Protein 2R8Q (pdb70)

InterPro domains:
  IPR002073 3'5'-cyclic nucleotide phosphodiesterase, catalytic domain [PF00233] (680-916)
  IPR002073 3'5'-cyclic nucleotide phosphodiesterase, catalytic domain [PS51845] (601-931)
  IPR003018 GAF domain [PF01590] (252-389)
  IPR003018 GAF domain [PF01590] (422-560)
  IPR003018 GAF domain [SM00065] (248-399)
  IPR003018 GAF domain [SM00065] (422-570)
  IPR003607 HD/PDEase domain [SM00471] (678-849)
  IPR003607 HD/PDEase domain [cd00077] (680-858)
  IPR023088 3'5'-cyclic nucleotide phosphodiesterase [PR00387] (676-689)
  IPR023088 3'5'-cyclic nucleotide phosphodiesterase [PR00387] (707-720)
  IPR023088 3'5'-cyclic nucleotide phosphodiesterase [PR00387] (721-736)
  IPR023088 3'5'-cyclic nucleotide phosphodiesterase [PR00387] (751-767)
  IPR023088 3'5'-cyclic nucleotide phosphodiesterase [PR00387] (831-844)
  IPR023088 3'5'-cyclic nucleotide phosphodiesterase [PR00387] (848-864)
  IPR023174 3'5'-cyclic nucleotide phosphodiesterase, conserved site [PS00126] (721-732)
  IPR029016 GAF-like domain superfamily [G3DSA:3.30.450.40] (223-399)
  IPR029016 GAF-like domain superfamily [G3DSA:3.30.450.40] (400-571)
  IPR036971 3'5'-cyclic nucleotide phosphodiesterase, catalytic domain superfamily [G3DSA:1.10.1300.10] (582-940)

Nearest PDB structures (foldseek):
  2r8q-assembly1_B  TM=1.003E+00  e=1.585E-45  Leishmania major
  5h2r-assembly2_B  TM=9.950E-01  e=2.523E-33  Trypanosoma brucei brucei TREU927
  5h2r-assembly1_A  TM=9.931E-01  e=2.990E-33  Trypanosoma brucei brucei TREU927
  7a28-assembly1_A  TM=9.882E-01  e=4.773E-33  Trypanosoma brucei
  1xoq-assembly2_B  TM=9.163E-01  e=5.252E-17  Homo sapiens

Organism: Leishmania major (NCBI:txid5664)

Foldseek 3Di:
DDFDDPVLLVLLVVDDPDPVADLLDLQGFLVVLCVPDPCSLSPLLNSLLCVLVVVVLLVVLPHDSQLQSRQSVLLQVQADPALARHQNLLSQLLSNLSNCVPLLVLVVLDDSLLSNLLSSLSSLLQGNPPLAALVLCCQLVNPLNVVCVVVVHSRSRLVVSLVVSVVSLVDPSNNSNNRPDPVSVVVSSVLSSLQSSLQRCVCVVVLLVVLVVCLVVDQDSVDPVSSSSSSNLSSNLSSPLLLQGAQVSSLSSLVSNQRSLLVSQVVCVVSVGDRDPSNHPVVVDDSLVVLLVCCVPPNQVSCVSCCVRPSVSVVSSNVRSVVNNVVSVCVVVVD/DDFDDPVLLVLLVVDDPVPPADLLDLQGFLVVQCVPDPCSLSPLLNSLLCVLVVVCLLVVLVFDSQLQSRQSVLLQVQADPALARHQNLLSQLLSNLSNCVPLLVLVVLDDSLLSSLLSSLSSLLQGNPPLAALVLCCQLVNPLNVVCVVVPHSRSRLVVSLVVSCVSLVDCSNNSNNRPDPVSVVVSSVLSSLQSSLLRCVCVVVLLVVLLVCLVVDQDSVDPVSSSSSSNLSSNLSSLLLLLGAQVSSVSSLVSNQRSLLVSQVVCVVSVGDRPLSSHPVNPDDSLVVLLCCLVPPNLVSCVSCCVRPSVSVVSSNVRSVVNNVVSVVVVVVD

Solvent-accessible surface area: 27925 Å² total; per-residue (Å²): 157,134,72,13,58,71,117,48,38,106,38,3,109,85,30,111,33,66,80,77,41,80,14,62,32,38,50,24,45,7,21,58,0,68,152,132,46,110,98,42,72,16,0,0,0,6,0,0,20,59,6,2,50,105,41,30,10,0,122,113,34,38,3,148,96,103,3,0,8,6,0,0,1,8,0,43,88,59,21,106,232,22,29,15,34,12,2,15,2,0,0,8,0,0,4,1,0,14,4,2,0,80,58,3,112,3,28,108,26,6,56,90,20,2,2,2,1,0,0,0,0,0,0,0,0,11,0,28,10,45,5,6,51,18,43,9,10,78,67,26,85,18,37,40,2,19,13,12,74,26,21,70,30,82,9,12,9,16,33,45,1,0,47,27,0,27,84,4,4,82,17,105,50,0,30,0,2,56,42,22,62,61,154,49,41,21,61,0,15,92,0,0,0,19,0,0,14,8,11,9,77,81,82,28,80,78,10,18,67,95,0,51,103,6,31,102,80,31,47,99,104,123,51,76,97,28,17,29,20,0,0,25,4,0,0,5,0,1,29,14,0,15,3,3,18,70,21,114,15,1,80,91,7,2,82,21,33,36,51,4,53,28,114,5,0,44,66,2,88,146,114,70,38,116,32,79,71,104,16,18,85,85,118,124,63,49,39,1,166,35,23,17,29,61,0,45,171,38,0,0,116,2,0,86,37,0,3,53,67,26,4,119,36,0,85,63,0,15,76,30,0,63,49,1,67,60,94,2,59,127,67,47,109,70,211,156,128,68,13,55,90,124,57,37,102,36,4,104,71,31,108,33,62,82,76,46,80,11,61,31,39,51,25,37,8,30,64,0,69,156,138,44,110,96,41,68,15,0,0,0,5,0,0,22,56,5,2,50,102,40,32,9,0,120,113,35,38,3,146,91,100,2,0,4,8,0,0,3,8,0,45,88,56,19,103,235,25,31,16,35,12,1,14,2,0,0,8,0,0,5,1,0,12,3,2,0,88,57,2,119,3,27,111,29,7,54,92,21,0,3,2,1,0,0,0,0,0,0,0,0,12,0,27,10,94,5,7,53,24,50,10,21,74,71,24,83,17,38,39,2,17,6,9,68,30,21,61,27,112,3,2,6,17,31,48,2,0,44,28,0,14,88,3,5,80,18,105,47,0,32,0,2,58,42,23,64,61,154,49,38,21,62,0,12,88,0,0,0,21,0,0,14,8,11,5,83,93,72,24,80,80,7,25,67,98,0,47,117,14,19,101,93,35,44,100,97,144,52,75,100,34,18,28,26,0,0,25,3,0,0,5,0,1,31,12,0,15,3,4,20,64,27,114,13,1,102,71,7,4,88,20,34,37,52,5,54,27,115,5,0,57,67,1,90,148,106,67,33,126,28,86,68,102,12,14,98,84,117,130,49,50,44,2,160,43,24,15,14,75,0,54,165,33,0,0,95,2,0,80,31,0,3,52,61,30,5,119,27,0,87,64,0,14,80,32,0,63,49,1,68,60,86,3,60,129,77,45,113,68,218

CATH classification: 1.10.1300.10

Secondary structure (DSSP, 8-state):
--PPPHHHHHHHHT---TTS--TTSTT--HHHHHHH-SSHHHHHHHHHHHHHHTTSHHHHTT--HHHHHHHHHHHHHT--S-SSSSHHHHHHHHHHHHIIIIIS-GGGGS-HHHHHHHHHHHHHTTTT--S--HHHHHHTT-HHHHHHHHHS---HHHHHHHHHHHHHHTSTTT-TTTTS-HHHHHHHHHHHHHHHHTT-GGGHHHHHHHHHHHHHH---TT-HHHHHHHHHHHHHHHHTGGGGS-HHHHHHHHHHHHHHHHHHHHHHHHTT----GGG-GGG---HHHHHHHHIIIIIHHHHHHHHHHT-GGGHHHHHHHHHHHHHHHHHHHT-/--PPPHHHHHHHHT---TT---TTSTT--HHHHHHH-S-HHHHHHHHHHHHHHHTSHHHHTT--HHHHHHHHHHHHHT--S-SSSSHHHHHHHHHHHHIIIIIS-GGGGS-HHHHHHHHHHHHHTTTT--S--HHHHHHTT-HHHHHHHHHT-S-HHHHHHHHHHHHHHTSGGG-TTTTS-HHHHHHHHHHHHHHHHTT-GGGHHHHHHHHHHHHHH---TT-HHHHHHHHHHHHHHHHTGGGGS-HHHHHHHHHHHHHHHHHHHHHHHHHT----GGG-GGG---HHHHHHHHIIIIIHHHHHHHHHHT-GGGHHHHHHHHHHHHHHHHHHHH-

Sequence (670 aa):
VIAVTPEEREAVMSIDFGGAYDFTSPGFNLFEVREKYSEPMDAAAGVVYNLLWNSGLPEKFGCREQTLLNFILQCRRRYRRVPYHNFYHVVDVCQTLHTYLYTGKASELLTELECYVLLVTALVHDLDHMGVNNSFYLKTDSPLGILSSASGNNSVLEVHHCSLAIEILSDPAADVFEGLSGQDVAYAYRALIDCVLATDMAKHADALSRFTELATSGFEKDNDTHRRLVMETLIKAGDVSNVTKPFETSRMWAMAVTEEFYRQGDMEKEKGVEVLPMFDRSKNNELARGQIGFIDFVAGKFFRDIVGNLFHGMQWCVDTVNSNRAKWQEILDGRVIAVTPEEREAVMSIDFGGAYDFTSPGFNLFEVREKYSEPMDAAAGVVYNLLWNSGLPEKFGCREQTLLNFILQCRRRYRRVPYHNFYHVVDVCQTLHTYLYTGKASELLTELECYVLLVTALVHDLDHMGVNNSFYLKTDSPLGILSSASGNNSVLEVHHCSLAIEILSDPAADVFEGLSGQDVAYAYRALIDCVLATDMAKHADALSRFTELATSGFEKDNDTHRRLVMETLIKAGDVSNVTKPFETSRMWAMAVTEEFYRQGDMEKEKGVEVLPMFDRSKNNELARGQIGFIDFVAGKFFRDIVGNLFHGMQWCVDTVNSNRAKWQEILDGR

Structure (mmCIF, N/CA/C/O backbone):
data_2R8Q
#
_entry.id   2R8Q
#
_cell.length_a   63.753
_cell.length_b   78.688
_cell.length_c   70.511
_cell.angle_alpha   90.00
_cell.angle_beta   92.46
_cell.angle_gamma   90.00
#
_symmetry.space_group_name_H-M   'P 1 21 1'
#
loop_
_entity.id
_entity.type
_entity.pdbx_description
1 polymer 'Class I phosphodiesterase PDEB1'
2 non-polymer 'ZINC ION'
3 non-polymer 'MAGNESIUM ION'
4 non-polymer 3-ISOBUTYL-1-METHYLXANTHINE
5 water water
#
loop_
_atom_site.group_PDB
_atom_site.id
_atom_site.type_symbol
_atom_site.label_atom_id
_atom_site.label_alt_id
_atom_site.label_comp_id
_atom_site.label_asym_id
_atom_site.label_entity_id
_atom_site.label_seq_id
_atom_site.pdbx_PDB_ins_code
_atom_site.Cartn_x
_atom_site.Cartn_y
_atom_site.Cartn_z
_atom_site.occupancy
_atom_site.B_iso_or_equiv
_atom_site.auth_seq_id
_atom_site.auth_comp_id
_atom_site.auth_asym_id
_atom_site.auth_atom_id
_atom_site.pdbx_PDB_model_num
ATOM 1 N N . VAL A 1 16 ? 8.721 -16.687 33.706 1.00 40.67 597 VAL A N 1
ATOM 2 C CA . VAL A 1 16 ? 8.992 -15.220 33.697 1.00 40.28 597 VAL A CA 1
ATOM 3 C C . VAL A 1 16 ? 9.597 -14.759 35.019 1.00 38.72 597 VAL A C 1
ATOM 4 O O . VAL A 1 16 ? 8.995 -14.927 36.080 1.00 40.03 597 VAL A O 1
ATOM 8 N N . ILE A 1 17 ? 10.790 -14.179 34.949 1.00 36.24 598 ILE A N 1
ATOM 9 C CA . ILE A 1 17 ? 11.462 -13.683 36.142 1.00 32.57 598 ILE A CA 1
ATOM 10 C C . ILE A 1 17 ? 11.075 -12.221 36.337 1.00 29.67 598 ILE A C 1
ATOM 11 O O . ILE A 1 17 ? 11.527 -11.342 35.606 1.00 28.73 598 ILE A O 1
ATOM 16 N N . ALA A 1 18 ? 10.232 -11.969 37.331 1.00 27.11 599 ALA A N 1
ATOM 17 C CA . ALA A 1 18 ? 9.762 -10.622 37.606 1.00 26.06 599 ALA A CA 1
ATOM 18 C C . ALA A 1 18 ? 10.851 -9.677 38.095 1.00 23.78 599 ALA A C 1
ATOM 19 O O . ALA A 1 18 ? 11.857 -10.103 38.670 1.00 24.56 599 ALA A O 1
ATOM 21 N N . VAL A 1 19 ? 10.640 -8.390 37.841 1.00 23.10 600 VAL A N 1
ATOM 22 C CA . VAL A 1 19 ? 11.556 -7.348 38.283 1.00 21.92 600 VAL A CA 1
ATOM 23 C C . VAL A 1 19 ? 11.118 -7.023 39.707 1.00 22.10 600 VAL A C 1
ATOM 24 O O . VAL A 1 19 ? 9.931 -6.818 39.963 1.00 23.55 600 VAL A O 1
ATOM 28 N N . THR A 1 20 ? 12.069 -6.987 40.632 1.00 21.18 601 THR A N 1
ATOM 29 C CA . THR A 1 20 ? 11.747 -6.711 42.027 1.00 21.35 601 THR A CA 1
ATOM 30 C C . THR A 1 20 ? 11.676 -5.223 42.324 1.00 20.78 601 THR A C 1
ATOM 31 O O . THR A 1 20 ? 12.213 -4.403 41.584 1.00 19.75 601 THR A O 1
ATOM 35 N N . PRO A 1 21 ? 10.989 -4.853 43.415 1.00 20.88 602 PRO A N 1
ATOM 36 C CA . PRO A 1 21 ? 10.877 -3.442 43.780 1.00 20.44 602 PRO A CA 1
ATOM 37 C C . PRO A 1 21 ? 12.260 -2.863 44.045 1.00 19.83 602 PRO A C 1
ATOM 38 O O . PRO A 1 21 ? 12.538 -1.714 43.706 1.00 19.65 602 PRO A O 1
ATOM 42 N N . GLU A 1 22 ? 13.120 -3.671 44.661 1.00 21.75 603 GLU A N 1
ATOM 43 C CA . GLU A 1 22 ? 14.477 -3.246 44.972 1.00 21.82 603 GLU A CA 1
ATOM 44 C C . GLU A 1 22 ? 15.231 -2.859 43.703 1.00 21.70 603 GLU A C 1
ATOM 45 O O . GLU A 1 22 ? 15.957 -1.867 43.686 1.00 22.23 603 GLU A O 1
ATOM 51 N N . GLU A 1 23 ? 15.062 -3.644 42.642 1.00 20.42 604 GLU A N 1
ATOM 52 C CA . GLU A 1 23 ? 15.739 -3.346 41.382 1.00 20.93 604 GLU A CA 1
ATOM 53 C C . GLU A 1 23 ? 15.252 -2.017 40.812 1.00 19.64 604 GLU A C 1
ATOM 54 O O . GLU A 1 23 ? 16.041 -1.231 40.285 1.00 18.96 604 GLU A O 1
ATOM 60 N N . ARG A 1 24 ? 13.949 -1.763 40.909 1.00 19.35 605 ARG A N 1
ATOM 61 C CA . ARG A 1 24 ? 13.404 -0.512 40.406 1.00 17.87 605 ARG A CA 1
ATOM 62 C C . ARG A 1 24 ? 13.888 0.637 41.284 1.00 17.89 605 ARG A C 1
ATOM 63 O O . ARG A 1 24 ? 14.247 1.703 40.785 1.00 16.59 605 ARG A O 1
ATOM 71 N N . GLU A 1 25 ? 13.906 0.406 42.595 1.00 19.25 606 GLU A N 1
ATOM 72 C CA . GLU A 1 25 ? 14.349 1.415 43.549 1.00 20.15 606 GLU A CA 1
ATOM 73 C C . GLU A 1 25 ? 15.794 1.837 43.311 1.00 19.56 606 GLU A C 1
ATOM 74 O O . GLU A 1 25 ? 16.134 3.011 43.444 1.00 19.81 606 GLU A O 1
ATOM 80 N N . ALA A 1 26 ? 16.637 0.877 42.951 1.00 19.02 607 ALA A N 1
ATOM 81 C CA . ALA A 1 26 ? 18.047 1.155 42.697 1.00 19.16 607 ALA A CA 1
ATOM 82 C C . ALA A 1 26 ? 18.223 2.105 41.516 1.00 18.62 607 ALA A C 1
ATOM 83 O O . ALA A 1 26 ? 19.202 2.846 41.449 1.00 19.89 607 ALA A O 1
ATOM 85 N N . VAL A 1 27 ? 17.280 2.082 40.579 1.00 18.32 608 VAL A N 1
ATOM 86 C CA . VAL A 1 27 ? 17.366 2.968 39.421 1.00 18.54 608 VAL A CA 1
ATOM 87 C C . VAL A 1 27 ? 16.803 4.345 39.759 1.00 19.32 608 VAL A C 1
ATOM 88 O O . VAL A 1 27 ? 17.410 5.371 39.448 1.00 18.83 608 VAL A O 1
ATOM 92 N N . MET A 1 28 ? 15.644 4.368 40.408 1.00 21.07 609 MET A N 1
ATOM 93 C CA . MET A 1 28 ? 15.010 5.631 40.755 1.00 23.67 609 MET A CA 1
ATOM 94 C C . MET A 1 28 ? 15.765 6.439 41.807 1.00 24.32 609 MET A C 1
ATOM 95 O O . MET A 1 28 ? 15.532 7.638 41.953 1.00 25.64 609 MET A O 1
ATOM 100 N N . SER A 1 29 ? 16.675 5.794 42.530 1.00 24.41 610 SER A N 1
ATOM 101 C CA . SER A 1 29 ? 17.442 6.489 43.557 1.00 26.02 610 SER A CA 1
ATOM 102 C C . SER A 1 29 ? 18.602 7.279 42.955 1.00 26.17 610 SER A C 1
ATOM 103 O O . SER A 1 29 ? 19.192 8.129 43.619 1.00 26.51 610 SER A O 1
ATOM 106 N N . ILE A 1 30 ? 18.930 6.999 41.697 1.00 25.09 611 ILE A N 1
ATOM 107 C CA . ILE A 1 30 ? 20.024 7.701 41.029 1.00 25.94 611 ILE A CA 1
ATOM 108 C C . ILE A 1 30 ? 19.716 9.190 40.903 1.00 27.19 611 ILE A C 1
ATOM 109 O O . ILE A 1 30 ? 18.696 9.578 40.331 1.00 27.21 611 ILE A O 1
ATOM 114 N N . ASP A 1 31 ? 20.605 10.023 41.436 1.00 28.33 612 ASP A N 1
ATOM 115 C CA . ASP A 1 31 ? 20.422 11.467 41.380 1.00 29.63 612 ASP A CA 1
ATOM 116 C C . ASP A 1 31 ? 21.365 12.108 40.367 1.00 28.61 612 ASP A C 1
ATOM 117 O O . ASP A 1 31 ? 22.581 12.128 40.557 1.00 27.56 612 ASP A O 1
ATOM 122 N N . PHE A 1 32 ? 20.795 12.622 39.283 1.00 28.34 613 PHE A N 1
ATOM 123 C CA . PHE A 1 32 ? 21.586 13.265 38.240 1.00 29.63 613 PHE A CA 1
ATOM 124 C C . PHE A 1 32 ? 21.703 14.752 38.516 1.00 32.40 613 PHE A C 1
ATOM 125 O O . PHE A 1 32 ? 22.620 15.410 38.025 1.00 32.43 613 PHE A O 1
ATOM 133 N N . GLY A 1 33 ? 20.768 15.271 39.306 1.00 35.27 614 GLY A N 1
ATOM 134 C CA . GLY A 1 33 ? 20.762 16.688 39.602 1.00 38.20 614 GLY A CA 1
ATOM 135 C C . GLY A 1 33 ? 20.366 17.402 38.325 1.00 39.15 614 GLY A C 1
ATOM 136 O O . GLY A 1 33 ? 19.309 17.129 37.753 1.00 41.73 614 GLY A O 1
ATOM 137 N N . GLY A 1 34 ? 21.217 18.312 37.872 1.00 39.81 615 GLY A N 1
ATOM 138 C CA . GLY A 1 34 ? 20.946 19.036 36.645 1.00 38.53 615 GLY A CA 1
ATOM 139 C C . GLY A 1 34 ? 22.240 19.093 35.867 1.00 37.84 615 GLY A C 1
ATOM 140 O O . GLY A 1 34 ? 22.458 19.985 35.047 1.00 38.92 615 GLY A O 1
ATOM 141 N N . ALA A 1 35 ? 23.102 18.117 36.134 1.00 36.02 616 ALA A N 1
ATOM 142 C CA . ALA A 1 35 ? 24.407 18.035 35.498 1.00 35.04 616 ALA A CA 1
ATOM 143 C C . ALA A 1 35 ? 24.372 17.509 34.071 1.00 33.35 616 ALA A C 1
ATOM 144 O O . ALA A 1 35 ? 25.365 17.615 33.350 1.00 34.69 616 ALA A O 1
ATOM 146 N N . TYR A 1 36 ? 23.242 16.944 33.656 1.00 31.62 617 TYR A N 1
ATOM 147 C CA . TYR A 1 36 ? 23.145 16.400 32.306 1.00 29.24 617 TYR A CA 1
ATOM 148 C C . TYR A 1 36 ? 21.869 16.766 31.564 1.00 27.28 617 TYR A C 1
ATOM 149 O O . TYR A 1 36 ? 20.816 16.969 32.167 1.00 29.36 617 TYR A O 1
ATOM 158 N N . ASP A 1 37 ? 21.981 16.844 30.243 1.00 25.22 618 ASP A N 1
ATOM 159 C CA . ASP A 1 37 ? 20.841 17.123 29.379 1.00 23.61 618 ASP A CA 1
ATOM 160 C C . ASP A 1 37 ? 20.774 15.914 28.459 1.00 20.97 618 ASP A C 1
ATOM 161 O O . ASP A 1 37 ? 21.500 15.839 27.470 1.00 20.41 618 ASP A O 1
ATOM 166 N N . PHE A 1 38 ? 19.911 14.965 28.798 1.00 20.95 619 PHE A N 1
ATOM 167 C CA . PHE A 1 38 ? 19.782 13.742 28.014 1.00 20.17 619 PHE A CA 1
ATOM 168 C C . PHE A 1 38 ? 19.237 13.967 26.605 1.00 20.75 619 PHE A C 1
ATOM 169 O O . PHE A 1 38 ? 19.274 13.060 25.776 1.00 19.94 619 PHE A O 1
ATOM 177 N N . THR A 1 39 ? 18.746 15.172 26.326 1.00 21.37 620 THR A N 1
ATOM 178 C CA . THR A 1 39 ? 18.208 15.467 24.999 1.00 20.52 620 THR A CA 1
ATOM 179 C C . THR A 1 39 ? 19.252 16.100 24.083 1.00 20.38 620 THR A C 1
ATOM 180 O O . THR A 1 39 ? 18.975 16.367 22.918 1.00 21.67 620 THR A O 1
ATOM 184 N N . SER A 1 40 ? 20.456 16.326 24.605 1.00 19.78 621 SER A N 1
ATOM 185 C CA . SER A 1 40 ? 21.513 16.968 23.826 1.00 20.25 621 SER A CA 1
ATOM 186 C C . SER A 1 40 ? 22.488 16.050 23.097 1.00 19.64 621 SER A C 1
ATOM 187 O O . SER A 1 40 ? 22.873 15.002 23.611 1.00 19.75 621 SER A O 1
ATOM 190 N N . PRO A 1 41 ? 22.905 16.441 21.881 1.00 21.14 622 PRO A N 1
ATOM 191 C CA . PRO A 1 41 ? 23.852 15.631 21.109 1.00 20.87 622 PRO A CA 1
ATOM 192 C C . PRO A 1 41 ? 25.185 15.572 21.856 1.00 21.93 622 PRO A C 1
ATOM 193 O O . PRO A 1 41 ? 25.999 14.674 21.637 1.00 23.54 622 PRO A O 1
ATOM 197 N N . GLY A 1 42 ? 25.388 16.542 22.742 1.00 21.80 623 GLY A N 1
ATOM 198 C CA . GLY A 1 42 ? 26.615 16.621 23.515 1.00 21.06 623 GLY A CA 1
ATOM 199 C C . GLY A 1 42 ? 26.654 15.759 24.762 1.00 20.88 623 GLY A C 1
ATOM 200 O O . GLY A 1 42 ? 27.682 15.698 25.440 1.00 20.88 623 GLY A O 1
ATOM 201 N N . PHE A 1 43 ? 25.541 15.104 25.082 1.00 20.31 624 PHE A N 1
ATOM 202 C CA . PHE A 1 43 ? 25.495 14.235 26.251 1.00 19.08 624 PHE A CA 1
ATOM 203 C C . PHE A 1 43 ? 26.556 13.150 26.098 1.00 19.21 624 PHE A C 1
ATOM 204 O O . PHE A 1 43 ? 26.659 12.521 25.043 1.00 19.80 624 PHE A O 1
ATOM 212 N N . ASN A 1 44 ? 27.340 12.934 27.151 1.00 18.12 625 ASN A N 1
ATOM 213 C CA . ASN A 1 44 ? 28.404 11.934 27.129 1.00 18.04 625 ASN A CA 1
ATOM 214 C C . ASN A 1 44 ? 28.120 10.809 28.125 1.00 18.75 625 ASN A C 1
ATOM 215 O O . ASN A 1 44 ? 28.310 10.969 29.332 1.00 18.62 625 ASN A O 1
ATOM 220 N N . LEU A 1 45 ? 27.669 9.666 27.613 1.00 16.44 626 LEU A N 1
ATOM 221 C CA . LEU A 1 45 ? 27.354 8.527 28.467 1.00 15.63 626 LEU A CA 1
ATOM 222 C C . LEU A 1 45 ? 28.566 8.004 29.234 1.00 15.76 626 LEU A C 1
ATOM 223 O O . LEU A 1 45 ? 28.412 7.422 30.304 1.00 16.99 626 LEU A O 1
ATOM 228 N N . PHE A 1 46 ? 29.769 8.201 28.700 1.00 16.34 627 PHE A N 1
ATOM 229 C CA . PHE A 1 46 ? 30.956 7.726 29.405 1.00 16.59 627 PHE A CA 1
ATOM 230 C C . PHE A 1 46 ? 31.160 8.492 30.703 1.00 18.45 627 PHE A C 1
ATOM 231 O O . PHE A 1 46 ? 31.681 7.944 31.672 1.00 19.29 627 PHE A O 1
ATOM 239 N N . GLU A 1 47 ? 30.748 9.755 30.720 1.00 19.45 628 GLU A N 1
ATOM 240 C CA . GLU A 1 47 ? 30.886 10.573 31.921 1.00 20.85 628 GLU A CA 1
ATOM 241 C C . GLU A 1 47 ? 30.018 9.970 33.021 1.00 21.27 628 GLU A C 1
ATOM 242 O O . GLU A 1 47 ? 30.456 9.826 34.163 1.00 21.99 628 GLU A O 1
ATOM 248 N N . VAL A 1 48 ? 28.784 9.620 32.668 1.00 20.23 629 VAL A N 1
ATOM 249 C CA . VAL A 1 48 ? 27.859 9.013 33.619 1.00 19.13 629 VAL A CA 1
ATOM 250 C C . VAL A 1 48 ? 28.400 7.675 34.118 1.00 18.79 629 VAL A C 1
ATOM 251 O O . VAL A 1 48 ? 28.322 7.369 35.307 1.00 19.99 629 VAL A O 1
ATOM 255 N N . ARG A 1 49 ? 28.950 6.879 33.207 1.00 18.59 630 ARG A N 1
ATOM 256 C CA . ARG A 1 49 ? 29.492 5.574 33.565 1.00 18.25 630 ARG A CA 1
ATOM 257 C C . ARG A 1 49 ? 30.670 5.668 34.524 1.00 19.73 630 ARG A C 1
ATOM 258 O O . ARG A 1 49 ? 30.766 4.903 35.481 1.00 20.53 630 ARG A O 1
ATOM 266 N N . GLU A 1 50 ? 31.557 6.622 34.270 1.00 21.22 631 GLU A N 1
ATOM 267 C CA . GLU A 1 50 ? 32.738 6.794 35.102 1.00 23.41 631 GLU A CA 1
ATOM 268 C C . GLU A 1 50 ? 32.443 7.326 36.500 1.00 23.25 631 GLU A C 1
ATOM 269 O O . GLU A 1 50 ? 33.090 6.926 37.466 1.00 22.22 631 GLU A O 1
ATOM 275 N N . LYS A 1 51 ? 31.451 8.203 36.614 1.00 23.13 632 LYS A N 1
ATOM 276 C CA . LYS A 1 51 ? 31.138 8.818 37.899 1.00 23.69 632 LYS A CA 1
ATOM 277 C C . LYS A 1 51 ? 30.215 8.087 38.871 1.00 23.51 632 LYS A C 1
ATOM 278 O O . LYS A 1 51 ? 30.404 8.190 40.085 1.00 23.02 632 LYS A O 1
ATOM 284 N N . TYR A 1 52 ? 29.231 7.349 38.368 1.00 21.33 633 TYR A N 1
ATOM 285 C CA . TYR A 1 52 ? 28.313 6.648 39.261 1.00 20.04 633 TYR A CA 1
ATOM 286 C C . TYR A 1 52 ? 28.786 5.267 39.706 1.00 20.69 633 TYR A C 1
ATOM 287 O O . TYR A 1 52 ? 29.226 4.453 38.895 1.00 21.46 633 TYR A O 1
ATOM 296 N N . SER A 1 53 ? 28.693 5.015 41.010 1.00 19.81 634 SER A N 1
ATOM 297 C CA . SER A 1 53 ? 29.110 3.740 41.587 1.00 19.64 634 SER A CA 1
ATOM 298 C C . SER A 1 53 ? 28.298 2.561 41.061 1.00 18.80 634 SER A C 1
ATOM 299 O O . SER A 1 53 ? 28.746 1.418 41.125 1.00 20.36 634 SER A O 1
ATOM 302 N N . GLU A 1 54 ? 27.096 2.844 40.570 1.00 19.24 635 GLU A N 1
ATOM 303 C CA . GLU A 1 54 ? 26.214 1.825 40.005 1.00 19.54 635 GLU A CA 1
ATOM 304 C C . GLU A 1 54 ? 25.917 2.305 38.585 1.00 17.74 635 GLU A C 1
ATOM 305 O O . GLU A 1 54 ? 24.823 2.784 38.290 1.00 17.96 635 GLU A O 1
ATOM 311 N N . PRO A 1 55 ? 26.902 2.186 37.685 1.00 17.30 636 PRO A N 1
ATOM 312 C CA . PRO A 1 55 ? 26.747 2.622 36.294 1.00 15.93 636 PRO A CA 1
ATOM 313 C C . PRO A 1 55 ? 25.606 1.985 35.505 1.00 15.51 636 PRO A C 1
ATOM 314 O O . PRO A 1 55 ? 25.005 2.641 34.656 1.00 16.78 636 PRO A O 1
ATOM 318 N N . MET A 1 56 ? 25.303 0.717 35.771 1.00 15.57 637 MET A N 1
ATOM 319 C CA . MET A 1 56 ? 24.203 0.066 35.063 1.00 15.93 637 MET A CA 1
ATOM 320 C C . MET A 1 56 ? 22.871 0.663 35.504 1.00 16.73 637 MET A C 1
ATOM 321 O O . MET A 1 56 ? 21.945 0.790 34.699 1.00 15.91 637 MET A O 1
ATOM 326 N N . ASP A 1 57 ? 22.768 1.022 36.781 1.00 16.81 638 ASP A N 1
ATOM 327 C CA . ASP A 1 57 ? 21.539 1.631 37.285 1.00 16.88 638 ASP A CA 1
ATOM 328 C C . ASP A 1 57 ? 21.425 3.049 36.729 1.00 15.65 638 ASP A C 1
ATOM 329 O O . ASP A 1 57 ? 20.344 3.492 36.334 1.00 16.07 638 ASP A O 1
ATOM 334 N N . ALA A 1 58 ? 22.545 3.765 36.693 1.00 14.83 639 ALA A N 1
ATOM 335 C CA . ALA A 1 58 ? 22.548 5.123 36.165 1.00 15.61 639 ALA A CA 1
ATOM 336 C C . ALA A 1 58 ? 22.160 5.119 34.682 1.00 15.90 639 ALA A C 1
ATOM 337 O O . ALA A 1 58 ? 21.402 5.971 34.233 1.00 15.01 639 ALA A O 1
ATOM 339 N N . ALA A 1 59 ? 22.681 4.158 33.926 1.00 16.00 640 ALA A N 1
ATOM 340 C CA . ALA A 1 59 ? 22.363 4.064 32.502 1.00 15.99 640 ALA A CA 1
ATOM 341 C C . ALA A 1 59 ? 20.873 3.789 32.297 1.00 15.69 640 ALA A C 1
ATOM 342 O O . ALA A 1 59 ? 20.250 4.338 31.391 1.00 15.58 640 ALA A O 1
ATOM 344 N N . ALA A 1 60 ? 20.310 2.928 33.135 1.00 14.85 641 ALA A N 1
ATOM 345 C CA . ALA A 1 60 ? 18.888 2.611 33.050 1.00 15.27 641 ALA A CA 1
ATOM 346 C C . ALA A 1 60 ? 18.099 3.877 33.383 1.00 15.13 641 ALA A C 1
ATOM 347 O O . ALA A 1 60 ? 17.034 4.132 32.817 1.00 15.35 641 ALA A O 1
ATOM 349 N N . GLY A 1 61 ? 18.638 4.665 34.308 1.00 16.43 642 GLY A N 1
ATOM 350 C CA . GLY A 1 61 ? 17.986 5.900 34.708 1.00 16.98 642 GLY A CA 1
ATOM 351 C C . GLY A 1 61 ? 17.988 6.934 33.600 1.00 16.51 642 GLY A C 1
ATOM 352 O O . GLY A 1 61 ? 17.055 7.728 33.480 1.00 17.26 642 GLY A O 1
ATOM 353 N N . VAL A 1 62 ? 19.045 6.937 32.792 1.00 15.99 643 VAL A N 1
ATOM 354 C CA . VAL A 1 62 ? 19.144 7.868 31.682 1.00 16.91 643 VAL A CA 1
ATOM 355 C C . VAL A 1 62 ? 17.986 7.615 30.725 1.00 16.21 643 VAL A C 1
ATOM 356 O O . VAL A 1 62 ? 17.259 8.537 30.357 1.00 17.83 643 VAL A O 1
ATOM 360 N N . VAL A 1 63 ? 17.798 6.358 30.336 1.00 17.06 644 VAL A N 1
ATOM 361 C CA . VAL A 1 63 ? 16.718 6.042 29.413 1.00 17.95 644 VAL A CA 1
ATOM 362 C C . VAL A 1 63 ? 15.333 6.217 30.026 1.00 18.34 644 VAL A C 1
ATOM 363 O O . VAL A 1 63 ? 14.416 6.659 29.339 1.00 18.08 644 VAL A O 1
ATOM 367 N N . TYR A 1 64 ? 15.165 5.877 31.302 1.00 16.77 645 TYR A N 1
ATOM 368 C CA . TYR A 1 64 ? 13.851 6.047 31.915 1.00 18.68 645 TYR A CA 1
ATOM 369 C C . TYR A 1 64 ? 13.474 7.522 31.951 1.00 19.07 645 TYR A C 1
ATOM 370 O O . TYR A 1 64 ? 12.344 7.892 31.628 1.00 17.94 645 TYR A O 1
ATOM 379 N N . ASN A 1 65 ? 14.424 8.364 32.338 1.00 19.11 646 ASN A N 1
ATOM 380 C CA . ASN A 1 65 ? 14.180 9.800 32.415 1.00 19.85 646 ASN A CA 1
ATOM 381 C C . ASN A 1 65 ? 13.882 10.371 31.030 1.00 20.42 646 ASN A C 1
ATOM 382 O O . ASN A 1 65 ? 12.895 11.085 30.832 1.00 19.76 646 ASN A O 1
ATOM 387 N N . LEU A 1 66 ? 14.739 10.043 30.069 1.00 18.92 647 LEU A N 1
ATOM 388 C CA . LEU A 1 66 ? 14.577 10.541 28.712 1.00 19.63 647 LEU A CA 1
ATOM 389 C C . LEU A 1 66 ? 13.248 10.126 28.092 1.00 17.87 647 LEU A C 1
ATOM 390 O O . LEU A 1 66 ? 12.527 10.962 27.549 1.00 20.07 647 LEU A O 1
ATOM 395 N N . LEU A 1 67 ? 12.920 8.841 28.182 1.00 18.31 648 LEU A N 1
ATOM 396 C CA . LEU A 1 67 ? 11.681 8.351 27.593 1.00 18.85 648 LEU A CA 1
ATOM 397 C C . LEU A 1 67 ? 10.420 8.795 28.324 1.00 19.30 648 LEU A C 1
ATOM 398 O O . LEU A 1 67 ? 9.464 9.234 27.688 1.00 19.42 648 LEU A O 1
ATOM 403 N N . TRP A 1 68 ? 10.399 8.701 29.649 1.00 19.20 649 TRP A N 1
ATOM 404 C CA . TRP A 1 68 ? 9.196 9.120 30.359 1.00 20.98 649 TRP A CA 1
ATOM 405 C C . TRP A 1 68 ? 8.927 10.610 30.202 1.00 21.30 649 TRP A C 1
ATOM 406 O O . TRP A 1 68 ? 7.793 11.022 29.944 1.00 21.33 649 TRP A O 1
ATOM 417 N N . ASN A 1 69 ? 9.969 11.418 30.356 1.00 22.08 650 ASN A N 1
ATOM 418 C CA . ASN A 1 69 ? 9.819 12.863 30.246 1.00 23.32 650 ASN A CA 1
ATOM 419 C C . ASN A 1 69 ? 9.508 13.349 28.835 1.00 23.36 650 ASN A C 1
ATOM 420 O O . ASN A 1 69 ? 9.189 14.522 28.635 1.00 25.29 650 ASN A O 1
ATOM 425 N N . SER A 1 70 ? 9.597 12.451 27.858 1.00 22.34 651 SER A N 1
ATOM 426 C CA . SER A 1 70 ? 9.305 12.815 26.475 1.00 20.11 651 SER A CA 1
ATOM 427 C C . SER A 1 70 ? 7.798 12.941 26.306 1.00 20.86 651 SER A C 1
ATOM 428 O O . SER A 1 70 ? 7.320 13.601 25.384 1.00 21.27 651 SER A O 1
ATOM 431 N N . GLY A 1 71 ? 7.059 12.291 27.200 1.00 19.91 652 GLY A N 1
ATOM 432 C CA . GLY A 1 71 ? 5.611 12.325 27.133 1.00 21.04 652 GLY A CA 1
ATOM 433 C C . GLY A 1 71 ? 5.020 11.241 26.249 1.00 21.11 652 GLY A C 1
ATOM 434 O O . GLY A 1 71 ? 3.811 11.011 26.271 1.00 21.77 652 GLY A O 1
ATOM 435 N N . LEU A 1 72 ? 5.863 10.560 25.478 1.00 20.03 653 LEU A N 1
ATOM 436 C CA . LEU A 1 72 ? 5.381 9.513 24.581 1.00 18.14 653 LEU A CA 1
ATOM 437 C C . LEU A 1 72 ? 4.788 8.294 25.292 1.00 18.78 653 LEU A C 1
ATOM 438 O O . LEU A 1 72 ? 3.731 7.800 24.904 1.00 20.29 653 LEU A O 1
ATOM 443 N N . PRO A 1 73 ? 5.459 7.785 26.335 1.00 17.96 654 PRO A N 1
ATOM 444 C CA . PRO A 1 73 ? 4.899 6.620 27.027 1.00 18.65 654 PRO A CA 1
ATOM 445 C C . PRO A 1 73 ? 3.488 6.885 27.556 1.00 20.75 654 PRO A C 1
ATOM 446 O O . PRO A 1 73 ? 2.585 6.070 27.377 1.00 21.48 654 PRO A O 1
ATOM 450 N N . GLU A 1 74 ? 3.298 8.035 28.194 1.00 21.67 655 GLU A N 1
ATOM 451 C CA . GLU A 1 74 ? 1.992 8.379 28.744 1.00 23.15 655 GLU A CA 1
ATOM 452 C C . GLU A 1 74 ? 0.965 8.570 27.637 1.00 22.40 655 GLU A C 1
ATOM 453 O O . GLU A 1 74 ? -0.180 8.138 27.764 1.00 22.45 655 GLU A O 1
ATOM 459 N N . LYS A 1 75 ? 1.378 9.219 26.553 1.00 22.46 656 LYS A N 1
ATOM 460 C CA . LYS A 1 75 ? 0.486 9.467 25.427 1.00 23.29 656 LYS A CA 1
ATOM 461 C C . LYS A 1 75 ? -0.084 8.162 24.883 1.00 23.50 656 LYS A C 1
ATOM 462 O O . LYS A 1 75 ? -1.245 8.098 24.472 1.00 23.80 656 LYS A O 1
ATOM 468 N N . PHE A 1 76 ? 0.730 7.113 24.900 1.00 21.31 657 PHE A N 1
ATOM 469 C CA . PHE A 1 76 ? 0.291 5.830 24.383 1.00 19.92 657 PHE A CA 1
ATOM 470 C C . PHE A 1 76 ? -0.117 4.808 25.440 1.00 18.86 657 PHE A C 1
ATOM 471 O O . PHE A 1 76 ? -0.127 3.602 25.196 1.00 19.00 657 PHE A O 1
ATOM 479 N N . GLY A 1 77 ? -0.473 5.313 26.618 1.00 19.85 658 GLY A N 1
ATOM 480 C CA . GLY A 1 77 ? -0.941 4.452 27.689 1.00 20.29 658 GLY A CA 1
ATOM 481 C C . GLY A 1 77 ? 0.042 3.522 28.365 1.00 20.81 658 GLY A C 1
ATOM 482 O O . GLY A 1 77 ? -0.364 2.521 28.956 1.00 20.74 658 GLY A O 1
ATOM 483 N N . CYS A 1 78 ? 1.330 3.833 28.282 1.00 20.33 659 CYS A N 1
ATOM 484 C CA . CYS A 1 78 ? 2.332 3.005 28.937 1.00 22.04 659 CYS A CA 1
ATOM 485 C C . CYS A 1 78 ? 2.515 3.568 30.337 1.00 22.04 659 CYS A C 1
ATOM 486 O O . CYS A 1 78 ? 2.794 4.753 30.502 1.00 22.97 659 CYS A O 1
ATOM 489 N N . ARG A 1 79 ? 2.339 2.718 31.341 1.00 22.58 660 ARG A N 1
ATOM 490 C CA . ARG A 1 79 ? 2.485 3.143 32.724 1.00 23.56 660 ARG A CA 1
ATOM 491 C C . ARG A 1 79 ? 3.952 3.257 33.115 1.00 23.61 660 ARG A C 1
ATOM 492 O O . ARG A 1 79 ? 4.808 2.587 32.544 1.00 22.40 660 ARG A O 1
ATOM 500 N N . GLU A 1 80 ? 4.226 4.120 34.090 1.00 23.73 661 GLU A N 1
ATOM 501 C CA . GLU A 1 80 ? 5.582 4.356 34.578 1.00 24.34 661 GLU A CA 1
ATOM 502 C C . GLU A 1 80 ? 6.340 3.087 34.942 1.00 22.39 661 GLU A C 1
ATOM 503 O O . GLU A 1 80 ? 7.462 2.874 34.480 1.00 20.36 661 GLU A O 1
ATOM 509 N N . GLN A 1 81 ? 5.735 2.248 35.776 1.00 21.62 662 GLN A N 1
ATOM 510 C CA . GLN A 1 81 ? 6.384 1.016 36.198 1.00 21.09 662 GLN A CA 1
ATOM 511 C C . GLN A 1 81 ? 6.569 0.044 35.037 1.00 19.59 662 GLN A C 1
ATOM 512 O O . GLN A 1 81 ? 7.519 -0.734 35.022 1.00 18.97 662 GLN A O 1
ATOM 518 N N . THR A 1 82 ? 5.666 0.086 34.063 1.00 18.69 663 THR A N 1
ATOM 519 C CA . THR A 1 82 ? 5.791 -0.802 32.914 1.00 17.38 663 THR A CA 1
ATOM 520 C C . THR A 1 82 ? 7.046 -0.423 32.137 1.00 17.54 663 THR A C 1
ATOM 521 O O . THR A 1 82 ? 7.821 -1.293 31.740 1.00 17.43 663 THR A O 1
ATOM 525 N N . LEU A 1 83 ? 7.237 0.875 31.920 1.00 16.07 664 LEU A N 1
ATOM 526 C CA . LEU A 1 83 ? 8.413 1.361 31.200 1.00 17.05 664 LEU A CA 1
ATOM 527 C C . LEU A 1 83 ? 9.701 0.968 31.923 1.00 17.10 664 LEU A C 1
ATOM 528 O O . LEU A 1 83 ? 10.647 0.485 31.298 1.00 16.67 664 LEU A O 1
ATOM 533 N N . LEU A 1 84 ? 9.746 1.176 33.237 1.00 16.97 665 LEU A N 1
ATOM 534 C CA . LEU A 1 84 ? 10.946 0.837 33.995 1.00 16.99 665 LEU A CA 1
ATOM 535 C C . LEU A 1 84 ? 11.209 -0.670 33.957 1.00 17.68 665 LEU A C 1
ATOM 536 O O . LEU A 1 84 ? 12.353 -1.100 33.780 1.00 18.11 665 LEU A O 1
ATOM 541 N N . ASN A 1 85 ? 10.161 -1.477 34.117 1.00 16.91 666 ASN A N 1
ATOM 542 C CA . ASN A 1 85 ? 10.336 -2.926 34.066 1.00 16.95 666 ASN A CA 1
ATOM 543 C C . ASN A 1 85 ? 10.890 -3.326 32.703 1.00 15.99 666 ASN A C 1
ATOM 544 O O . ASN A 1 85 ? 11.763 -4.187 32.610 1.00 16.55 666 ASN A O 1
ATOM 549 N N . PHE A 1 86 ? 10.370 -2.707 31.646 1.00 15.75 667 PHE A N 1
ATOM 550 C CA . PHE A 1 86 ? 10.832 -3.008 30.288 1.00 14.55 667 PHE A CA 1
ATOM 551 C C . PHE A 1 86 ? 12.326 -2.708 30.164 1.00 16.21 667 PHE A C 1
ATOM 552 O O . PHE A 1 86 ? 13.099 -3.534 29.678 1.00 15.35 667 PHE A O 1
ATOM 560 N N . ILE A 1 87 ? 12.735 -1.528 30.615 1.00 15.23 668 ILE A N 1
ATOM 561 C CA . ILE A 1 87 ? 14.142 -1.146 30.551 1.00 15.03 668 ILE A CA 1
ATOM 562 C C . ILE A 1 87 ? 15.002 -2.168 31.300 1.00 14.33 668 ILE A C 1
ATOM 563 O O . ILE A 1 87 ? 16.044 -2.597 30.804 1.00 14.31 668 ILE A O 1
ATOM 568 N N . LEU A 1 88 ? 14.555 -2.582 32.482 1.00 14.83 669 LEU A N 1
ATOM 569 C CA . LEU A 1 88 ? 15.318 -3.546 33.272 1.00 15.33 669 LEU A CA 1
ATOM 570 C C . LEU A 1 88 ? 15.308 -4.954 32.687 1.00 15.41 669 LEU A C 1
ATOM 571 O O . LEU A 1 88 ? 16.275 -5.695 32.848 1.00 15.63 669 LEU A O 1
ATOM 576 N N . GLN A 1 89 ? 14.218 -5.331 32.019 1.00 16.04 670 GLN A N 1
ATOM 577 C CA . GLN A 1 89 ? 14.152 -6.650 31.401 1.00 15.53 670 GLN A CA 1
ATOM 578 C C . GLN A 1 89 ? 15.115 -6.660 30.216 1.00 15.87 670 GLN A C 1
ATOM 579 O O . GLN A 1 89 ? 15.742 -7.678 29.924 1.00 16.68 670 GLN A O 1
ATOM 585 N N . CYS A 1 90 ? 15.236 -5.522 29.535 1.00 15.94 671 CYS A N 1
ATOM 586 C CA . CYS A 1 90 ? 16.169 -5.423 28.414 1.00 15.72 671 CYS A CA 1
ATOM 587 C C . CYS A 1 90 ? 17.599 -5.515 28.954 1.00 14.62 671 CYS A C 1
ATOM 588 O O . CYS A 1 90 ? 18.424 -6.280 28.449 1.00 13.79 671 CYS A O 1
ATOM 591 N N . ARG A 1 91 ? 17.885 -4.739 29.994 1.00 15.36 672 ARG A N 1
ATOM 592 C CA . ARG A 1 91 ? 19.215 -4.719 30.587 1.00 15.02 672 ARG A CA 1
ATOM 593 C C . ARG A 1 91 ? 19.699 -6.116 30.972 1.00 16.80 672 ARG A C 1
ATOM 594 O O . ARG A 1 91 ? 20.866 -6.461 30.765 1.00 16.37 672 ARG A O 1
ATOM 602 N N . ARG A 1 92 ? 18.796 -6.918 31.530 1.00 16.43 673 ARG A N 1
ATOM 603 C CA . ARG A 1 92 ? 19.126 -8.275 31.957 1.00 18.40 673 ARG A CA 1
ATOM 604 C C . ARG A 1 92 ? 19.611 -9.165 30.823 1.00 18.41 673 ARG A C 1
ATOM 605 O O . ARG A 1 92 ? 20.326 -10.140 31.054 1.00 19.17 673 ARG A O 1
ATOM 613 N N . ARG A 1 93 ? 19.214 -8.834 29.600 1.00 17.80 674 ARG A N 1
ATOM 614 C CA . ARG A 1 93 ? 19.574 -9.655 28.458 1.00 16.96 674 ARG A CA 1
ATOM 615 C C . ARG A 1 93 ? 20.805 -9.226 27.669 1.00 18.36 674 ARG A C 1
ATOM 616 O O . ARG A 1 93 ? 21.111 -9.804 26.623 1.00 18.71 674 ARG A O 1
ATOM 624 N N . TYR A 1 94 ? 21.514 -8.217 28.167 1.00 16.21 675 TYR A N 1
ATOM 625 C CA . TYR A 1 94 ? 22.746 -7.792 27.521 1.00 15.67 675 TYR A CA 1
ATOM 626 C C . TYR A 1 94 ? 23.898 -8.401 28.304 1.00 17.17 675 TYR A C 1
ATOM 627 O O . TYR A 1 94 ? 23.891 -8.424 29.542 1.00 19.46 675 TYR A O 1
ATOM 636 N N . ARG A 1 95 ? 24.875 -8.914 27.569 1.00 17.68 676 ARG A N 1
ATOM 637 C CA . ARG A 1 95 ? 26.033 -9.562 28.163 1.00 19.55 676 ARG A CA 1
ATOM 638 C C . ARG A 1 95 ? 27.173 -8.598 28.448 1.00 20.40 676 ARG A C 1
ATOM 639 O O . ARG A 1 95 ? 27.189 -7.462 27.973 1.00 20.34 676 ARG A O 1
ATOM 647 N N . ARG A 1 96 ? 28.138 -9.065 29.229 1.00 22.47 677 ARG A N 1
ATOM 648 C CA . ARG A 1 96 ? 29.283 -8.246 29.579 1.00 24.23 677 ARG A CA 1
ATOM 649 C C . ARG A 1 96 ? 30.370 -8.294 28.512 1.00 23.66 677 ARG A C 1
ATOM 650 O O . ARG A 1 96 ? 31.493 -8.730 28.775 1.00 26.75 677 ARG A O 1
ATOM 658 N N . VAL A 1 97 ? 30.021 -7.856 27.305 1.00 20.05 678 VAL A N 1
ATOM 659 C CA . VAL A 1 97 ? 30.965 -7.801 26.192 1.00 19.10 678 VAL A CA 1
ATOM 660 C C . VAL A 1 97 ? 31.461 -6.357 26.116 1.00 17.06 678 VAL A C 1
ATOM 661 O O . VAL A 1 97 ? 30.813 -5.450 26.636 1.00 17.55 678 VAL A O 1
ATOM 665 N N . PRO A 1 98 ? 32.613 -6.122 25.465 1.00 17.10 679 PRO A N 1
ATOM 666 C CA . PRO A 1 98 ? 33.182 -4.774 25.350 1.00 16.24 679 PRO A CA 1
ATOM 667 C C . PRO A 1 98 ? 32.332 -3.685 24.712 1.00 15.77 679 PRO A C 1
ATOM 668 O O . PRO A 1 98 ? 32.329 -2.544 25.184 1.00 15.87 679 PRO A O 1
ATOM 672 N N . TYR A 1 99 ? 31.616 -4.028 23.645 1.00 15.49 680 TYR A N 1
ATOM 673 C CA . TYR A 1 99 ? 30.819 -3.035 22.946 1.00 14.71 680 TYR A CA 1
ATOM 674 C C . TYR A 1 99 ? 29.314 -3.260 22.929 1.00 14.40 680 TYR A C 1
ATOM 675 O O . TYR A 1 99 ? 28.553 -2.361 23.285 1.00 14.19 680 TYR A O 1
ATOM 684 N N . HIS A 1 100 ? 28.878 -4.448 22.519 1.00 13.91 681 HIS A N 1
ATOM 685 C CA . HIS A 1 100 ? 27.448 -4.717 22.437 1.00 13.92 681 HIS A CA 1
ATOM 686 C C . HIS A 1 100 ? 26.799 -5.051 23.765 1.00 15.03 681 HIS A C 1
ATOM 687 O O . HIS A 1 100 ? 26.113 -6.066 23.912 1.00 15.84 681 HIS A O 1
ATOM 694 N N . ASN A 1 101 ? 27.020 -4.162 24.727 1.00 15.53 682 ASN A N 1
ATOM 695 C CA . ASN A 1 101 ? 26.460 -4.298 26.062 1.00 13.96 682 ASN A CA 1
ATOM 696 C C . ASN A 1 101 ? 25.322 -3.288 26.217 1.00 15.37 682 ASN A C 1
ATOM 697 O O . ASN A 1 101 ? 24.986 -2.569 25.275 1.00 14.90 682 ASN A O 1
ATOM 702 N N . PHE A 1 102 ? 24.728 -3.230 27.406 1.00 14.49 683 PHE A N 1
ATOM 703 C CA . PHE A 1 102 ? 23.610 -2.328 27.648 1.00 14.77 683 PHE A CA 1
ATOM 704 C C . PHE A 1 102 ? 23.917 -0.865 27.311 1.00 12.85 683 PHE A C 1
ATOM 705 O O . PHE A 1 102 ? 23.048 -0.144 26.829 1.00 13.39 683 PHE A O 1
ATOM 713 N N . TYR A 1 103 ? 25.146 -0.419 27.549 1.00 13.06 684 TYR A N 1
ATOM 714 C CA . TYR A 1 103 ? 25.490 0.971 27.258 1.00 13.76 684 TYR A CA 1
ATOM 715 C C . TYR A 1 103 ? 25.349 1.337 25.786 1.00 14.05 684 TYR A C 1
ATOM 716 O O . TYR A 1 103 ? 25.025 2.479 25.459 1.00 14.97 684 TYR A O 1
ATOM 725 N N . HIS A 1 104 ? 25.595 0.381 24.896 1.00 13.23 685 HIS A N 1
ATOM 726 C CA . HIS A 1 104 ? 25.454 0.653 23.470 1.00 12.67 685 HIS A CA 1
ATOM 727 C C . HIS A 1 104 ? 24.004 0.952 23.108 1.00 13.55 685 HIS A C 1
ATOM 728 O O . HIS A 1 104 ? 23.737 1.875 22.342 1.00 14.12 685 HIS A O 1
ATOM 735 N N . VAL A 1 105 ? 23.058 0.184 23.648 1.00 12.95 686 VAL A N 1
ATOM 736 C CA . VAL A 1 105 ? 21.663 0.438 23.290 1.00 13.41 686 VAL A CA 1
ATOM 737 C C . VAL A 1 105 ? 21.115 1.685 23.975 1.00 13.02 686 VAL A C 1
ATOM 738 O O . VAL A 1 105 ? 20.242 2.356 23.433 1.00 14.11 686 VAL A O 1
ATOM 742 N N . VAL A 1 106 ? 21.641 2.010 25.153 1.00 14.00 687 VAL A N 1
ATOM 743 C CA . VAL A 1 106 ? 21.224 3.223 25.844 1.00 14.23 687 VAL A CA 1
ATOM 744 C C . VAL A 1 106 ? 21.704 4.376 24.957 1.00 13.83 687 VAL A C 1
ATOM 745 O O . VAL A 1 106 ? 20.983 5.351 24.728 1.00 13.74 687 VAL A O 1
ATOM 749 N N . ASP A 1 107 ? 22.925 4.248 24.443 1.00 13.78 688 ASP A N 1
ATOM 750 C CA . ASP A 1 107 ? 23.482 5.265 23.559 1.00 14.15 688 ASP A CA 1
ATOM 751 C C . ASP A 1 107 ? 22.661 5.413 22.276 1.00 14.68 688 ASP A C 1
ATOM 752 O O . ASP A 1 107 ? 22.368 6.525 21.853 1.00 14.07 688 ASP A O 1
ATOM 757 N N . VAL A 1 108 ? 22.286 4.300 21.649 1.00 13.41 689 VAL A N 1
ATOM 758 C CA . VAL A 1 108 ? 21.506 4.387 20.419 1.00 13.99 689 VAL A CA 1
ATOM 759 C C . VAL A 1 108 ? 20.150 5.038 20.690 1.00 14.26 689 VAL A C 1
ATOM 760 O O . VAL A 1 108 ? 19.676 5.846 19.896 1.00 14.87 689 VAL A O 1
ATOM 764 N N . CYS A 1 109 ? 19.540 4.698 21.823 1.00 13.89 690 CYS A N 1
ATOM 765 C CA . CYS A 1 109 ? 18.246 5.269 22.188 1.00 13.49 690 CYS A CA 1
ATOM 766 C C . CYS A 1 109 ? 18.367 6.785 22.354 1.00 14.27 690 CYS A C 1
ATOM 767 O O . CYS A 1 109 ? 17.602 7.548 21.765 1.00 13.52 690 CYS A O 1
ATOM 770 N N . GLN A 1 110 ? 19.345 7.215 23.144 1.00 13.93 691 GLN A N 1
ATOM 771 C CA . GLN A 1 110 ? 19.563 8.639 23.389 1.00 13.76 691 GLN A CA 1
ATOM 772 C C . GLN A 1 110 ? 19.903 9.382 22.097 1.00 14.07 691 GLN A C 1
ATOM 773 O O . GLN A 1 110 ? 19.431 10.502 21.859 1.00 14.21 691 GLN A O 1
ATOM 779 N N . THR A 1 111 ? 20.712 8.748 21.256 1.00 13.17 692 THR A N 1
ATOM 780 C CA . THR A 1 111 ? 21.119 9.342 19.989 1.00 13.53 692 THR A CA 1
ATOM 781 C C . THR A 1 111 ? 19.913 9.522 19.065 1.00 13.94 692 THR A C 1
ATOM 782 O O . THR A 1 111 ? 19.768 10.559 18.409 1.00 15.51 692 THR A O 1
ATOM 786 N N . LEU A 1 112 ? 19.040 8.521 19.015 1.00 13.85 693 LEU A N 1
ATOM 787 C CA . LEU A 1 112 ? 17.860 8.623 18.168 1.00 13.10 693 LEU A CA 1
ATOM 788 C C . LEU A 1 112 ? 16.968 9.764 18.637 1.00 13.45 693 LEU A C 1
ATOM 789 O O . LEU A 1 112 ? 16.340 10.439 17.822 1.00 15.74 693 LEU A O 1
ATOM 794 N N . HIS A 1 113 ? 16.909 9.983 19.947 1.00 14.58 694 HIS A N 1
ATOM 795 C CA . HIS A 1 113 ? 16.096 11.074 20.460 1.00 15.90 694 HIS A CA 1
ATOM 796 C C . HIS A 1 113 ? 16.659 12.369 19.879 1.00 16.85 694 HIS A C 1
ATOM 797 O O . HIS A 1 113 ? 15.902 13.216 19.408 1.00 15.86 694 HIS A O 1
ATOM 804 N N . THR A 1 114 ? 17.984 12.518 19.876 1.00 16.04 695 THR A N 1
ATOM 805 C CA . THR A 1 114 ? 18.560 13.744 19.329 1.00 15.89 695 THR A CA 1
ATOM 806 C C . THR A 1 114 ? 18.274 13.900 17.836 1.00 17.42 695 THR A C 1
ATOM 807 O O . THR A 1 114 ? 18.100 15.013 17.351 1.00 17.22 695 THR A O 1
ATOM 811 N N . TYR A 1 115 ? 18.207 12.792 17.103 1.00 16.40 696 TYR A N 1
ATOM 812 C CA . TYR A 1 115 ? 17.928 12.877 15.674 1.00 16.11 696 TYR A CA 1
ATOM 813 C C . TYR A 1 115 ? 16.484 13.295 15.438 1.00 16.57 696 TYR A C 1
ATOM 814 O O . TYR A 1 115 ? 16.194 14.104 14.555 1.00 17.58 696 TYR A O 1
ATOM 823 N N . LEU A 1 116 ? 15.580 12.733 16.233 1.00 16.45 697 LEU A N 1
ATOM 824 C CA . LEU A 1 116 ? 14.160 13.027 16.113 1.00 16.60 697 LEU A CA 1
ATOM 825 C C . LEU A 1 116 ? 13.785 14.442 16.520 1.00 17.32 697 LEU A C 1
ATOM 826 O O . LEU A 1 116 ? 13.031 15.122 15.823 1.00 17.57 697 LEU A O 1
ATOM 831 N N . TYR A 1 117 ? 14.321 14.899 17.643 1.00 18.14 698 TYR A N 1
ATOM 832 C CA . TYR A 1 117 ? 13.941 16.212 18.128 1.00 20.94 698 TYR A CA 1
ATOM 833 C C . TYR A 1 117 ? 14.928 17.350 17.906 1.00 23.18 698 TYR A C 1
ATOM 834 O O . TYR A 1 117 ? 14.522 18.450 17.540 1.00 27.30 698 TYR A O 1
ATOM 843 N N . THR A 1 118 ? 16.217 17.106 18.101 1.00 23.08 699 THR A N 1
ATOM 844 C CA . THR A 1 118 ? 17.191 18.159 17.843 1.00 22.37 699 THR A CA 1
ATOM 845 C C . THR A 1 118 ? 17.393 18.207 16.329 1.00 22.63 699 THR A C 1
ATOM 846 O O . THR A 1 118 ? 17.490 19.283 15.734 1.00 22.85 699 THR A O 1
ATOM 850 N N . GLY A 1 119 ? 17.428 17.025 15.714 1.00 21.56 700 GLY A N 1
ATOM 851 C CA . GLY A 1 119 ? 17.614 16.916 14.276 1.00 21.51 700 GLY A CA 1
ATOM 852 C C . GLY A 1 119 ? 16.339 17.078 13.462 1.00 22.14 700 GLY A C 1
ATOM 853 O O . GLY A 1 119 ? 16.377 17.055 12.229 1.00 22.47 700 GLY A O 1
ATOM 854 N N . LYS A 1 120 ? 15.209 17.219 14.150 1.00 21.26 701 LYS A N 1
ATOM 855 C CA . LYS A 1 120 ? 13.913 17.418 13.502 1.00 21.27 701 LYS A CA 1
ATOM 856 C C . LYS A 1 120 ? 13.384 16.253 12.664 1.00 20.70 701 LYS A C 1
ATOM 857 O O . LYS A 1 120 ? 12.454 16.434 11.876 1.00 18.54 701 LYS A O 1
ATOM 863 N N . ALA A 1 121 ? 13.958 15.064 12.824 1.00 18.65 702 ALA A N 1
ATOM 864 C CA . ALA A 1 121 ? 13.493 13.908 12.058 1.00 19.50 702 ALA A CA 1
ATOM 865 C C . ALA A 1 121 ? 12.073 13.493 12.457 1.00 18.33 702 ALA A C 1
ATOM 866 O O . ALA A 1 121 ? 11.388 12.795 11.706 1.00 18.15 702 ALA A O 1
ATOM 868 N N . SER A 1 122 ? 11.627 13.924 13.635 1.00 18.14 703 SER A N 1
ATOM 869 C CA . SER A 1 122 ? 10.281 13.595 14.099 1.00 17.88 703 SER A CA 1
ATOM 870 C C . SER A 1 122 ? 9.221 14.185 13.169 1.00 18.08 703 SER A C 1
ATOM 871 O O . SER A 1 122 ? 8.067 13.763 13.186 1.00 18.63 703 SER A O 1
ATOM 874 N N . GLU A 1 123 ? 9.619 15.161 12.359 1.00 18.19 704 GLU A N 1
ATOM 875 C CA . GLU A 1 123 ? 8.701 15.804 11.423 1.00 18.62 704 GLU A CA 1
ATOM 876 C C . GLU A 1 123 ? 8.327 14.881 10.271 1.00 19.17 704 GLU A C 1
ATOM 877 O O . GLU A 1 123 ? 7.366 15.138 9.543 1.00 19.39 704 GLU A O 1
ATOM 883 N N . LEU A 1 124 ? 9.086 13.804 10.113 1.00 18.03 705 LEU A N 1
ATOM 884 C CA . LEU A 1 124 ? 8.843 12.847 9.041 1.00 17.93 705 LEU A CA 1
ATOM 885 C C . LEU A 1 124 ? 8.057 11.632 9.527 1.00 18.50 705 LEU A C 1
ATOM 886 O O . LEU A 1 124 ? 7.697 10.767 8.728 1.00 18.15 705 LEU A O 1
ATOM 891 N N . LEU A 1 125 ? 7.781 11.577 10.828 1.00 18.00 706 LEU A N 1
ATOM 892 C CA . LEU A 1 125 ? 7.080 10.438 11.422 1.00 17.23 706 LEU A CA 1
ATOM 893 C C . LEU A 1 125 ? 5.895 10.815 12.302 1.00 16.94 706 LEU A C 1
ATOM 894 O O . LEU A 1 125 ? 5.727 11.975 12.678 1.00 18.64 706 LEU A O 1
ATOM 899 N N . THR A 1 126 ? 5.073 9.820 12.632 1.00 17.45 707 THR A N 1
ATOM 900 C CA . THR A 1 126 ? 3.947 10.051 13.529 1.00 17.08 707 THR A CA 1
ATOM 901 C C . THR A 1 126 ? 4.517 9.915 14.938 1.00 17.89 707 THR A C 1
ATOM 902 O O . THR A 1 126 ? 5.631 9.413 15.113 1.00 17.53 707 THR A O 1
ATOM 906 N N . GLU A 1 127 ? 3.768 10.360 15.943 1.00 18.55 708 GLU A N 1
ATOM 907 C CA . GLU A 1 127 ? 4.245 10.257 17.318 1.00 17.82 708 GLU A CA 1
ATOM 908 C C . GLU A 1 127 ? 4.390 8.791 17.717 1.00 16.71 708 GLU A C 1
ATOM 909 O O . GLU A 1 127 ? 5.308 8.429 18.450 1.00 17.50 708 GLU A O 1
ATOM 915 N N . LEU A 1 128 ? 3.490 7.945 17.227 1.00 16.47 709 LEU A N 1
ATOM 916 C CA . LEU A 1 128 ? 3.562 6.522 17.535 1.00 16.33 709 LEU A CA 1
ATOM 917 C C . LEU A 1 128 ? 4.862 5.931 16.995 1.00 16.53 709 LEU A C 1
ATOM 918 O O . LEU A 1 128 ? 5.515 5.132 17.666 1.00 16.59 709 LEU A O 1
ATOM 923 N N . GLU A 1 129 ? 5.237 6.328 15.782 1.00 15.28 710 GLU A N 1
ATOM 924 C CA . GLU A 1 129 ? 6.462 5.822 15.170 1.00 14.95 710 GLU A CA 1
ATOM 925 C C . GLU A 1 129 ? 7.698 6.304 15.922 1.00 15.11 710 GLU A C 1
ATOM 926 O O . GLU A 1 129 ? 8.685 5.575 16.039 1.00 15.36 710 GLU A O 1
ATOM 932 N N . CYS A 1 130 ? 7.646 7.523 16.452 1.00 15.40 711 CYS A N 1
ATOM 933 C CA . CYS A 1 130 ? 8.774 8.043 17.222 1.00 15.63 711 CYS A CA 1
ATOM 934 C C . CYS A 1 130 ? 8.930 7.205 18.489 1.00 14.95 711 CYS A C 1
ATOM 935 O O . CYS A 1 130 ? 10.044 6.841 18.874 1.00 15.18 711 CYS A O 1
ATOM 938 N N . TYR A 1 131 ? 7.803 6.903 19.129 1.00 14.61 712 TYR A N 1
ATOM 939 C CA . TYR A 1 131 ? 7.782 6.106 20.351 1.00 14.84 712 TYR A CA 1
ATOM 940 C C . TYR A 1 131 ? 8.342 4.713 20.085 1.00 14.06 712 TYR A C 1
ATOM 941 O O . TYR A 1 131 ? 9.235 4.245 20.792 1.00 15.49 712 TYR A O 1
ATOM 950 N N . VAL A 1 132 ? 7.821 4.054 19.055 1.00 14.13 713 VAL A N 1
ATOM 951 C CA . VAL A 1 132 ? 8.287 2.719 18.709 1.00 14.70 713 VAL A CA 1
ATOM 952 C C . VAL A 1 132 ? 9.776 2.712 18.361 1.00 14.30 713 VAL A C 1
ATOM 953 O O . VAL A 1 132 ? 10.502 1.797 18.739 1.00 14.04 713 VAL A O 1
ATOM 957 N N . LEU A 1 133 ? 10.241 3.739 17.655 1.00 15.03 714 LEU A N 1
ATOM 958 C CA . LEU A 1 133 ? 11.651 3.804 17.290 1.00 14.23 714 LEU A CA 1
ATOM 959 C C . LEU A 1 133 ? 12.544 3.852 18.532 1.00 14.91 714 LEU A C 1
ATOM 960 O O . LEU A 1 133 ? 13.554 3.146 18.616 1.00 13.99 714 LEU A O 1
ATOM 965 N N . LEU A 1 134 ? 12.159 4.668 19.510 1.00 14.27 715 LEU A N 1
ATOM 966 C CA . LEU A 1 134 ? 12.942 4.796 20.734 1.00 15.56 715 LEU A CA 1
ATOM 967 C C . LEU A 1 134 ? 12.942 3.507 21.552 1.00 14.61 715 LEU A C 1
ATOM 968 O O . LEU A 1 134 ? 13.972 3.125 22.114 1.00 13.77 715 LEU A O 1
ATOM 973 N N . VAL A 1 135 ? 11.793 2.839 21.613 1.00 14.65 716 VAL A N 1
ATOM 974 C CA . VAL A 1 135 ? 11.673 1.584 22.340 1.00 16.04 716 VAL A CA 1
ATOM 975 C C . VAL A 1 135 ? 12.523 0.523 21.643 1.00 15.59 716 VAL A C 1
ATOM 976 O O . VAL A 1 135 ? 13.228 -0.249 22.291 1.00 15.96 716 VAL A O 1
ATOM 980 N N . THR A 1 136 ? 12.457 0.501 20.314 1.00 15.40 717 THR A N 1
ATOM 981 C CA . THR A 1 136 ? 13.208 -0.467 19.523 1.00 15.09 717 THR A CA 1
ATOM 982 C C . THR A 1 136 ? 14.710 -0.372 19.776 1.00 15.55 717 THR A C 1
ATOM 983 O O . THR A 1 136 ? 15.411 -1.383 19.793 1.00 14.04 717 THR A O 1
ATOM 987 N N . ALA A 1 137 ? 15.210 0.841 19.978 1.00 14.74 718 ALA A N 1
ATOM 988 C CA . ALA A 1 137 ? 16.632 1.008 20.238 1.00 15.37 718 ALA A CA 1
ATOM 989 C C . ALA A 1 137 ? 17.096 0.126 21.403 1.00 14.23 718 ALA A C 1
ATOM 990 O O . ALA A 1 137 ? 18.180 -0.445 21.362 1.00 14.60 718 ALA A O 1
ATOM 992 N N . LEU A 1 138 ? 16.265 -0.002 22.434 1.00 14.22 719 LEU A N 1
ATOM 993 C CA . LEU A 1 138 ? 16.634 -0.789 23.605 1.00 13.85 719 LEU A CA 1
ATOM 994 C C . LEU A 1 138 ? 16.658 -2.303 23.406 1.00 13.82 719 LEU A C 1
ATOM 995 O O . LEU A 1 138 ? 17.325 -3.013 24.158 1.00 15.12 719 LEU A O 1
ATOM 1000 N N . VAL A 1 139 ? 15.947 -2.802 22.400 1.00 13.73 720 VAL A N 1
ATOM 1001 C CA . VAL A 1 139 ? 15.904 -4.240 22.157 1.00 14.03 720 VAL A CA 1
ATOM 1002 C C . VAL A 1 139 ? 16.706 -4.674 20.937 1.00 13.50 720 VAL A C 1
ATOM 1003 O O . VAL A 1 139 ? 16.877 -5.866 20.711 1.00 14.46 720 VAL A O 1
ATOM 1007 N N . HIS A 1 140 ? 17.225 -3.716 20.175 1.00 15.22 721 HIS A N 1
ATOM 1008 C CA . HIS A 1 140 ? 17.893 -4.056 18.921 1.00 13.14 721 HIS A CA 1
ATOM 1009 C C . HIS A 1 140 ? 19.136 -4.943 18.907 1.00 14.10 721 HIS A C 1
ATOM 1010 O O . HIS A 1 140 ? 19.498 -5.450 17.846 1.00 14.14 721 HIS A O 1
ATOM 1017 N N . ASP A 1 141 ? 19.774 -5.150 20.058 1.00 12.63 722 ASP A N 1
ATOM 1018 C CA . ASP A 1 141 ? 20.959 -6.011 20.134 1.00 12.96 722 ASP A CA 1
ATOM 1019 C C . ASP A 1 141 ? 20.870 -7.040 21.268 1.00 13.03 722 ASP A C 1
ATOM 1020 O O . ASP A 1 141 ? 21.885 -7.599 21.683 1.00 13.14 722 ASP A O 1
ATOM 1025 N N . LEU A 1 142 ? 19.661 -7.304 21.752 1.00 13.47 723 LEU A N 1
ATOM 1026 C CA . LEU A 1 142 ? 19.476 -8.246 22.862 1.00 14.25 723 LEU A CA 1
ATOM 1027 C C . LEU A 1 142 ? 20.267 -9.552 22.784 1.00 14.79 723 LEU A C 1
ATOM 1028 O O . LEU A 1 142 ? 20.212 -10.267 21.792 1.00 14.36 723 LEU A O 1
ATOM 1033 N N . ASP A 1 143 ? 20.992 -9.846 23.859 1.00 14.49 724 ASP A N 1
ATOM 1034 C CA . ASP A 1 143 ? 21.776 -11.074 23.988 1.00 15.26 724 ASP A CA 1
ATOM 1035 C C . ASP A 1 143 ? 22.901 -11.240 22.966 1.00 16.74 724 ASP A C 1
ATOM 1036 O O . ASP A 1 143 ? 23.271 -12.360 22.606 1.00 18.54 724 ASP A O 1
ATOM 1041 N N . HIS A 1 144 ? 23.438 -10.120 22.495 1.00 15.89 725 HIS A N 1
ATOM 1042 C CA . HIS A 1 144 ? 24.557 -10.157 21.556 1.00 16.55 725 HIS A CA 1
ATOM 1043 C C . HIS A 1 144 ? 25.694 -10.837 22.325 1.00 18.78 725 HIS A C 1
ATOM 1044 O O . HIS A 1 144 ? 25.890 -10.576 23.515 1.00 17.64 725 HIS A O 1
ATOM 1051 N N . MET A 1 145 ? 26.434 -11.708 21.645 1.00 19.05 726 MET A N 1
ATOM 1052 C CA . MET A 1 145 ? 27.516 -12.451 22.277 1.00 21.73 726 MET A CA 1
ATOM 1053 C C . MET A 1 145 ? 28.913 -11.908 21.990 1.00 20.37 726 MET A C 1
ATOM 1054 O O . MET A 1 145 ? 29.908 -12.513 22.382 1.00 21.78 726 MET A O 1
ATOM 1059 N N . GLY A 1 146 ? 28.994 -10.769 21.311 1.00 17.70 727 GLY A N 1
ATOM 1060 C CA . GLY A 1 146 ? 30.297 -10.200 21.018 1.00 18.81 727 GLY A CA 1
ATOM 1061 C C . GLY A 1 146 ? 30.935 -10.674 19.722 1.00 18.50 727 GLY A C 1
ATOM 1062 O O . GLY A 1 146 ? 32.107 -10.383 19.467 1.00 18.67 727 GLY A O 1
ATOM 1063 N N . VAL A 1 147 ? 30.188 -11.420 18.914 1.00 18.60 728 VAL A N 1
ATOM 1064 C CA . VAL A 1 147 ? 30.701 -11.891 17.628 1.00 17.64 728 VAL A CA 1
ATOM 1065 C C . VAL A 1 147 ? 29.670 -11.551 16.558 1.00 17.43 728 VAL A C 1
ATOM 1066 O O . VAL A 1 147 ? 28.472 -11.512 16.848 1.00 18.23 728 VAL A O 1
ATOM 1070 N N . ASN A 1 148 ? 30.126 -11.287 15.334 1.00 17.28 729 ASN A N 1
ATOM 1071 C CA . ASN A 1 148 ? 29.204 -10.935 14.255 1.00 17.56 729 ASN A CA 1
ATOM 1072 C C . ASN A 1 148 ? 28.559 -12.142 13.573 1.00 16.79 729 ASN A C 1
ATOM 1073 O O . ASN A 1 148 ? 28.868 -13.286 13.892 1.00 16.94 729 ASN A O 1
ATOM 1078 N N . ASN A 1 149 ? 27.641 -11.886 12.646 1.00 16.56 730 ASN A N 1
ATOM 1079 C CA . ASN A 1 149 ? 26.955 -12.976 11.963 1.00 16.46 730 ASN A CA 1
ATOM 1080 C C . ASN A 1 149 ? 27.913 -13.916 11.242 1.00 18.51 730 ASN A C 1
ATOM 1081 O O . ASN A 1 149 ? 27.689 -15.126 11.213 1.00 19.23 730 ASN A O 1
ATOM 1086 N N . SER A 1 150 ? 28.977 -13.362 10.668 1.00 19.16 731 SER A N 1
ATOM 1087 C CA . SER A 1 150 ? 29.953 -14.171 9.944 1.00 20.65 731 SER A CA 1
ATOM 1088 C C . SER A 1 150 ? 30.558 -15.262 10.821 1.00 19.81 731 SER A C 1
ATOM 1089 O O . SER A 1 150 ? 30.787 -16.385 10.364 1.00 20.25 731 SER A O 1
ATOM 1092 N N . PHE A 1 151 ? 30.813 -14.933 12.082 1.00 17.90 732 PHE A N 1
ATOM 1093 C CA . PHE A 1 151 ? 31.398 -15.882 13.020 1.00 18.06 732 PHE A CA 1
ATOM 1094 C C . PHE A 1 151 ? 30.569 -17.158 13.119 1.00 18.98 732 PHE A C 1
ATOM 1095 O O . PHE A 1 151 ? 31.113 -18.266 13.077 1.00 18.54 732 PHE A O 1
ATOM 1103 N N . TYR A 1 152 ? 29.253 -17.006 13.237 1.00 18.97 733 TYR A N 1
ATOM 1104 C CA . TYR A 1 152 ? 28.378 -18.165 13.350 1.00 20.17 733 TYR A CA 1
ATOM 1105 C C . TYR A 1 152 ? 28.457 -19.078 12.135 1.00 21.74 733 TYR A C 1
ATOM 1106 O O . TYR A 1 152 ? 28.364 -20.300 12.256 1.00 22.53 733 TYR A O 1
ATOM 1115 N N . LEU A 1 153 ? 28.642 -18.484 10.963 1.00 22.90 734 LEU A N 1
ATOM 1116 C CA . LEU A 1 153 ? 28.735 -19.259 9.736 1.00 26.01 734 LEU A CA 1
ATOM 1117 C C . LEU A 1 153 ? 30.106 -19.922 9.606 1.00 26.62 734 LEU A C 1
ATOM 1118 O O . LEU A 1 153 ? 30.203 -21.109 9.296 1.00 27.01 734 LEU A O 1
ATOM 1123 N N . LYS A 1 154 ? 31.160 -19.152 9.860 1.00 26.20 735 LYS A N 1
ATOM 1124 C CA . LYS A 1 154 ? 32.529 -19.658 9.757 1.00 26.58 735 LYS A CA 1
ATOM 1125 C C . LYS A 1 154 ? 32.859 -20.813 10.699 1.00 25.35 735 LYS A C 1
ATOM 1126 O O . LYS A 1 154 ? 33.653 -21.692 10.357 1.00 26.24 735 LYS A O 1
ATOM 1132 N N . THR A 1 155 ? 32.258 -20.808 11.883 1.00 23.50 736 THR A N 1
ATOM 1133 C CA . THR A 1 155 ? 32.532 -21.832 12.885 1.00 23.29 736 THR A CA 1
ATOM 1134 C C . THR A 1 155 ? 31.530 -22.980 12.957 1.00 25.54 736 THR A C 1
ATOM 1135 O O . THR A 1 155 ? 31.577 -23.786 13.887 1.00 27.26 736 THR A O 1
ATOM 1139 N N . ASP A 1 156 ? 30.629 -23.056 11.986 1.00 27.68 737 ASP A N 1
ATOM 1140 C CA . ASP A 1 156 ? 29.623 -24.114 11.971 1.00 30.34 737 ASP A CA 1
ATOM 1141 C C . ASP A 1 156 ? 28.825 -24.154 13.273 1.00 29.63 737 ASP A C 1
ATOM 1142 O O . ASP A 1 156 ? 28.445 -25.226 13.748 1.00 31.13 737 ASP A O 1
ATOM 1147 N N . SER A 1 157 ? 28.580 -22.984 13.853 1.00 27.53 738 SER A N 1
ATOM 1148 C CA . SER A 1 157 ? 27.812 -22.893 15.089 1.00 27.01 738 SER A CA 1
ATOM 1149 C C . SER A 1 157 ? 26.378 -23.311 14.780 1.00 25.65 738 SER A C 1
ATOM 1150 O O . SER A 1 157 ? 25.901 -23.127 13.661 1.00 26.82 738 SER A O 1
ATOM 1153 N N . PRO A 1 158 ? 25.672 -23.890 15.765 1.00 24.67 739 PRO A N 1
ATOM 1154 C CA . PRO A 1 158 ? 24.287 -24.316 15.532 1.00 23.57 739 PRO A CA 1
ATOM 1155 C C . PRO A 1 158 ? 23.407 -23.193 14.983 1.00 23.53 739 PRO A C 1
ATOM 1156 O O . PRO A 1 158 ? 22.597 -23.412 14.080 1.00 21.93 739 PRO A O 1
ATOM 1160 N N . LEU A 1 159 ? 23.561 -21.992 15.534 1.00 24.29 740 LEU A N 1
ATOM 1161 C CA . LEU A 1 159 ? 22.781 -20.849 15.072 1.00 25.70 740 LEU A CA 1
ATOM 1162 C C . LEU A 1 159 ? 23.087 -20.569 13.609 1.00 24.51 740 LEU A C 1
ATOM 1163 O O . LEU A 1 159 ? 22.213 -20.152 12.852 1.00 24.88 740 LEU A O 1
ATOM 1168 N N . GLY A 1 160 ? 24.337 -20.799 13.218 1.00 25.17 741 GLY A N 1
ATOM 1169 C CA . GLY A 1 160 ? 24.729 -20.575 11.840 1.00 24.39 741 GLY A CA 1
ATOM 1170 C C . GLY A 1 160 ? 24.109 -21.611 10.924 1.00 24.80 741 GLY A C 1
ATOM 1171 O O . GLY A 1 160 ? 23.669 -21.295 9.818 1.00 26.08 741 GLY A O 1
ATOM 1172 N N . ILE A 1 161 ? 24.069 -22.855 11.391 1.00 22.90 742 ILE A N 1
ATOM 1173 C CA . ILE A 1 161 ? 23.499 -23.953 10.620 1.00 23.36 742 ILE A CA 1
ATOM 1174 C C . ILE A 1 161 ? 21.999 -23.740 10.413 1.00 21.91 742 ILE A C 1
ATOM 1175 O O . ILE A 1 161 ? 21.467 -23.986 9.326 1.00 24.27 742 ILE A O 1
ATOM 1180 N N . LEU A 1 162 ? 21.317 -23.274 11.454 1.00 23.33 743 LEU A N 1
ATOM 1181 C CA . LEU A 1 162 ? 19.883 -23.019 11.359 1.00 22.13 743 LEU A CA 1
ATOM 1182 C C . LEU A 1 162 ? 19.628 -21.921 10.329 1.00 23.79 743 LEU A C 1
ATOM 1183 O O . LEU A 1 162 ? 18.660 -21.978 9.573 1.00 21.92 743 LEU A O 1
ATOM 1188 N N . SER A 1 163 ? 20.509 -20.927 10.298 1.00 25.43 744 SER A N 1
ATOM 1189 C CA . SER A 1 163 ? 20.379 -19.818 9.355 1.00 27.30 744 SER A CA 1
ATOM 1190 C C . SER A 1 163 ? 20.499 -20.317 7.922 1.00 26.85 744 SER A C 1
ATOM 1191 O O . SER A 1 163 ? 19.742 -19.907 7.040 1.00 27.34 744 SER A O 1
ATOM 1194 N N . SER A 1 164 ? 21.459 -21.205 7.698 1.00 27.23 745 SER A N 1
ATOM 1195 C CA . SER A 1 164 ? 21.690 -21.775 6.380 1.00 28.33 745 SER A CA 1
ATOM 1196 C C . SER A 1 164 ? 20.471 -22.570 5.928 1.00 27.86 745 SER A C 1
ATOM 1197 O O . SER A 1 164 ? 20.067 -22.507 4.765 1.00 27.71 745 SER A O 1
ATOM 1200 N N . ALA A 1 165 ? 19.886 -23.312 6.861 1.00 25.80 746 ALA A N 1
ATOM 1201 C CA . ALA A 1 165 ? 18.721 -24.137 6.566 1.00 26.12 746 ALA A CA 1
ATOM 1202 C C . ALA A 1 165 ? 17.416 -23.350 6.475 1.00 26.04 746 ALA A C 1
ATOM 1203 O O . ALA A 1 165 ? 16.545 -23.681 5.668 1.00 26.75 746 ALA A O 1
ATOM 1205 N N . SER A 1 166 ? 17.278 -22.311 7.294 1.00 27.72 747 SER A N 1
ATOM 1206 C CA . SER A 1 166 ? 16.056 -21.510 7.301 1.00 29.30 747 SER A CA 1
ATOM 1207 C C . SER A 1 166 ? 15.981 -20.522 6.143 1.00 30.48 747 SER A C 1
ATOM 1208 O O . SER A 1 166 ? 14.891 -20.159 5.702 1.00 31.45 747 SER A O 1
ATOM 1211 N N . GLY A 1 167 ? 17.138 -20.081 5.659 1.00 31.49 748 GLY A N 1
ATOM 1212 C CA . GLY A 1 167 ? 17.158 -19.149 4.545 1.00 33.51 748 GLY A CA 1
ATOM 1213 C C . GLY A 1 167 ? 17.425 -17.697 4.903 1.00 34.89 748 GLY A C 1
ATOM 1214 O O . GLY A 1 167 ? 17.544 -16.851 4.016 1.00 36.12 748 GLY A O 1
ATOM 1215 N N . ASN A 1 168 ? 17.520 -17.396 6.193 1.00 35.21 749 ASN A N 1
ATOM 1216 C CA . ASN A 1 168 ? 17.778 -16.024 6.622 1.00 35.14 749 ASN A CA 1
ATOM 1217 C C . ASN A 1 168 ? 19.204 -15.879 7.145 1.00 33.90 749 ASN A C 1
ATOM 1218 O O . ASN A 1 168 ? 19.605 -16.573 8.078 1.00 34.06 749 ASN A O 1
ATOM 1223 N N . ASN A 1 169 ? 19.960 -14.965 6.542 1.00 32.68 750 ASN A N 1
ATOM 1224 C CA . ASN A 1 169 ? 21.350 -14.741 6.921 1.00 31.77 750 ASN A CA 1
ATOM 1225 C C . ASN A 1 169 ? 21.555 -13.767 8.083 1.00 29.50 750 ASN A C 1
ATOM 1226 O O . ASN A 1 169 ? 22.683 -13.569 8.536 1.00 30.45 750 ASN A O 1
ATOM 1231 N N . SER A 1 170 ? 20.476 -13.157 8.563 1.00 25.84 751 SER A N 1
ATOM 1232 C CA . SER A 1 170 ? 20.580 -12.224 9.681 1.00 22.67 751 SER A CA 1
ATOM 1233 C C . SER A 1 170 ? 20.424 -12.994 10.986 1.00 22.08 751 SER A C 1
ATOM 1234 O O . SER A 1 170 ? 19.428 -12.847 11.694 1.00 21.76 751 SER A O 1
ATOM 1237 N N . VAL A 1 171 ? 21.427 -13.816 11.281 1.00 21.24 752 VAL A N 1
ATOM 1238 C CA . VAL A 1 171 ? 21.464 -14.655 12.474 1.00 20.82 752 VAL A CA 1
ATOM 1239 C C . VAL A 1 171 ? 21.128 -13.902 13.758 1.00 20.01 752 VAL A C 1
ATOM 1240 O O . VAL A 1 171 ? 20.168 -14.228 14.457 1.00 19.84 752 VAL A O 1
ATOM 1244 N N . LEU A 1 172 ? 21.936 -12.894 14.063 1.00 17.96 753 LEU A N 1
ATOM 1245 C CA . LEU A 1 172 ? 21.756 -12.099 15.269 1.00 17.47 753 LEU A CA 1
ATOM 1246 C C . LEU A 1 172 ? 20.462 -11.299 15.323 1.00 16.54 753 LEU A C 1
ATOM 1247 O O . LEU A 1 172 ? 19.748 -11.332 16.326 1.00 16.11 753 LEU A O 1
ATOM 1252 N N . GLU A 1 173 ? 20.158 -10.579 14.248 1.00 16.02 754 GLU A N 1
ATOM 1253 C CA . GLU A 1 173 ? 18.970 -9.733 14.230 1.00 15.89 754 GLU A CA 1
ATOM 1254 C C . GLU A 1 173 ? 17.640 -10.461 14.456 1.00 15.85 754 GLU A C 1
ATOM 1255 O O . GLU A 1 173 ? 16.760 -9.944 15.145 1.00 16.57 754 GLU A O 1
ATOM 1261 N N . VAL A 1 174 ? 17.485 -11.660 13.906 1.00 16.25 755 VAL A N 1
ATOM 1262 C CA . VAL A 1 174 ? 16.247 -12.398 14.133 1.00 17.20 755 VAL A CA 1
ATOM 1263 C C . VAL A 1 174 ? 16.202 -12.794 15.611 1.00 17.13 755 VAL A C 1
ATOM 1264 O O . VAL A 1 174 ? 15.143 -12.759 16.240 1.00 16.87 755 VAL A O 1
ATOM 1268 N N . HIS A 1 175 ? 17.362 -13.148 16.162 1.00 16.34 756 HIS A N 1
ATOM 1269 C CA . HIS A 1 175 ? 17.466 -13.526 17.569 1.00 17.51 756 HIS A CA 1
ATOM 1270 C C . HIS A 1 175 ? 17.051 -12.349 18.453 1.00 15.62 756 HIS A C 1
ATOM 1271 O O . HIS A 1 175 ? 16.305 -12.527 19.418 1.00 15.74 756 HIS A O 1
ATOM 1278 N N . HIS A 1 176 ? 17.519 -11.145 18.125 1.00 14.84 757 HIS A N 1
ATOM 1279 C CA . HIS A 1 176 ? 17.159 -9.978 18.936 1.00 14.79 757 HIS A CA 1
ATOM 1280 C C . HIS A 1 176 ? 15.640 -9.763 18.908 1.00 15.74 757 HIS A C 1
ATOM 1281 O O . HIS A 1 176 ? 15.027 -9.426 19.927 1.00 15.71 757 HIS A O 1
ATOM 1288 N N . CYS A 1 177 ? 15.034 -9.951 17.736 1.00 16.16 758 CYS A N 1
ATOM 1289 C CA . CYS A 1 177 ? 13.588 -9.785 17.598 1.00 16.21 758 CYS A CA 1
ATOM 1290 C C . CYS A 1 177 ? 12.851 -10.806 18.456 1.00 16.71 758 CYS A C 1
ATOM 1291 O O . CYS A 1 177 ? 11.868 -10.479 19.117 1.00 15.76 758 CYS A O 1
ATOM 1294 N N . SER A 1 178 ? 13.330 -12.045 18.438 1.00 16.74 759 SER A N 1
ATOM 1295 C CA . SER A 1 178 ? 12.705 -13.110 19.217 1.00 18.43 759 SER A CA 1
ATOM 1296 C C . SER A 1 178 ? 12.702 -12.785 20.705 1.00 19.05 759 SER A C 1
ATOM 1297 O O . SER A 1 178 ? 11.714 -13.038 21.405 1.00 19.13 759 SER A O 1
ATOM 1300 N N . LEU A 1 179 ? 13.804 -12.226 21.196 1.00 18.43 760 LEU A N 1
ATOM 1301 C CA . LEU A 1 179 ? 13.878 -11.873 22.607 1.00 17.41 760 LEU A CA 1
ATOM 1302 C C . LEU A 1 179 ? 13.034 -10.642 22.918 1.00 17.17 760 LEU A C 1
ATOM 1303 O O . LEU A 1 179 ? 12.502 -10.510 24.021 1.00 17.03 760 LEU A O 1
ATOM 1308 N N . ALA A 1 180 ? 12.907 -9.737 21.952 1.00 15.73 761 ALA A N 1
ATOM 1309 C CA . ALA A 1 180 ? 12.091 -8.547 22.158 1.00 16.29 761 ALA A CA 1
ATOM 1310 C C . ALA A 1 180 ? 10.651 -9.004 22.375 1.00 15.87 761 ALA A C 1
ATOM 1311 O O . ALA A 1 180 ? 9.963 -8.522 23.271 1.00 16.10 761 ALA A O 1
ATOM 1313 N N . ILE A 1 181 ? 10.213 -9.948 21.549 1.00 15.93 762 ILE A N 1
ATOM 1314 C CA . ILE A 1 181 ? 8.863 -10.492 21.642 1.00 18.31 762 ILE A CA 1
ATOM 1315 C C . ILE A 1 181 ? 8.650 -11.153 23.001 1.00 18.71 762 ILE A C 1
ATOM 1316 O O . ILE A 1 181 ? 7.593 -11.001 23.615 1.00 19.78 762 ILE A O 1
ATOM 1321 N N . GLU A 1 182 ? 9.661 -11.876 23.468 1.00 18.10 763 GLU A N 1
ATOM 1322 C CA . GLU A 1 182 ? 9.593 -12.548 24.763 1.00 19.23 763 GLU A CA 1
ATOM 1323 C C . GLU A 1 182 ? 9.377 -11.535 25.888 1.00 18.91 763 GLU A C 1
ATOM 1324 O O . GLU A 1 182 ? 8.493 -11.701 26.732 1.00 19.41 763 GLU A O 1
ATOM 1330 N N . ILE A 1 183 ? 10.193 -10.486 25.901 1.00 17.54 764 ILE A N 1
ATOM 1331 C CA . ILE A 1 183 ? 10.079 -9.451 26.923 1.00 17.93 764 ILE A CA 1
ATOM 1332 C C . ILE A 1 183 ? 8.700 -8.791 26.923 1.00 18.63 764 ILE A C 1
ATOM 1333 O O . ILE A 1 183 ? 8.075 -8.636 27.974 1.00 18.74 764 ILE A O 1
ATOM 1338 N N . LEU A 1 184 ? 8.230 -8.411 25.739 1.00 19.15 765 LEU A N 1
ATOM 1339 C CA . LEU A 1 184 ? 6.941 -7.746 25.595 1.00 19.00 765 LEU A CA 1
ATOM 1340 C C . LEU A 1 184 ? 5.731 -8.627 25.879 1.00 19.00 765 LEU A C 1
ATOM 1341 O O . LEU A 1 184 ? 4.625 -8.117 26.054 1.00 20.25 765 LEU A O 1
ATOM 1346 N N . SER A 1 185 ? 5.934 -9.941 25.928 1.00 19.73 766 SER A N 1
ATOM 1347 C CA . SER A 1 185 ? 4.828 -10.860 26.197 1.00 20.01 766 SER A CA 1
ATOM 1348 C C . SER A 1 185 ? 4.430 -10.808 27.668 1.00 22.38 766 SER A C 1
ATOM 1349 O O . SER A 1 185 ? 3.385 -11.331 28.055 1.00 22.94 766 SER A O 1
ATOM 1352 N N . ASP A 1 186 ? 5.277 -10.175 28.475 1.00 21.38 767 ASP A N 1
ATOM 1353 C CA . ASP A 1 186 ? 5.050 -10.025 29.910 1.00 22.82 767 ASP A CA 1
ATOM 1354 C C . ASP A 1 186 ? 4.227 -8.760 30.147 1.00 22.20 767 ASP A C 1
ATOM 1355 O O . ASP A 1 186 ? 4.675 -7.653 29.853 1.00 20.24 767 ASP A O 1
ATOM 1360 N N . PRO A 1 187 ? 3.006 -8.907 30.683 1.00 22.18 768 PRO A N 1
ATOM 1361 C CA . PRO A 1 187 ? 2.151 -7.744 30.940 1.00 22.48 768 PRO A CA 1
ATOM 1362 C C . PRO A 1 187 ? 2.843 -6.663 31.769 1.00 21.80 768 PRO A C 1
ATOM 1363 O O . PRO A 1 187 ? 2.579 -5.471 31.601 1.00 22.47 768 PRO A O 1
ATOM 1367 N N . ALA A 1 188 ? 3.733 -7.088 32.659 1.00 20.32 769 ALA A N 1
ATOM 1368 C CA . ALA A 1 188 ? 4.448 -6.165 33.534 1.00 20.11 769 ALA A CA 1
ATOM 1369 C C . ALA A 1 188 ? 5.497 -5.316 32.826 1.00 19.91 769 ALA A C 1
ATOM 1370 O O . ALA A 1 188 ? 5.956 -4.310 33.371 1.00 21.27 769 ALA A O 1
ATOM 1372 N N . ALA A 1 189 ? 5.873 -5.715 31.615 1.00 18.48 770 ALA A N 1
ATOM 1373 C CA . ALA A 1 189 ? 6.883 -4.983 30.853 1.00 18.36 770 ALA A CA 1
ATOM 1374 C C . ALA A 1 189 ? 6.419 -4.638 29.443 1.00 18.64 770 ALA A C 1
ATOM 1375 O O . ALA A 1 189 ? 7.210 -4.183 28.618 1.00 18.09 770 ALA A O 1
ATOM 1377 N N . ASP A 1 190 ? 5.135 -4.838 29.169 1.00 17.29 771 ASP A N 1
ATOM 1378 C CA . ASP A 1 190 ? 4.598 -4.562 27.842 1.00 17.92 771 ASP A CA 1
ATOM 1379 C C . ASP A 1 190 ? 4.357 -3.073 27.600 1.00 18.23 771 ASP A C 1
ATOM 1380 O O . ASP A 1 190 ? 3.296 -2.541 27.934 1.00 19.35 771 ASP A O 1
ATOM 1385 N N . VAL A 1 191 ? 5.345 -2.402 27.008 1.00 17.41 772 VAL A N 1
ATOM 1386 C CA . VAL A 1 191 ? 5.239 -0.973 26.740 1.00 16.34 772 VAL A CA 1
ATOM 1387 C C . VAL A 1 191 ? 4.270 -0.623 25.610 1.00 16.58 772 VAL A C 1
ATOM 1388 O O . VAL A 1 191 ? 4.116 0.545 25.259 1.00 16.50 772 VAL A O 1
ATOM 1392 N N . PHE A 1 192 ? 3.625 -1.642 25.049 1.00 17.15 773 PHE A N 1
ATOM 1393 C CA . PHE A 1 192 ? 2.630 -1.446 23.994 1.00 16.94 773 PHE A CA 1
ATOM 1394 C C . PHE A 1 192 ? 1.253 -1.737 24.604 1.00 19.44 773 PHE A C 1
ATOM 1395 O O . PHE A 1 192 ? 0.249 -1.832 23.892 1.00 18.78 773 PHE A O 1
ATOM 1403 N N . GLU A 1 193 ? 1.220 -1.865 25.929 1.00 19.49 774 GLU A N 1
ATOM 1404 C CA . GLU A 1 193 ? -0.010 -2.184 26.657 1.00 19.80 774 GLU A CA 1
ATOM 1405 C C . GLU A 1 193 ? -1.177 -1.228 26.423 1.00 20.47 774 GLU A C 1
ATOM 1406 O O . GLU A 1 193 ? -2.335 -1.631 26.525 1.00 20.90 774 GLU A O 1
ATOM 1412 N N . GLY A 1 194 ? -0.878 0.030 26.113 1.00 19.29 775 GLY A N 1
ATOM 1413 C CA . GLY A 1 194 ? -1.936 1.004 25.900 1.00 21.52 775 GLY A CA 1
ATOM 1414 C C . GLY A 1 194 ? -2.399 1.157 24.465 1.00 20.78 775 GLY A C 1
ATOM 1415 O O . GLY A 1 194 ? -3.299 1.945 24.179 1.00 22.98 775 GLY A O 1
ATOM 1416 N N . LEU A 1 195 ? -1.794 0.405 23.555 1.00 20.60 776 LEU A N 1
ATOM 1417 C CA . LEU A 1 195 ? -2.163 0.498 22.152 1.00 21.06 776 LEU A CA 1
ATOM 1418 C C . LEU A 1 195 ? -3.352 -0.379 21.781 1.00 21.50 776 LEU A C 1
ATOM 1419 O O . LEU A 1 195 ? -3.588 -1.426 22.387 1.00 22.11 776 LEU A O 1
ATOM 1424 N N . SER A 1 196 ? -4.101 0.066 20.779 1.00 23.95 777 SER A N 1
ATOM 1425 C CA . SER A 1 196 ? -5.245 -0.687 20.290 1.00 24.59 777 SER A CA 1
ATOM 1426 C C . SER A 1 196 ? -4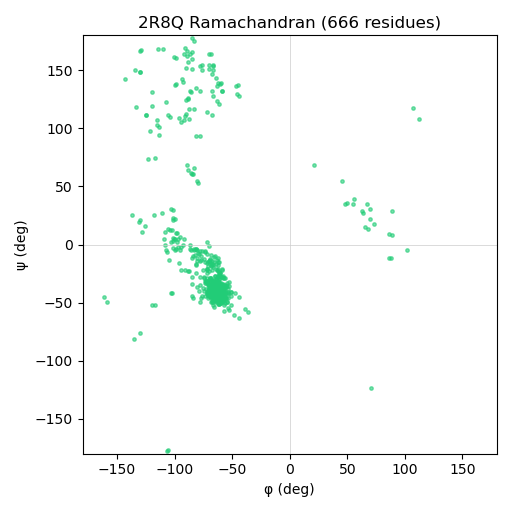.669 -1.907 19.579 1.00 25.43 777 SER A C 1
ATOM 1427 O O . SER A 1 196 ? -3.479 -1.939 19.263 1.00 24.83 777 SER A O 1
ATOM 1430 N N . GLY A 1 197 ? -5.506 -2.907 19.326 1.00 24.55 778 GLY A N 1
ATOM 1431 C CA . GLY A 1 197 ? -5.031 -4.102 18.652 1.00 24.50 778 GLY A CA 1
ATOM 1432 C C . GLY A 1 197 ? -4.378 -3.788 17.320 1.00 24.18 778 GLY A C 1
ATOM 1433 O O . GLY A 1 197 ? -3.352 -4.375 16.964 1.00 24.46 778 GLY A O 1
ATOM 1434 N N . GLN A 1 198 ? -4.970 -2.852 16.586 1.00 23.42 779 GLN A N 1
ATOM 1435 C CA . GLN A 1 198 ? -4.456 -2.452 15.283 1.00 24.41 779 GLN A CA 1
ATOM 1436 C C . GLN A 1 198 ? -3.085 -1.800 15.423 1.00 22.73 779 GLN A C 1
ATOM 1437 O O . GLN A 1 198 ? -2.155 -2.111 14.675 1.00 22.37 779 GLN A O 1
ATOM 1443 N N . ASP A 1 199 ? -2.960 -0.890 16.382 1.00 20.72 780 ASP A N 1
ATOM 1444 C CA . ASP A 1 199 ? -1.685 -0.218 16.589 1.00 20.73 780 ASP A CA 1
ATOM 1445 C C . ASP A 1 199 ? -0.619 -1.147 17.153 1.00 20.76 780 ASP A C 1
ATOM 1446 O O . ASP A 1 199 ? 0.567 -0.950 16.900 1.00 18.57 780 ASP A O 1
ATOM 1451 N N . VAL A 1 200 ? -1.030 -2.162 17.910 1.00 18.91 781 VAL A N 1
ATOM 1452 C CA . VAL A 1 200 ? -0.060 -3.102 18.468 1.00 18.39 781 VAL A CA 1
ATOM 1453 C C . VAL A 1 200 ? 0.593 -3.882 17.331 1.00 17.26 781 VAL A C 1
ATOM 1454 O O . VAL A 1 200 ? 1.810 -4.048 17.302 1.00 16.79 781 VAL A O 1
ATOM 1458 N N . ALA A 1 201 ? -0.216 -4.353 16.389 1.00 16.33 782 ALA A N 1
ATOM 1459 C CA . ALA A 1 201 ? 0.320 -5.102 15.257 1.00 16.32 782 ALA A CA 1
ATOM 1460 C C . ALA A 1 201 ? 1.234 -4.200 14.433 1.00 16.69 782 ALA A C 1
ATOM 1461 O O . ALA A 1 201 ? 2.283 -4.633 13.948 1.00 17.48 782 ALA A O 1
ATOM 1463 N N . TYR A 1 202 ? 0.824 -2.945 14.274 1.00 16.68 783 TYR A N 1
ATOM 1464 C CA . TYR A 1 202 ? 1.603 -1.970 13.517 1.00 16.29 783 TYR A CA 1
ATOM 1465 C C . TYR A 1 202 ? 2.948 -1.746 14.208 1.00 16.27 783 TYR A C 1
ATOM 1466 O O . TYR A 1 202 ? 4.002 -1.720 13.566 1.00 15.88 783 TYR A O 1
ATOM 1475 N N . ALA A 1 203 ? 2.894 -1.590 15.526 1.00 15.07 784 ALA A N 1
ATOM 1476 C CA . ALA A 1 203 ? 4.092 -1.364 16.329 1.00 15.15 784 ALA A CA 1
ATOM 1477 C C . ALA A 1 203 ? 5.077 -2.525 16.236 1.00 15.22 784 ALA A C 1
ATOM 1478 O O . ALA A 1 203 ? 6.280 -2.310 16.087 1.00 14.72 784 ALA A O 1
ATOM 1480 N N . TYR A 1 204 ? 4.577 -3.756 16.334 1.00 15.42 785 TYR A N 1
ATOM 1481 C CA . TYR A 1 204 ? 5.460 -4.913 16.249 1.00 15.65 785 TYR A CA 1
ATOM 1482 C C . TYR A 1 204 ? 6.140 -5.011 14.889 1.00 15.71 785 TYR A C 1
ATOM 1483 O O . TYR A 1 204 ? 7.328 -5.323 14.805 1.00 15.72 785 TYR A O 1
ATOM 1492 N N . ARG A 1 205 ? 5.397 -4.750 13.819 1.00 14.94 786 ARG A N 1
ATOM 1493 C CA . ARG A 1 205 ? 6.003 -4.830 12.502 1.00 15.10 786 ARG A CA 1
ATOM 1494 C C . ARG A 1 205 ? 7.075 -3.758 12.339 1.00 14.93 786 ARG A C 1
ATOM 1495 O O . ARG A 1 205 ? 8.118 -4.004 11.742 1.00 15.04 786 ARG A O 1
ATOM 1503 N N . ALA A 1 206 ? 6.827 -2.573 12.883 1.00 15.57 787 ALA A N 1
ATOM 1504 C CA . ALA A 1 206 ? 7.802 -1.492 12.788 1.00 15.64 787 ALA A CA 1
ATOM 1505 C C . ALA A 1 206 ? 9.063 -1.829 13.584 1.00 15.10 787 ALA A C 1
ATOM 1506 O O . ALA A 1 206 ? 10.181 -1.634 13.105 1.00 15.83 787 ALA A O 1
ATOM 1508 N N . LEU A 1 207 ? 8.881 -2.340 14.799 1.00 13.87 788 LEU A N 1
ATOM 1509 C CA . LEU A 1 207 ? 10.012 -2.703 15.642 1.00 13.48 788 LEU A CA 1
ATOM 1510 C C . LEU A 1 207 ? 10.856 -3.773 14.946 1.00 13.71 788 LEU A C 1
ATOM 1511 O O . LEU A 1 207 ? 12.078 -3.648 14.856 1.00 14.09 788 LEU A O 1
ATOM 1516 N N . ILE A 1 208 ? 10.196 -4.809 14.436 1.00 14.18 789 ILE A N 1
ATOM 1517 C CA . ILE A 1 208 ? 10.885 -5.899 13.752 1.00 14.19 789 ILE A CA 1
ATOM 1518 C C . ILE A 1 208 ? 11.608 -5.409 12.492 1.00 15.97 789 ILE A C 1
ATOM 1519 O O . ILE A 1 208 ? 12.764 -5.772 12.256 1.00 15.12 789 ILE A O 1
ATOM 1524 N N . ASP A 1 209 ? 10.938 -4.584 11.689 1.00 15.10 790 ASP A N 1
ATOM 1525 C CA . ASP A 1 209 ? 11.559 -4.054 10.477 1.00 15.79 790 ASP A CA 1
ATOM 1526 C C . ASP A 1 209 ? 12.826 -3.287 10.826 1.00 15.67 790 ASP A C 1
ATOM 1527 O O . ASP A 1 209 ? 13.855 -3.416 10.158 1.00 15.67 790 ASP A O 1
ATOM 1532 N N . CYS A 1 210 ? 12.742 -2.479 11.877 1.00 15.59 791 CYS A N 1
ATOM 1533 C CA . CYS A 1 210 ? 13.880 -1.680 12.303 1.00 13.11 791 CYS A CA 1
ATOM 1534 C C . CYS A 1 210 ? 15.051 -2.520 12.794 1.00 14.64 791 CYS A C 1
ATOM 1535 O O . CYS A 1 210 ? 16.197 -2.249 12.445 1.00 15.23 791 CYS A O 1
ATOM 1538 N N . VAL A 1 211 ? 14.771 -3.539 13.599 1.00 14.21 792 VAL A N 1
ATOM 1539 C CA . VAL A 1 211 ? 15.845 -4.391 14.095 1.00 13.87 792 VAL A CA 1
ATOM 1540 C C . VAL A 1 211 ? 16.496 -5.145 12.934 1.00 13.22 792 VAL A C 1
ATOM 1541 O O . VAL A 1 211 ? 17.720 -5.229 12.845 1.00 14.32 792 VAL A O 1
ATOM 1545 N N . LEU A 1 212 ? 15.680 -5.694 12.042 1.00 14.64 793 LEU A N 1
ATOM 1546 C CA . LEU A 1 212 ? 16.238 -6.438 10.920 1.00 14.86 793 LEU A CA 1
ATOM 1547 C C . LEU A 1 212 ? 17.069 -5.538 10.013 1.00 16.41 793 LEU A C 1
ATOM 1548 O O . LEU A 1 212 ? 18.024 -5.994 9.376 1.00 17.88 793 LEU A O 1
ATOM 1553 N N . ALA A 1 213 ? 16.707 -4.260 9.961 1.00 14.91 794 ALA A N 1
ATOM 1554 C CA . ALA A 1 213 ? 17.424 -3.300 9.127 1.00 16.35 794 ALA A CA 1
ATOM 1555 C C . ALA A 1 213 ? 18.830 -2.987 9.637 1.00 17.28 794 ALA A C 1
ATOM 1556 O O . ALA A 1 213 ? 19.630 -2.402 8.908 1.00 18.94 794 ALA A O 1
ATOM 1558 N N . THR A 1 214 ? 19.138 -3.370 10.875 1.00 16.65 795 THR A N 1
ATOM 1559 C CA . THR A 1 214 ? 20.464 -3.088 11.427 1.00 15.62 795 THR A CA 1
ATOM 1560 C C . THR A 1 214 ? 21.558 -4.064 11.001 1.00 16.12 795 THR A C 1
ATOM 1561 O O . THR A 1 214 ? 22.719 -3.882 11.361 1.00 16.91 795 THR A O 1
ATOM 1565 N N . ASP A 1 215 ? 21.201 -5.101 10.247 1.00 16.52 796 ASP A N 1
ATOM 1566 C CA . ASP A 1 215 ? 22.213 -6.045 9.777 1.00 17.60 796 ASP A CA 1
ATOM 1567 C C . ASP A 1 215 ? 23.020 -5.321 8.706 1.00 17.65 796 ASP A C 1
ATOM 1568 O O . ASP A 1 215 ? 22.492 -4.990 7.645 1.00 18.11 796 ASP A O 1
ATOM 1573 N N . MET A 1 216 ? 24.295 -5.073 8.985 1.00 18.00 797 MET A N 1
ATOM 1574 C CA . MET A 1 216 ? 25.147 -4.352 8.043 1.00 20.22 797 MET A CA 1
ATOM 1575 C C . MET A 1 216 ? 25.368 -5.038 6.702 1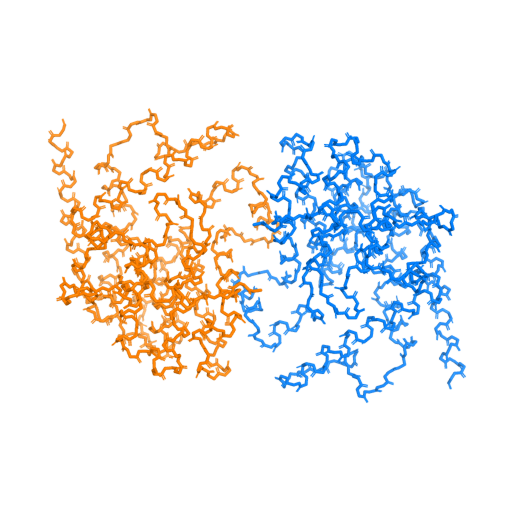.00 21.00 797 MET A C 1
ATOM 1576 O O . MET A 1 216 ? 25.851 -4.411 5.756 1.00 20.76 797 MET A O 1
ATOM 1581 N N . ALA A 1 217 ? 25.019 -6.316 6.603 1.00 21.60 798 ALA A N 1
ATOM 1582 C CA . ALA A 1 217 ? 25.182 -7.022 5.335 1.00 22.79 798 ALA A CA 1
ATOM 1583 C C . ALA A 1 217 ? 24.205 -6.441 4.315 1.00 23.73 798 ALA A C 1
ATOM 1584 O O . ALA A 1 217 ? 24.405 -6.557 3.107 1.00 25.01 798 ALA A O 1
ATOM 1586 N N . LYS A 1 218 ? 23.151 -5.805 4.816 1.00 22.30 799 LYS A N 1
ATOM 1587 C CA . LYS A 1 218 ? 22.122 -5.215 3.966 1.00 23.64 799 LYS A CA 1
ATOM 1588 C C . LYS A 1 218 ? 22.335 -3.719 3.790 1.00 21.11 799 LYS A C 1
ATOM 1589 O O . LYS A 1 218 ? 21.479 -3.026 3.246 1.00 21.84 799 LYS A O 1
ATOM 1595 N N . HIS A 1 219 ? 23.484 -3.224 4.236 1.00 19.68 800 HIS A N 1
ATOM 1596 C CA . HIS A 1 219 ? 23.770 -1.794 4.165 1.00 20.60 800 HIS A CA 1
ATOM 1597 C C . HIS A 1 219 ? 23.622 -1.143 2.789 1.00 20.49 800 HIS A C 1
ATOM 1598 O O . HIS A 1 219 ? 22.902 -0.157 2.641 1.00 20.26 800 HIS A O 1
ATOM 1605 N N . ALA A 1 220 ? 24.312 -1.682 1.791 1.00 21.30 801 ALA A N 1
ATOM 1606 C CA . ALA A 1 220 ? 24.252 -1.125 0.444 1.00 22.04 801 ALA A CA 1
ATOM 1607 C C . ALA A 1 220 ? 22.819 -1.047 -0.071 1.00 21.98 801 ALA A C 1
ATOM 1608 O O . ALA A 1 220 ? 22.402 -0.022 -0.619 1.00 22.73 801 ALA A O 1
ATOM 1610 N N . ASP A 1 221 ? 22.066 -2.126 0.107 1.00 22.31 802 ASP A N 1
ATOM 1611 C CA . ASP A 1 221 ? 20.684 -2.161 -0.352 1.00 21.81 802 ASP A CA 1
ATOM 1612 C C . ASP A 1 221 ? 19.832 -1.150 0.409 1.00 21.31 802 ASP A C 1
ATOM 1613 O O . ASP A 1 221 ? 18.985 -0.469 -0.175 1.00 20.96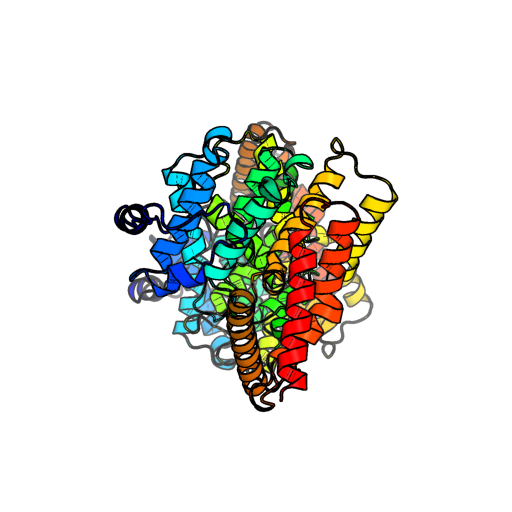 802 ASP A O 1
ATOM 1618 N N . ALA A 1 222 ? 20.063 -1.056 1.713 1.00 20.63 803 ALA A N 1
ATOM 1619 C CA . ALA A 1 222 ? 19.325 -0.130 2.562 1.00 19.82 803 ALA A CA 1
ATOM 1620 C C . ALA A 1 222 ? 19.531 1.307 2.095 1.00 20.00 803 ALA A C 1
ATOM 1621 O O . ALA A 1 222 ? 18.586 2.096 2.043 1.00 20.10 803 ALA A O 1
ATOM 1623 N N . LEU A 1 223 ? 20.770 1.649 1.758 1.00 20.84 804 LEU A N 1
ATOM 1624 C CA . LEU A 1 223 ? 21.063 3.001 1.296 1.00 21.48 804 LEU A CA 1
ATOM 1625 C C . LEU A 1 223 ? 20.467 3.226 -0.091 1.00 22.26 804 LEU A C 1
ATOM 1626 O O . LEU A 1 223 ? 19.968 4.311 -0.386 1.00 23.21 804 LEU A O 1
ATOM 1631 N N . SER A 1 224 ? 20.515 2.197 -0.932 1.00 21.65 805 SER A N 1
ATOM 1632 C CA . SER A 1 224 ? 19.964 2.276 -2.283 1.00 23.19 805 SER A CA 1
ATOM 1633 C C . SER A 1 224 ? 18.473 2.597 -2.237 1.00 22.03 805 SER A C 1
ATOM 1634 O O . SER A 1 224 ? 17.993 3.470 -2.961 1.00 21.66 805 SER A O 1
ATOM 1637 N N . ARG A 1 225 ? 17.741 1.883 -1.386 1.00 19.92 806 ARG A N 1
ATOM 1638 C CA . ARG A 1 225 ? 16.309 2.102 -1.265 1.00 19.67 806 ARG A CA 1
ATOM 1639 C C . ARG A 1 225 ? 16.010 3.473 -0.669 1.00 19.02 806 ARG A C 1
ATOM 1640 O O . ARG A 1 225 ? 15.042 4.125 -1.063 1.00 18.97 806 ARG A O 1
ATOM 1648 N N . PHE A 1 226 ? 16.846 3.918 0.267 1.00 21.43 807 PHE A N 1
ATOM 1649 C CA . PHE A 1 226 ? 16.658 5.233 0.874 1.00 23.02 807 PHE A CA 1
ATOM 1650 C C . PHE A 1 226 ? 16.842 6.309 -0.190 1.00 24.27 807 PHE A C 1
ATOM 1651 O O . PHE A 1 226 ? 16.094 7.286 -0.239 1.00 24.04 807 PHE A O 1
ATOM 1659 N N . THR A 1 227 ? 17.851 6.125 -1.035 1.00 25.04 808 THR A N 1
ATOM 1660 C CA . THR A 1 227 ? 18.142 7.078 -2.099 1.00 26.03 808 THR A CA 1
ATOM 1661 C C . THR A 1 227 ? 16.988 7.156 -3.097 1.00 25.36 808 THR A C 1
ATOM 1662 O O . THR A 1 227 ? 16.629 8.244 -3.555 1.00 25.64 808 THR A O 1
ATOM 1666 N N . GLU A 1 228 ? 16.408 6.005 -3.433 1.00 23.64 809 GLU A N 1
ATOM 1667 C CA . GLU A 1 228 ? 15.284 5.977 -4.365 1.00 22.47 809 GLU A CA 1
ATOM 1668 C C . GLU A 1 228 ? 14.117 6.738 -3.739 1.00 23.40 809 GLU A C 1
ATOM 1669 O O . GLU A 1 228 ? 13.355 7.407 -4.436 1.00 23.00 809 GLU A O 1
ATOM 1675 N N . LEU A 1 229 ? 13.983 6.634 -2.420 1.00 23.42 810 LEU A N 1
ATOM 1676 C CA . LEU A 1 229 ? 12.923 7.338 -1.707 1.00 25.12 810 LEU A CA 1
ATOM 1677 C C . LEU A 1 229 ? 13.106 8.836 -1.934 1.00 27.19 810 LEU A C 1
ATOM 1678 O O . LEU A 1 229 ? 12.147 9.563 -2.190 1.00 26.83 810 LEU A O 1
ATOM 1683 N N . ALA A 1 230 ? 14.351 9.289 -1.845 1.00 30.17 811 ALA A N 1
ATOM 1684 C CA . ALA A 1 230 ? 14.673 10.697 -2.041 1.00 32.12 811 ALA A CA 1
ATOM 1685 C C . ALA A 1 230 ? 14.569 11.084 -3.515 1.00 33.01 811 ALA A C 1
ATOM 1686 O O . ALA A 1 230 ? 14.239 12.224 -3.845 1.00 35.52 811 ALA A O 1
ATOM 1688 N N . THR A 1 231 ? 14.852 10.131 -4.396 1.00 32.70 812 THR A N 1
ATOM 1689 C CA . THR A 1 231 ? 14.791 10.361 -5.837 1.00 33.19 812 THR A CA 1
ATOM 1690 C C . THR A 1 231 ? 13.355 10.543 -6.323 1.00 31.64 812 THR A C 1
ATOM 1691 O O . THR A 1 231 ? 13.083 11.375 -7.192 1.00 32.28 812 THR A O 1
ATOM 1695 N N . SER A 1 232 ? 12.438 9.761 -5.762 1.00 28.83 813 SER A N 1
ATOM 1696 C CA . SER A 1 232 ? 11.036 9.834 -6.151 1.00 26.89 813 SER A CA 1
ATOM 1697 C C . SER A 1 232 ? 10.256 10.880 -5.358 1.00 25.86 813 SER A C 1
ATOM 1698 O O . SER A 1 232 ? 9.220 11.364 -5.814 1.00 26.30 813 SER A O 1
ATOM 1701 N N . GLY A 1 233 ? 10.756 11.225 -4.176 1.00 24.13 814 GLY A N 1
ATOM 1702 C CA . GLY A 1 233 ? 10.090 12.221 -3.355 1.00 22.45 814 GLY A CA 1
ATOM 1703 C C . GLY A 1 233 ? 9.385 11.657 -2.133 1.00 22.15 814 GLY A C 1
ATOM 1704 O O . GLY A 1 233 ? 8.448 10.867 -2.254 1.00 23.12 814 GLY A O 1
ATOM 1705 N N . PHE A 1 234 ? 9.838 12.069 -0.952 1.00 21.52 815 PHE A N 1
ATOM 1706 C CA . PHE A 1 234 ? 9.247 11.614 0.303 1.00 20.54 815 PHE A CA 1
ATOM 1707 C C . PHE A 1 234 ? 7.824 12.139 0.481 1.00 21.73 815 PHE A C 1
ATOM 1708 O O . PHE A 1 234 ? 7.557 13.331 0.296 1.00 22.31 815 PHE A O 1
ATOM 1716 N N . GLU A 1 235 ? 6.909 11.244 0.838 1.00 19.74 816 GLU A N 1
ATOM 1717 C CA . GLU A 1 235 ? 5.520 11.619 1.075 1.00 20.37 816 GLU A CA 1
ATOM 1718 C C . GLU A 1 235 ? 5.160 11.154 2.477 1.00 18.87 816 GLU A C 1
ATOM 1719 O O . GLU A 1 235 ? 5.077 9.955 2.738 1.00 19.21 816 GLU A O 1
ATOM 1725 N N . LYS A 1 236 ? 4.947 12.104 3.382 1.00 18.75 817 LYS A N 1
ATOM 1726 C CA . LYS A 1 236 ? 4.642 11.759 4.764 1.00 19.34 817 LYS A CA 1
ATOM 1727 C C . LYS A 1 236 ? 3.399 10.898 4.956 1.00 18.45 817 LYS A C 1
ATOM 1728 O O . LYS A 1 236 ? 3.315 10.142 5.920 1.00 18.86 817 LYS A O 1
ATOM 1734 N N . ASP A 1 237 ? 2.431 10.994 4.051 1.00 17.71 818 ASP A N 1
ATOM 1735 C CA . ASP A 1 237 ? 1.227 10.192 4.213 1.00 18.74 818 ASP A CA 1
ATOM 1736 C C . ASP A 1 237 ? 1.434 8.741 3.788 1.00 18.29 818 ASP A C 1
ATOM 1737 O O . ASP A 1 237 ? 0.555 7.904 3.982 1.00 18.40 818 ASP A O 1
ATOM 1742 N N . ASN A 1 238 ? 2.606 8.439 3.234 1.00 16.52 819 ASN A N 1
ATOM 1743 C CA . ASN A 1 238 ? 2.909 7.079 2.780 1.00 15.29 819 ASN A CA 1
ATOM 1744 C C . ASN A 1 238 ? 3.572 6.271 3.901 1.00 16.24 819 ASN A C 1
ATOM 1745 O O . ASN A 1 238 ? 4.713 6.540 4.276 1.00 16.39 819 ASN A O 1
ATOM 1750 N N . ASP A 1 239 ? 2.854 5.283 4.432 1.00 15.26 820 ASP A N 1
ATOM 1751 C CA . ASP A 1 239 ? 3.377 4.455 5.522 1.00 17.68 820 ASP A CA 1
ATOM 1752 C C . ASP A 1 239 ? 4.714 3.780 5.215 1.00 16.06 820 ASP A C 1
ATOM 1753 O O . ASP A 1 239 ? 5.548 3.620 6.109 1.00 15.53 820 ASP A O 1
ATOM 1758 N N . THR A 1 240 ? 4.922 3.364 3.970 1.00 16.06 821 THR A N 1
ATOM 1759 C CA . THR A 1 240 ? 6.175 2.700 3.624 1.00 14.53 821 THR A CA 1
ATOM 1760 C C . THR A 1 240 ? 7.333 3.684 3.608 1.00 15.24 821 THR A C 1
ATOM 1761 O O . THR A 1 240 ? 8.462 3.320 3.915 1.00 15.96 821 THR A O 1
ATOM 1765 N N . HIS A 1 241 ? 7.055 4.930 3.240 1.00 15.52 822 HIS A N 1
ATOM 1766 C CA . HIS A 1 241 ? 8.096 5.945 3.231 1.00 16.74 822 HIS A CA 1
ATOM 1767 C C . HIS A 1 241 ? 8.554 6.199 4.660 1.00 15.59 822 HIS A C 1
ATOM 1768 O O . HIS A 1 241 ? 9.756 6.255 4.943 1.00 15.44 822 HIS A O 1
ATOM 1775 N N . ARG A 1 242 ? 7.593 6.350 5.565 1.00 15.82 823 ARG A N 1
ATOM 1776 C CA . ARG A 1 242 ? 7.926 6.600 6.956 1.00 14.66 823 ARG A CA 1
ATOM 1777 C C . ARG A 1 242 ? 8.626 5.389 7.568 1.00 15.41 823 ARG A C 1
ATOM 1778 O O . ARG A 1 242 ? 9.491 5.538 8.435 1.00 15.76 823 ARG A O 1
ATOM 1786 N N . ARG A 1 243 ? 8.270 4.189 7.113 1.00 15.70 824 ARG A N 1
ATOM 1787 C CA . ARG A 1 243 ? 8.914 2.989 7.640 1.00 15.02 824 ARG A CA 1
ATOM 1788 C C . ARG A 1 243 ? 10.385 2.985 7.243 1.00 16.25 824 ARG A C 1
ATOM 1789 O O . ARG A 1 243 ? 11.254 2.674 8.060 1.00 16.50 824 ARG A O 1
ATOM 1797 N N . LEU A 1 244 ? 10.668 3.330 5.988 1.00 15.84 825 LEU A N 1
ATOM 1798 C CA . LEU A 1 244 ? 12.044 3.370 5.516 1.00 15.95 825 LEU A CA 1
ATOM 1799 C C . LEU A 1 244 ? 12.815 4.454 6.277 1.00 14.80 825 LEU A C 1
ATOM 1800 O O . LEU A 1 244 ? 14.010 4.312 6.537 1.00 15.45 825 LEU A O 1
ATOM 1805 N N . VAL A 1 245 ? 12.132 5.535 6.643 1.00 14.83 826 VAL A N 1
ATOM 1806 C CA . VAL A 1 245 ? 12.778 6.593 7.410 1.00 14.63 826 VAL A CA 1
ATOM 1807 C C . VAL A 1 245 ? 13.164 6.049 8.786 1.00 14.34 826 VAL A C 1
ATOM 1808 O O . VAL A 1 245 ? 14.256 6.325 9.282 1.00 14.43 826 VAL A O 1
ATOM 1812 N N . MET A 1 246 ? 12.273 5.267 9.394 1.00 13.71 827 MET A N 1
ATOM 1813 C CA . MET A 1 246 ? 12.550 4.678 10.703 1.00 13.89 827 MET A CA 1
ATOM 1814 C C . MET A 1 246 ? 13.758 3.752 10.625 1.00 12.81 827 MET A C 1
ATOM 1815 O O . MET A 1 246 ? 14.648 3.793 11.481 1.00 13.41 827 MET A O 1
ATOM 1820 N N . GLU A 1 247 ? 13.788 2.911 9.594 1.00 14.15 828 GLU A N 1
ATOM 1821 C CA . GLU A 1 247 ? 14.886 1.967 9.427 1.00 15.06 828 GLU A CA 1
ATOM 1822 C C . GLU A 1 247 ? 16.204 2.687 9.196 1.00 14.47 828 GLU A C 1
ATOM 1823 O O . GLU A 1 247 ? 17.242 2.275 9.706 1.00 14.80 828 GLU A O 1
ATOM 1829 N N . THR A 1 248 ? 16.157 3.765 8.422 1.00 15.18 829 THR A N 1
ATOM 1830 C CA . THR A 1 248 ? 17.362 4.524 8.133 1.00 13.72 829 THR A CA 1
ATOM 1831 C C . THR A 1 248 ? 17.867 5.236 9.385 1.00 14.15 829 THR A C 1
ATOM 1832 O O . THR A 1 248 ? 19.078 5.332 9.601 1.00 15.26 829 THR A O 1
ATOM 1836 N N . LEU A 1 249 ? 16.944 5.733 10.206 1.00 13.52 830 LEU A N 1
ATOM 1837 C CA . LEU A 1 249 ? 17.329 6.405 11.442 1.00 13.46 830 LEU A CA 1
ATOM 1838 C C . LEU A 1 249 ? 17.984 5.438 12.420 1.00 13.01 830 LEU A C 1
ATOM 1839 O O . LEU A 1 249 ? 19.012 5.769 13.010 1.00 14.04 830 LEU A O 1
ATOM 1844 N N . ILE A 1 250 ? 17.411 4.249 12.610 1.00 13.31 831 ILE A N 1
ATOM 1845 C CA . ILE A 1 250 ? 18.040 3.327 13.549 1.00 14.55 831 ILE A CA 1
ATOM 1846 C C . ILE A 1 250 ? 19.401 2.890 13.021 1.00 15.15 831 ILE A C 1
ATOM 1847 O O . ILE A 1 250 ? 20.328 2.669 13.800 1.00 15.62 831 ILE A O 1
ATOM 1852 N N . LYS A 1 251 ? 19.539 2.793 11.701 1.00 14.83 832 LYS A N 1
ATOM 1853 C CA . LYS A 1 251 ? 20.827 2.430 11.121 1.00 15.22 832 LYS A CA 1
ATOM 1854 C C . LYS A 1 251 ? 21.818 3.542 11.445 1.00 14.86 832 LYS A C 1
ATOM 1855 O O . LYS A 1 251 ? 22.958 3.281 11.832 1.00 15.20 832 LYS A O 1
ATOM 1861 N N . ALA A 1 252 ? 21.370 4.786 11.299 1.00 14.14 833 ALA A N 1
ATOM 1862 C CA . ALA A 1 252 ? 22.215 5.943 11.579 1.00 14.64 833 ALA A CA 1
ATOM 1863 C C . ALA A 1 252 ? 22.655 5.936 13.039 1.00 15.06 833 ALA A C 1
ATOM 1864 O O . ALA A 1 252 ? 23.830 6.129 13.342 1.00 16.60 833 ALA A O 1
ATOM 1866 N N . GLY A 1 253 ? 21.710 5.718 13.946 1.00 15.10 834 GLY A N 1
ATOM 1867 C CA . GLY A 1 253 ? 22.060 5.688 15.352 1.00 15.40 834 GLY A CA 1
ATOM 1868 C C . GLY A 1 253 ? 23.048 4.574 15.648 1.00 15.49 834 GLY A C 1
ATOM 1869 O O . GLY A 1 253 ? 23.958 4.728 16.459 1.00 15.39 834 GLY A O 1
ATOM 1870 N N . ASP A 1 254 ? 22.873 3.445 14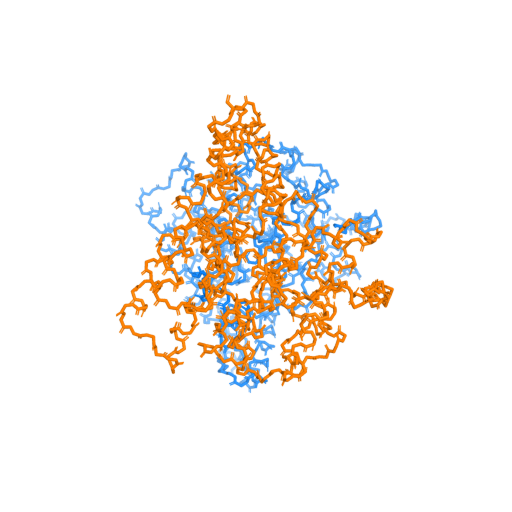.972 1.00 14.94 835 ASP A N 1
ATOM 1871 C CA . ASP A 1 254 ? 23.734 2.289 15.171 1.00 15.68 835 ASP A CA 1
ATOM 1872 C C . ASP A 1 254 ? 25.193 2.550 14.782 1.00 16.39 835 ASP A C 1
ATOM 1873 O O . ASP A 1 254 ? 26.109 2.019 15.417 1.00 18.75 835 ASP A O 1
ATOM 1878 N N . VAL A 1 255 ? 25.418 3.371 13.758 1.00 16.41 836 VAL A N 1
ATOM 1879 C CA . VAL A 1 255 ? 26.786 3.685 13.334 1.00 16.54 836 VAL A CA 1
ATOM 1880 C C . VAL A 1 255 ? 27.158 5.135 13.639 1.00 17.32 836 VAL A C 1
ATOM 1881 O O . VAL A 1 255 ? 28.025 5.719 12.985 1.00 19.82 836 VAL A O 1
ATOM 1885 N N . SER A 1 256 ? 26.518 5.696 14.660 1.00 16.11 837 SER A N 1
ATOM 1886 C CA . SER A 1 256 ? 26.737 7.087 15.057 1.00 15.78 837 SER A CA 1
ATOM 1887 C C . SER A 1 256 ? 27.992 7.380 15.875 1.00 15.82 837 SER A C 1
ATOM 1888 O O . SER A 1 256 ? 28.305 8.545 16.114 1.00 17.64 837 SER A O 1
ATOM 1891 N N . ASN A 1 257 ? 28.701 6.345 16.313 1.00 16.20 838 ASN A N 1
ATOM 1892 C CA . ASN A 1 257 ? 29.902 6.563 17.119 1.00 15.84 838 ASN A CA 1
ATOM 1893 C C . ASN A 1 257 ? 30.865 7.560 16.472 1.00 17.64 838 ASN A C 1
ATOM 1894 O O . ASN A 1 257 ? 31.435 8.408 17.155 1.00 17.59 838 ASN A O 1
ATOM 1899 N N . VAL A 1 258 ? 31.038 7.459 15.157 1.00 19.27 839 VAL A N 1
ATOM 1900 C CA . VAL A 1 258 ? 31.962 8.335 14.440 1.00 21.13 839 VAL A CA 1
ATOM 1901 C C . VAL A 1 258 ? 31.510 9.781 14.286 1.00 22.06 839 VAL A C 1
ATOM 1902 O O . VAL A 1 258 ? 32.283 10.626 13.831 1.00 22.78 839 VAL A O 1
ATOM 1906 N N . THR A 1 259 ? 30.270 10.070 14.666 1.00 19.59 840 THR A N 1
ATOM 1907 C CA . THR A 1 259 ? 29.739 11.424 14.556 1.00 21.53 840 THR A CA 1
ATOM 1908 C C . THR A 1 259 ? 29.698 12.149 15.901 1.00 20.27 840 THR A C 1
ATOM 1909 O O . THR A 1 259 ? 29.225 13.279 15.982 1.00 22.72 840 THR A O 1
ATOM 1913 N N . LYS A 1 260 ? 30.179 11.501 16.957 1.00 18.44 841 LYS A N 1
ATOM 1914 C CA . LYS A 1 260 ? 30.165 12.119 18.282 1.00 18.81 841 LYS A CA 1
ATOM 1915 C C . LYS A 1 260 ? 31.439 12.923 18.530 1.00 19.24 841 LYS A C 1
ATOM 1916 O O . LYS A 1 260 ? 32.430 12.756 17.818 1.00 18.07 841 LYS A O 1
ATOM 1922 N N . PRO A 1 261 ? 31.419 13.825 19.529 1.00 18.39 842 PRO A N 1
ATOM 1923 C CA . PRO A 1 261 ? 32.609 14.631 19.836 1.00 19.26 842 PRO A CA 1
ATOM 1924 C C . PRO A 1 261 ? 33.823 13.703 19.843 1.00 19.64 842 PRO A C 1
ATOM 1925 O O . PRO A 1 261 ? 33.763 12.600 20.380 1.00 18.03 842 PRO A O 1
ATOM 1929 N N . PHE A 1 262 ? 34.924 14.156 19.252 1.00 18.91 843 PHE A N 1
ATOM 1930 C CA . PHE A 1 262 ? 36.111 13.320 19.122 1.00 20.10 843 PHE A CA 1
ATOM 1931 C C . PHE A 1 262 ? 36.505 12.397 20.267 1.00 19.77 843 PHE A C 1
ATOM 1932 O O . PHE A 1 262 ? 36.669 11.196 20.061 1.00 18.74 843 PHE A O 1
ATOM 1940 N N . GLU A 1 263 ? 36.681 12.940 21.466 1.00 21.06 844 GLU A N 1
ATOM 1941 C CA . GLU A 1 263 ? 37.083 12.107 22.591 1.00 22.27 844 GLU A CA 1
ATOM 1942 C C . GLU A 1 263 ? 36.069 11.013 22.895 1.00 21.15 844 GLU A C 1
ATOM 1943 O O . GLU A 1 263 ? 36.440 9.896 23.263 1.00 20.87 844 GLU A O 1
ATOM 1949 N N . THR A 1 264 ? 34.789 11.335 22.735 1.00 18.74 845 THR A N 1
ATOM 1950 C CA . THR A 1 264 ? 33.732 10.363 22.979 1.00 18.72 845 THR A CA 1
ATOM 1951 C C . THR A 1 264 ? 33.769 9.311 21.875 1.00 18.02 845 THR A C 1
ATOM 1952 O O . THR A 1 264 ? 33.687 8.110 22.144 1.00 17.67 845 THR A O 1
ATOM 1956 N N . SER A 1 265 ? 33.912 9.769 20.635 1.00 16.86 846 SER A N 1
ATOM 1957 C CA . SER A 1 265 ? 33.985 8.864 19.492 1.00 17.76 846 SER A CA 1
ATOM 1958 C C . SER A 1 265 ? 35.158 7.907 19.679 1.00 17.39 846 SER A C 1
ATOM 1959 O O . SER A 1 265 ? 35.055 6.712 19.401 1.00 17.45 846 SER A O 1
ATOM 1962 N N . ARG A 1 266 ? 36.271 8.446 20.166 1.00 17.72 847 ARG A N 1
ATOM 1963 C CA . ARG A 1 266 ? 37.481 7.665 20.396 1.00 18.36 847 ARG A CA 1
ATOM 1964 C C . ARG A 1 266 ? 37.259 6.566 21.438 1.00 17.01 847 ARG A C 1
ATOM 1965 O O . ARG A 1 266 ? 37.735 5.441 21.277 1.00 18.22 847 ARG A O 1
ATOM 1973 N N . MET A 1 267 ? 36.530 6.878 22.505 1.00 17.28 848 MET A N 1
ATOM 1974 C CA . MET A 1 267 ? 36.270 5.872 23.523 1.00 16.99 848 MET A CA 1
ATOM 1975 C C . MET A 1 267 ? 35.390 4.754 22.974 1.00 15.14 848 MET A C 1
ATOM 1976 O O . MET A 1 267 ? 35.566 3.590 23.332 1.00 16.66 848 MET A O 1
ATOM 1981 N N . TRP A 1 268 ? 34.439 5.098 22.112 1.00 15.89 849 TRP A N 1
ATOM 1982 C CA . TRP A 1 268 ? 33.590 4.066 21.530 1.00 14.74 849 TRP A CA 1
ATOM 1983 C C . TRP A 1 268 ? 34.453 3.179 20.640 1.00 14.67 849 TRP A C 1
ATOM 1984 O O . TRP A 1 268 ? 34.300 1.959 20.635 1.00 16.11 849 TRP A O 1
ATOM 1995 N N . ALA A 1 269 ? 35.355 3.799 19.881 1.00 14.20 850 ALA A N 1
ATOM 1996 C CA . ALA A 1 269 ? 36.229 3.047 18.982 1.00 15.67 850 ALA A CA 1
ATOM 1997 C C . ALA A 1 269 ? 37.089 2.037 19.735 1.00 15.64 850 ALA A C 1
ATOM 1998 O O . ALA A 1 269 ? 37.369 0.946 19.228 1.00 16.89 850 ALA A O 1
ATOM 2000 N N . MET A 1 270 ? 37.515 2.396 20.942 1.00 15.39 851 MET A N 1
ATOM 2001 C CA . MET A 1 270 ? 38.331 1.492 21.748 1.00 16.37 851 MET A CA 1
ATOM 2002 C C . MET A 1 270 ? 37.498 0.275 22.140 1.00 16.80 851 MET A C 1
ATOM 2003 O O . MET A 1 270 ? 37.993 -0.850 22.139 1.00 17.40 851 MET A O 1
ATOM 2008 N N . ALA A 1 271 ? 36.227 0.506 22.471 1.00 15.13 852 ALA A N 1
ATOM 2009 C CA . ALA A 1 271 ? 35.337 -0.580 22.860 1.00 15.39 852 ALA A CA 1
ATOM 2010 C C . ALA A 1 271 ? 35.059 -1.512 21.679 1.00 16.26 852 ALA A C 1
ATOM 2011 O O . ALA A 1 271 ? 35.099 -2.733 21.827 1.00 17.43 852 ALA A O 1
ATOM 2013 N N . VAL A 1 272 ? 34.767 -0.936 20.514 1.00 14.84 853 VAL A N 1
ATOM 2014 C CA . VAL A 1 272 ? 34.511 -1.741 19.320 1.00 16.34 853 VAL A CA 1
ATOM 2015 C C . VAL A 1 272 ? 35.748 -2.577 19.007 1.00 17.11 853 VAL A C 1
ATOM 2016 O O . VAL A 1 272 ? 35.655 -3.781 18.761 1.00 17.76 853 VAL A O 1
ATOM 2020 N N . THR A 1 273 ? 36.907 -1.929 19.030 1.00 16.78 854 THR A N 1
ATOM 2021 C CA . THR A 1 273 ? 38.161 -2.606 18.735 1.00 17.91 854 THR A CA 1
ATOM 2022 C C . THR A 1 273 ? 38.413 -3.802 19.641 1.00 18.01 854 THR A C 1
ATOM 2023 O O . THR A 1 273 ? 38.772 -4.880 19.165 1.00 18.12 854 THR A O 1
ATOM 2027 N N . GLU A 1 274 ? 38.225 -3.623 20.945 1.00 17.51 855 GLU A N 1
ATOM 2028 C CA . GLU A 1 274 ? 38.446 -4.720 21.876 1.00 18.86 855 GLU A CA 1
ATOM 2029 C C . GLU A 1 274 ? 37.469 -5.866 21.644 1.00 17.89 855 GLU A C 1
ATOM 2030 O O . GLU A 1 274 ? 37.840 -7.031 21.781 1.00 18.25 855 GLU A O 1
ATOM 2036 N N . GLU A 1 275 ? 36.223 -5.554 21.292 1.00 15.80 856 GLU A N 1
ATOM 2037 C CA . GLU A 1 275 ? 35.269 -6.629 21.049 1.00 16.22 856 GLU A CA 1
ATOM 2038 C C . GLU A 1 275 ? 35.691 -7.413 19.806 1.00 16.11 856 GLU A C 1
ATOM 2039 O O . GLU A 1 275 ? 35.635 -8.646 19.789 1.00 16.54 856 GLU A O 1
ATOM 2045 N N . PHE A 1 276 ? 36.112 -6.691 18.771 1.00 16.90 857 PHE A N 1
ATOM 2046 C CA . PHE A 1 276 ? 36.561 -7.324 17.536 1.00 16.47 857 PHE A CA 1
ATOM 2047 C C . PHE A 1 276 ? 37.764 -8.228 17.819 1.00 17.06 857 PHE A C 1
ATOM 2048 O O . PHE A 1 276 ? 37.822 -9.365 17.345 1.00 17.22 857 PHE A O 1
ATOM 2056 N N . TYR A 1 277 ? 38.724 -7.723 18.589 1.00 17.36 858 TYR A N 1
ATOM 2057 C CA . TYR A 1 277 ? 39.909 -8.510 18.920 1.00 17.67 858 TYR A CA 1
ATOM 2058 C C . TYR A 1 277 ? 39.533 -9.792 19.655 1.00 18.44 858 TYR A C 1
ATOM 2059 O O . TYR A 1 277 ? 40.155 -10.835 19.459 1.00 18.14 858 TYR A O 1
ATOM 2068 N N . ARG A 1 278 ? 38.514 -9.724 20.504 1.00 18.56 859 ARG A N 1
ATOM 2069 C CA . ARG A 1 278 ? 38.109 -10.919 21.228 1.00 17.71 859 ARG A CA 1
ATOM 2070 C C . ARG A 1 278 ? 37.467 -11.921 20.277 1.00 18.46 859 ARG A C 1
ATOM 2071 O O . ARG A 1 278 ? 37.587 -13.130 20.479 1.00 19.80 859 ARG A O 1
ATOM 2079 N N . GLN A 1 279 ? 36.783 -11.434 19.243 1.00 18.21 860 GLN A N 1
ATOM 2080 C CA . GLN A 1 279 ? 36.194 -12.357 18.277 1.00 17.92 860 GLN A CA 1
ATOM 2081 C C . GLN A 1 279 ? 37.352 -13.022 17.546 1.00 18.34 860 GLN A C 1
ATOM 2082 O O . GLN A 1 279 ? 37.321 -14.219 17.272 1.00 17.05 860 GLN A O 1
ATOM 2088 N N . GLY A 1 280 ? 38.367 -12.226 17.225 1.00 18.40 861 GLY A N 1
ATOM 2089 C CA . GLY A 1 280 ? 39.530 -12.752 16.536 1.00 18.52 861 GLY A CA 1
ATOM 2090 C C . GLY A 1 280 ? 40.218 -13.827 17.355 1.00 19.73 861 GLY A C 1
ATOM 2091 O O . GLY A 1 280 ? 40.629 -14.856 16.814 1.00 18.61 861 GLY A O 1
ATOM 2092 N N . ASP A 1 281 ? 40.350 -13.593 18.659 1.00 19.95 862 ASP A N 1
ATOM 2093 C CA . ASP A 1 281 ? 40.986 -14.569 19.536 1.00 21.78 862 ASP A CA 1
ATOM 2094 C C . ASP A 1 281 ? 40.196 -15.873 19.513 1.00 22.31 862 ASP A C 1
ATOM 2095 O O . ASP A 1 281 ? 40.776 -16.958 19.493 1.00 22.31 862 ASP A O 1
ATOM 2100 N N . MET A 1 282 ? 38.871 -15.766 19.516 1.00 22.83 863 MET A N 1
ATOM 2101 C CA . MET A 1 282 ? 38.024 -16.955 19.486 1.00 22.69 863 MET A CA 1
ATOM 2102 C C . MET A 1 282 ? 38.138 -17.677 18.152 1.00 22.18 863 MET A C 1
ATOM 2103 O O . MET A 1 282 ? 38.081 -18.908 18.101 1.00 22.39 863 MET A O 1
ATOM 2108 N N . GLU A 1 283 ? 38.295 -16.918 17.071 1.00 21.47 864 GLU A N 1
ATOM 2109 C CA . GLU A 1 283 ? 38.424 -17.519 15.751 1.00 20.93 864 GLU A CA 1
ATOM 2110 C C . GLU A 1 283 ? 39.741 -18.282 15.651 1.00 22.35 864 GLU A C 1
ATOM 2111 O O . GLU A 1 283 ? 39.803 -19.343 15.028 1.00 22.81 864 GLU A O 1
ATOM 2117 N N . LYS A 1 284 ? 40.790 -17.751 16.271 1.00 23.18 865 LYS A N 1
ATOM 2118 C CA . LYS A 1 284 ? 42.085 -18.418 16.250 1.00 23.22 865 LYS A CA 1
ATOM 2119 C C . LYS A 1 284 ? 41.982 -19.725 17.025 1.00 24.73 865 LYS A C 1
ATOM 2120 O O . LYS A 1 284 ? 42.603 -20.724 16.664 1.00 26.28 865 LYS A O 1
ATOM 2126 N N . GLU A 1 285 ? 41.187 -19.716 18.090 1.00 24.78 866 GLU A N 1
ATOM 2127 C CA . GLU A 1 285 ? 41.009 -20.908 18.909 1.00 27.02 866 GLU A CA 1
ATOM 2128 C C . GLU A 1 285 ? 40.182 -21.967 18.190 1.00 26.27 866 GLU A C 1
ATOM 2129 O O . GLU A 1 285 ? 40.296 -23.157 18.483 1.00 25.98 866 GLU A O 1
ATOM 2135 N N . LYS A 1 286 ? 39.351 -21.537 17.246 1.00 25.56 867 LYS A N 1
ATOM 2136 C CA . LYS A 1 286 ? 38.519 -22.467 16.494 1.00 26.11 867 LYS A CA 1
ATOM 2137 C C . LYS A 1 286 ? 39.128 -22.834 15.140 1.00 25.52 867 LYS A C 1
ATOM 2138 O O . LYS A 1 286 ? 38.535 -23.582 14.359 1.00 25.40 867 LYS A O 1
ATOM 2144 N N . GLY A 1 287 ? 40.319 -22.308 14.871 1.00 23.69 868 GLY A N 1
ATOM 2145 C CA . GLY A 1 287 ? 41.003 -22.612 13.626 1.00 24.10 868 GLY A CA 1
ATOM 2146 C C . GLY A 1 287 ? 40.406 -22.044 12.352 1.00 23.55 868 GLY A C 1
ATOM 2147 O O . GLY A 1 287 ? 40.522 -22.650 11.289 1.00 25.69 868 GLY A O 1
ATOM 2148 N N . VAL A 1 288 ? 39.764 -20.885 12.441 1.00 23.62 869 VAL A N 1
ATOM 2149 C CA . VAL A 1 288 ? 39.180 -20.274 11.255 1.00 23.69 869 VAL A CA 1
ATOM 2150 C C . VAL A 1 288 ? 39.886 -18.969 10.914 1.00 23.65 869 VAL A C 1
ATOM 2151 O O . VAL A 1 288 ? 40.662 -18.446 11.712 1.00 23.01 869 VAL A O 1
ATOM 2155 N N . GLU A 1 289 ? 39.609 -18.455 9.721 1.00 26.23 870 GLU A N 1
ATOM 2156 C CA . GLU A 1 289 ? 40.215 -17.221 9.236 1.00 28.25 870 GLU A CA 1
ATOM 2157 C C . GLU A 1 289 ? 39.912 -16.010 10.110 1.00 26.53 870 GLU A C 1
ATOM 2158 O O . GLU A 1 289 ? 38.786 -15.827 10.575 1.00 26.01 870 GLU A O 1
ATOM 2164 N N . VAL A 1 290 ? 40.933 -15.186 10.322 1.00 24.56 871 VAL A N 1
ATOM 2165 C CA . VAL A 1 290 ? 40.800 -13.973 11.120 1.00 23.45 871 VAL A CA 1
ATOM 2166 C C . VAL A 1 290 ? 41.147 -12.787 10.230 1.00 24.23 871 VAL A C 1
ATOM 2167 O O . VAL A 1 290 ? 42.262 -12.703 9.716 1.00 24.72 871 VAL A O 1
ATOM 2171 N N . LEU A 1 291 ? 40.193 -11.882 10.038 1.00 24.20 872 LEU A N 1
ATOM 2172 C CA . LEU A 1 291 ? 40.431 -10.702 9.213 1.00 23.86 872 LEU A CA 1
ATOM 2173 C C . LEU A 1 291 ? 41.277 -9.706 10.008 1.00 23.60 872 LEU A C 1
ATOM 2174 O O . LEU A 1 291 ? 41.201 -9.655 11.234 1.00 22.52 872 LEU A O 1
ATOM 2179 N N . PRO A 1 292 ? 42.096 -8.896 9.316 1.00 22.34 873 PRO A N 1
ATOM 2180 C CA . PRO A 1 292 ? 42.964 -7.905 9.962 1.00 23.24 873 PRO A CA 1
ATOM 2181 C C . PRO A 1 292 ? 42.318 -7.083 11.071 1.00 22.69 873 PRO A C 1
ATOM 2182 O O . PRO A 1 292 ? 42.906 -6.892 12.134 1.00 23.96 873 PRO A O 1
ATOM 2186 N N . MET A 1 293 ? 41.108 -6.606 10.806 1.00 23.94 874 MET A N 1
ATOM 2187 C CA . MET A 1 293 ? 40.353 -5.782 11.743 1.00 25.69 874 MET A CA 1
ATOM 2188 C C . MET A 1 293 ? 40.077 -6.468 13.082 1.00 24.21 874 MET A C 1
ATOM 2189 O O . MET A 1 293 ? 39.816 -5.803 14.089 1.00 23.82 874 MET A O 1
ATOM 2194 N N . PHE A 1 294 ? 40.148 -7.795 13.095 1.00 21.86 875 PHE A N 1
ATOM 2195 C CA . PHE A 1 294 ? 39.883 -8.557 14.312 1.00 20.56 875 PHE A CA 1
ATOM 2196 C C . PHE A 1 294 ? 41.143 -9.189 14.893 1.00 21.13 875 PHE A C 1
ATOM 2197 O O . PHE A 1 294 ? 41.073 -9.931 15.874 1.00 19.37 875 PHE A O 1
ATOM 2205 N N . ASP A 1 295 ? 42.292 -8.885 14.295 1.00 21.15 876 ASP A N 1
ATOM 2206 C CA . ASP A 1 295 ? 43.555 -9.462 14.737 1.00 22.90 876 ASP A CA 1
ATOM 2207 C C . ASP A 1 295 ? 44.326 -8.591 15.722 1.00 23.53 876 ASP A C 1
ATOM 2208 O O . ASP A 1 295 ? 44.935 -7.587 15.349 1.00 25.01 876 ASP A O 1
ATOM 2213 N N . ARG A 1 296 ? 44.301 -9.006 16.982 1.00 24.03 877 ARG A N 1
ATOM 2214 C CA . ARG A 1 296 ? 44.973 -8.307 18.068 1.00 25.98 877 ARG A CA 1
ATOM 2215 C C . ARG A 1 296 ? 46.487 -8.264 17.861 1.00 28.46 877 ARG A C 1
ATOM 2216 O O . ARG A 1 296 ? 47.145 -7.279 18.201 1.00 26.54 877 ARG A O 1
ATOM 2224 N N . SER A 1 297 ? 47.024 -9.337 17.287 1.00 31.62 878 SER A N 1
ATOM 2225 C CA . SER A 1 297 ? 48.460 -9.470 17.055 1.00 35.77 878 SER A CA 1
ATOM 2226 C C . SER A 1 297 ? 49.086 -8.511 16.047 1.00 38.45 878 SER A C 1
ATOM 2227 O O . SER A 1 297 ? 50.305 -8.338 16.034 1.00 38.66 878 SER A O 1
ATOM 2230 N N . LYS A 1 298 ? 48.272 -7.893 15.198 1.00 41.30 879 LYS A N 1
ATOM 2231 C CA . LYS A 1 298 ? 48.808 -6.963 14.211 1.00 44.52 879 LYS A CA 1
ATOM 2232 C C . LYS A 1 298 ? 48.983 -5.559 14.779 1.00 46.35 879 LYS A C 1
ATOM 2233 O O . LYS A 1 298 ? 49.622 -4.706 14.163 1.00 46.74 879 LYS A O 1
ATOM 2239 N N . ASN A 1 299 ? 48.421 -5.333 15.964 1.00 48.30 880 ASN A N 1
ATOM 2240 C CA . ASN A 1 299 ? 48.514 -4.041 16.639 1.00 50.19 880 ASN A CA 1
ATOM 2241 C C . ASN A 1 299 ? 48.238 -2.871 15.700 1.00 50.21 880 ASN A C 1
ATOM 2242 O O . ASN A 1 299 ? 49.054 -1.957 15.581 1.00 50.84 880 ASN A O 1
ATOM 2247 N N . ASN A 1 300 ? 47.085 -2.901 15.038 1.00 50.09 881 ASN A N 1
ATOM 2248 C CA . ASN A 1 300 ? 46.711 -1.840 14.111 1.00 49.18 881 ASN A CA 1
ATOM 2249 C C . ASN A 1 300 ? 46.472 -0.521 14.840 1.00 48.05 881 ASN A C 1
ATOM 2250 O O . ASN A 1 300 ? 46.134 -0.504 16.024 1.00 48.16 881 ASN A O 1
ATOM 2255 N N . GLU A 1 301 ? 46.650 0.581 14.119 1.00 45.88 882 GLU A N 1
ATOM 2256 C CA . GLU A 1 301 ? 46.455 1.913 14.678 1.00 43.17 882 GLU A CA 1
ATOM 2257 C C . GLU A 1 301 ? 44.960 2.221 14.738 1.00 39.32 882 GLU A C 1
ATOM 2258 O O . GLU A 1 301 ? 44.243 2.020 13.758 1.00 38.74 882 GLU A O 1
ATOM 2264 N N . LEU A 1 302 ? 44.494 2.709 15.885 1.00 35.08 883 LEU A N 1
ATOM 2265 C CA . LEU A 1 302 ? 43.079 3.034 16.047 1.00 30.74 883 LEU A CA 1
ATOM 2266 C C . LEU A 1 302 ? 42.632 4.014 14.963 1.00 29.01 883 LEU A C 1
ATOM 2267 O O . LEU A 1 302 ? 41.549 3.872 14.392 1.00 27.49 883 LEU A O 1
ATOM 2272 N N . ALA A 1 303 ? 43.480 5.000 14.678 1.00 26.76 884 ALA A N 1
ATOM 2273 C CA . ALA A 1 303 ? 43.185 6.016 13.671 1.00 26.90 884 ALA A CA 1
ATOM 2274 C C . ALA A 1 303 ? 42.944 5.434 12.278 1.00 26.67 884 ALA A C 1
ATOM 2275 O O . ALA A 1 303 ? 42.041 5.868 11.564 1.00 25.36 884 ALA A O 1
ATOM 2277 N N . ARG A 1 304 ? 43.755 4.455 11.892 1.00 28.00 885 ARG A N 1
ATOM 2278 C CA . ARG A 1 304 ? 43.617 3.828 10.583 1.00 28.43 885 ARG A CA 1
ATOM 2279 C C . ARG A 1 304 ? 42.257 3.156 10.408 1.00 26.24 885 ARG A C 1
ATOM 2280 O O . ARG A 1 304 ? 41.604 3.319 9.376 1.00 26.47 885 ARG A O 1
ATOM 2288 N N . GLY A 1 305 ? 41.834 2.404 11.420 1.00 24.89 886 GLY A N 1
ATOM 2289 C CA . GLY A 1 305 ? 40.556 1.718 11.351 1.00 24.27 886 GLY A CA 1
ATOM 2290 C C . GLY A 1 305 ? 39.369 2.662 11.294 1.00 22.83 886 GLY A C 1
ATOM 2291 O O . GLY A 1 305 ? 38.388 2.399 10.594 1.00 21.98 886 GLY A O 1
ATOM 2292 N N . GLN A 1 306 ? 39.452 3.765 12.031 1.00 22.17 887 GLN A N 1
ATOM 2293 C CA . GLN A 1 306 ? 38.371 4.742 12.050 1.00 21.53 887 GLN A CA 1
ATOM 2294 C C . GLN A 1 306 ? 38.286 5.477 10.719 1.00 21.40 887 GLN A C 1
ATOM 2295 O O . GLN A 1 306 ? 37.197 5.749 10.220 1.00 21.08 887 GLN A O 1
ATOM 2301 N N . ILE A 1 307 ? 39.438 5.795 10.142 1.00 21.49 888 ILE A N 1
ATOM 2302 C CA . ILE A 1 307 ? 39.460 6.476 8.856 1.00 21.23 888 ILE A CA 1
ATOM 2303 C C . ILE A 1 307 ? 38.852 5.573 7.787 1.00 21.57 888 ILE A C 1
ATOM 2304 O O . ILE A 1 307 ? 38.087 6.030 6.942 1.00 21.59 888 ILE A O 1
ATOM 2309 N N . GLY A 1 308 ? 39.187 4.287 7.837 1.00 21.65 889 GLY A N 1
ATOM 2310 C CA . GLY A 1 308 ? 38.643 3.347 6.873 1.00 22.70 889 GLY A CA 1
ATOM 2311 C C . GLY A 1 308 ? 37.135 3.234 6.998 1.00 22.74 889 GLY A C 1
ATOM 2312 O O . GLY A 1 308 ? 36.416 3.244 5.998 1.00 22.41 889 GLY A O 1
ATOM 2313 N N . PHE A 1 309 ? 36.646 3.139 8.231 1.00 21.25 890 PHE A N 1
ATOM 2314 C CA . PHE A 1 309 ? 35.210 3.024 8.464 1.00 21.02 890 PHE A CA 1
ATOM 2315 C C . PHE A 1 309 ? 34.481 4.297 8.033 1.00 19.66 890 PHE A C 1
ATOM 2316 O O . PHE A 1 309 ? 33.395 4.238 7.454 1.00 19.66 890 PHE A O 1
ATOM 2324 N N . ILE A 1 310 ? 35.077 5.450 8.316 1.00 19.63 891 ILE A N 1
ATOM 2325 C CA . ILE A 1 310 ? 34.470 6.718 7.933 1.00 19.82 891 ILE A CA 1
ATOM 2326 C C . ILE A 1 310 ? 34.433 6.861 6.411 1.00 20.29 891 ILE A C 1
ATOM 2327 O O . ILE A 1 310 ? 33.385 7.124 5.824 1.00 20.00 891 ILE A O 1
ATOM 2332 N N . ASP A 1 311 ? 35.585 6.671 5.781 1.00 22.69 892 ASP A N 1
ATOM 2333 C CA . ASP A 1 311 ? 35.699 6.798 4.335 1.00 24.40 892 ASP A CA 1
ATOM 2334 C C . ASP A 1 311 ? 34.791 5.908 3.496 1.00 25.84 892 ASP A C 1
ATOM 2335 O O . ASP A 1 311 ? 34.189 6.374 2.528 1.00 27.80 892 ASP A O 1
ATOM 2340 N N . PHE A 1 312 ? 34.673 4.636 3.861 1.00 26.60 893 PHE A N 1
ATOM 2341 C CA . PHE A 1 312 ? 33.874 3.726 3.054 1.00 26.58 893 PHE A CA 1
ATOM 2342 C C . PHE A 1 312 ? 32.539 3.236 3.596 1.00 26.44 893 PHE A C 1
ATOM 2343 O O . PHE A 1 312 ? 31.845 2.477 2.921 1.00 26.72 893 PHE A O 1
ATOM 2351 N N . VAL A 1 313 ? 32.163 3.666 4.794 1.00 24.84 894 VAL A N 1
ATOM 2352 C CA . VAL A 1 313 ? 30.887 3.236 5.350 1.00 25.67 894 VAL A CA 1
ATOM 2353 C C . VAL A 1 313 ? 30.088 4.374 5.973 1.00 24.69 894 VAL A C 1
ATOM 2354 O O . VAL A 1 313 ? 29.192 4.933 5.339 1.00 24.59 894 VAL A O 1
ATOM 2358 N N . ALA A 1 314 ? 30.427 4.722 7.209 1.00 25.39 895 ALA A N 1
ATOM 2359 C CA . ALA A 1 314 ? 29.716 5.761 7.949 1.00 26.75 895 ALA A CA 1
ATOM 2360 C C . ALA A 1 314 ? 29.745 7.163 7.351 1.00 26.94 895 ALA A C 1
ATOM 2361 O O . ALA A 1 314 ? 28.735 7.870 7.375 1.00 26.78 895 ALA A O 1
ATOM 2363 N N . GLY A 1 315 ? 30.899 7.571 6.832 1.00 27.22 896 GLY A N 1
ATOM 2364 C CA . GLY A 1 315 ? 31.024 8.895 6.249 1.00 27.47 896 GLY A CA 1
ATOM 2365 C C . GLY A 1 315 ? 30.041 9.160 5.127 1.00 27.97 896 GLY A C 1
ATOM 2366 O O . GLY A 1 315 ? 29.263 10.115 5.186 1.00 27.30 896 GLY A O 1
ATOM 2367 N N . LYS A 1 316 ? 30.073 8.318 4.099 1.00 27.14 897 LYS A N 1
ATOM 2368 C CA . LYS A 1 316 ? 29.170 8.480 2.969 1.00 26.75 897 LYS A CA 1
ATOM 2369 C C . LYS A 1 316 ? 27.720 8.321 3.408 1.00 23.69 897 LYS A C 1
ATOM 2370 O O . LYS A 1 316 ? 26.840 9.037 2.932 1.00 23.64 897 LYS A O 1
ATOM 2376 N N . PHE A 1 317 ? 27.473 7.385 4.319 1.00 22.40 898 PHE A N 1
ATOM 2377 C CA . PHE A 1 317 ? 26.113 7.148 4.790 1.00 19.89 898 PHE A CA 1
ATOM 2378 C C . PHE A 1 317 ? 25.489 8.410 5.370 1.00 18.89 898 PHE A C 1
ATOM 2379 O O . PHE A 1 317 ? 24.383 8.789 4.988 1.00 19.17 898 PHE A O 1
ATOM 2387 N N . PHE A 1 318 ? 26.182 9.064 6.296 1.00 18.11 899 PHE A N 1
ATOM 2388 C CA . PHE A 1 318 ? 25.628 10.279 6.885 1.00 17.94 899 PHE A CA 1
ATOM 2389 C C . PHE A 1 318 ? 25.527 11.420 5.878 1.00 19.08 899 PHE A C 1
ATOM 2390 O O . PHE A 1 318 ? 24.537 12.148 5.855 1.00 19.21 899 PHE A O 1
ATOM 2398 N N . ARG A 1 319 ? 26.546 11.578 5.041 1.00 21.99 900 ARG A N 1
ATOM 2399 C CA . ARG A 1 319 ? 26.520 12.635 4.040 1.00 23.50 900 ARG A CA 1
ATOM 2400 C C . ARG A 1 319 ? 25.312 12.446 3.124 1.00 23.76 900 ARG A C 1
ATOM 2401 O O . ARG A 1 319 ? 24.614 13.405 2.791 1.00 23.68 900 ARG A O 1
ATOM 2409 N N . ASP A 1 320 ? 25.059 11.200 2.742 1.00 24.47 901 ASP A N 1
ATOM 2410 C CA . ASP A 1 320 ? 23.942 10.876 1.862 1.00 24.82 901 ASP A CA 1
ATOM 2411 C C . ASP A 1 320 ? 22.566 11.066 2.488 1.00 24.66 901 ASP A C 1
ATOM 2412 O O . ASP A 1 320 ? 21.697 11.705 1.896 1.00 24.20 901 ASP A O 1
ATOM 2417 N N . ILE A 1 321 ? 22.352 10.524 3.683 1.00 22.39 902 ILE A N 1
ATOM 2418 C CA . ILE A 1 321 ? 21.039 10.661 4.297 1.00 21.18 902 ILE A CA 1
ATOM 2419 C C . ILE A 1 321 ? 20.737 12.077 4.768 1.00 21.32 902 ILE A C 1
ATOM 2420 O O . ILE A 1 321 ? 19.588 12.510 4.724 1.00 22.17 902 ILE A O 1
ATOM 2425 N N . VAL A 1 322 ? 21.759 12.805 5.206 1.00 22.26 903 VAL A N 1
ATOM 2426 C CA . VAL A 1 322 ? 21.554 14.176 5.658 1.00 22.10 903 VAL A CA 1
ATOM 2427 C C . VAL A 1 322 ? 21.309 15.088 4.458 1.00 23.35 903 VAL A C 1
ATOM 2428 O O . VAL A 1 322 ? 20.404 15.922 4.472 1.00 23.53 903 VAL A O 1
ATOM 2432 N N . GLY A 1 323 ? 22.111 14.913 3.415 1.00 24.72 904 GLY A N 1
ATOM 2433 C CA . GLY A 1 323 ? 21.960 15.737 2.231 1.00 27.37 904 GLY A CA 1
ATOM 2434 C C . GLY A 1 323 ? 20.685 15.483 1.448 1.00 28.99 904 GLY A C 1
ATOM 2435 O O . GLY A 1 323 ? 20.163 16.392 0.804 1.00 31.11 904 GLY A O 1
ATOM 2436 N N . ASN A 1 324 ? 20.166 14.260 1.514 1.00 27.54 905 ASN A N 1
ATOM 2437 C CA . ASN A 1 324 ? 18.964 13.913 0.763 1.00 27.76 905 ASN A CA 1
ATOM 2438 C C . ASN A 1 324 ? 17.626 13.990 1.492 1.00 26.86 905 ASN A C 1
ATOM 2439 O O . ASN A 1 324 ? 16.577 13.992 0.845 1.00 25.96 905 ASN A O 1
ATOM 2444 N N . LEU A 1 325 ? 17.638 14.049 2.821 1.00 24.20 906 LEU A N 1
ATOM 2445 C CA . LEU A 1 325 ? 16.375 14.123 3.549 1.00 23.24 906 LEU A CA 1
ATOM 2446 C C . LEU A 1 325 ? 16.462 14.633 4.986 1.00 22.52 906 LEU A C 1
ATOM 2447 O O . LEU A 1 325 ? 15.644 15.452 5.405 1.00 23.04 906 LEU A O 1
ATOM 2452 N N . PHE A 1 326 ? 17.436 14.143 5.747 1.00 23.00 907 PHE A N 1
ATOM 2453 C CA . PHE A 1 326 ? 17.585 14.565 7.140 1.00 21.34 907 PHE A CA 1
ATOM 2454 C C . PHE A 1 326 ? 18.472 15.803 7.230 1.00 22.58 907 PHE A C 1
ATOM 2455 O O . PHE A 1 326 ? 19.550 15.765 7.824 1.00 22.06 907 PHE A O 1
ATOM 2463 N N . HIS A 1 327 ? 18.003 16.905 6.653 1.00 23.98 908 HIS A N 1
ATOM 2464 C CA . HIS A 1 327 ? 18.766 18.146 6.639 1.00 25.15 908 HIS A CA 1
ATOM 2465 C C . HIS A 1 327 ? 19.062 18.725 8.021 1.00 24.91 908 HIS A C 1
ATOM 2466 O O . HIS A 1 327 ? 20.069 19.410 8.207 1.00 27.80 908 HIS A O 1
ATOM 2473 N N . GLY A 1 328 ? 18.201 18.438 8.993 1.00 23.30 909 GLY A N 1
ATOM 2474 C CA . GLY A 1 328 ? 18.410 18.955 10.334 1.00 21.86 909 GLY A CA 1
ATOM 2475 C C . GLY A 1 328 ? 19.526 18.281 11.117 1.00 21.21 909 GLY A C 1
ATOM 2476 O O . GLY A 1 328 ? 19.849 18.707 12.228 1.00 22.38 909 GLY A O 1
ATOM 2477 N N . MET A 1 329 ? 20.115 17.233 10.544 1.00 20.23 910 MET A N 1
ATOM 2478 C CA . MET A 1 329 ? 21.198 16.500 11.201 1.00 20.21 910 MET A CA 1
ATOM 2479 C C . MET A 1 329 ? 22.569 16.854 10.622 1.00 20.20 910 MET A C 1
ATOM 2480 O O . MET A 1 329 ? 23.487 16.036 10.611 1.00 18.96 910 MET A O 1
ATOM 2485 N N . GLN A 1 330 ? 22.707 18.088 10.151 1.00 21.55 911 GLN A N 1
ATOM 2486 C CA . GLN A 1 330 ? 23.963 18.543 9.574 1.00 21.42 911 GLN A CA 1
ATOM 2487 C C . GLN A 1 330 ? 25.147 18.385 10.526 1.00 20.63 911 GLN A C 1
ATOM 2488 O O . GLN A 1 330 ? 26.255 18.082 10.091 1.00 21.03 911 GLN A O 1
ATOM 2494 N N . TRP A 1 331 ? 24.915 18.580 11.821 1.00 20.54 912 TRP A N 1
ATOM 2495 C CA . TRP A 1 331 ? 25.996 18.470 12.795 1.00 21.23 912 TRP A CA 1
ATOM 2496 C C . TRP A 1 331 ? 26.673 17.098 12.744 1.00 21.24 912 TRP A C 1
ATOM 2497 O O . TRP A 1 331 ? 27.853 16.974 13.055 1.00 20.61 912 TRP A O 1
ATOM 2508 N N . CYS A 1 332 ? 25.925 16.072 12.345 1.00 21.49 913 CYS A N 1
ATOM 2509 C CA . CYS A 1 332 ? 26.481 14.724 12.255 1.00 20.27 913 CYS A CA 1
ATOM 2510 C C . CYS A 1 332 ? 27.561 14.691 11.186 1.00 20.37 913 CYS A C 1
ATOM 2511 O O . CYS A 1 332 ? 28.630 14.118 11.385 1.00 21.57 913 CYS A O 1
ATOM 2514 N N . VAL A 1 333 ? 27.265 15.305 10.045 1.00 21.22 914 VAL A N 1
ATOM 2515 C CA . VAL A 1 333 ? 28.208 15.361 8.937 1.00 21.39 914 VAL A CA 1
ATOM 2516 C C . VAL A 1 333 ? 29.406 16.234 9.296 1.00 22.01 914 VAL A C 1
ATOM 2517 O O . VAL A 1 333 ? 30.549 15.865 9.033 1.00 21.45 914 VAL A O 1
ATOM 2521 N N . ASP A 1 334 ? 29.143 17.390 9.898 1.00 22.26 915 ASP A N 1
ATOM 2522 C CA . ASP A 1 334 ? 30.224 18.290 10.279 1.00 23.52 915 ASP A CA 1
ATOM 2523 C C . ASP A 1 334 ? 31.174 17.628 11.264 1.00 23.16 915 ASP A C 1
ATOM 2524 O O . ASP A 1 334 ? 32.386 17.807 11.180 1.00 22.72 915 ASP A O 1
ATOM 2529 N N . THR A 1 335 ? 30.625 16.854 12.195 1.00 21.68 916 THR A N 1
ATOM 2530 C CA . THR A 1 335 ? 31.455 16.201 13.194 1.00 20.78 916 THR A CA 1
ATOM 2531 C C . THR A 1 335 ? 32.223 14.997 12.656 1.00 21.09 916 THR A C 1
ATOM 2532 O O . THR A 1 335 ? 33.368 14.770 13.040 1.00 21.71 916 THR A O 1
ATOM 2536 N N . VAL A 1 336 ? 31.607 14.219 11.773 1.00 21.51 917 VAL A N 1
ATOM 2537 C CA . VAL A 1 336 ? 32.318 13.072 11.231 1.00 22.35 917 VAL A CA 1
ATOM 2538 C C . VAL A 1 336 ? 33.487 13.580 10.386 1.00 22.88 917 VAL A C 1
ATOM 2539 O O . VAL A 1 336 ? 34.554 12.970 10.364 1.00 21.83 917 VAL A O 1
ATOM 2543 N N . ASN A 1 337 ? 33.290 14.709 9.708 1.00 23.53 918 ASN A N 1
ATOM 2544 C CA . ASN A 1 337 ? 34.352 15.273 8.882 1.00 25.20 918 ASN A CA 1
ATOM 2545 C C . ASN A 1 337 ? 35.484 15.812 9.748 1.00 24.30 918 ASN A C 1
ATOM 2546 O O . ASN A 1 337 ? 36.658 15.610 9.435 1.00 24.88 918 ASN A O 1
ATOM 2551 N N . SER A 1 338 ? 35.135 16.502 10.832 1.00 23.38 919 SER A N 1
ATOM 2552 C CA . SER A 1 338 ? 36.152 17.044 11.726 1.00 23.31 919 SER A CA 1
ATOM 2553 C C . SER A 1 338 ? 36.860 15.904 12.456 1.00 22.72 919 SER A C 1
ATOM 2554 O O . SER A 1 338 ? 38.037 16.014 12.796 1.00 23.31 919 SER A O 1
ATOM 2557 N N . ASN A 1 339 ? 36.147 14.806 12.696 1.00 21.27 920 ASN A N 1
ATOM 2558 C CA . ASN A 1 339 ? 36.761 13.665 13.362 1.00 19.42 920 ASN A CA 1
ATOM 2559 C C . ASN A 1 339 ? 37.764 12.989 12.431 1.00 19.22 920 ASN A C 1
ATOM 2560 O O . ASN A 1 339 ? 38.847 12.603 12.862 1.00 20.29 920 ASN A O 1
ATOM 2565 N N . ARG A 1 340 ? 37.409 12.842 11.157 1.00 22.59 921 ARG A N 1
ATOM 2566 C CA . ARG A 1 340 ? 38.328 12.211 10.218 1.00 23.97 921 ARG A CA 1
ATOM 2567 C C . ARG A 1 340 ? 39.615 13.019 10.168 1.00 24.93 921 ARG A C 1
ATOM 2568 O O . ARG A 1 340 ? 40.709 12.457 10.134 1.00 25.71 921 ARG A O 1
ATOM 2576 N N . ALA A 1 341 ? 39.473 14.341 10.165 1.00 26.14 922 ALA A N 1
ATOM 2577 C CA . ALA A 1 341 ? 40.626 15.233 10.120 1.00 26.22 922 ALA A CA 1
ATOM 2578 C C . ALA A 1 341 ? 41.520 15.019 11.337 1.00 27.47 922 ALA A C 1
ATOM 2579 O O . ALA A 1 341 ? 42.746 15.011 11.221 1.00 28.29 922 ALA A O 1
ATOM 2581 N N . LYS A 1 342 ? 40.905 14.844 12.502 1.00 26.55 923 LYS A N 1
ATOM 2582 C CA . LYS A 1 342 ? 41.666 14.630 13.727 1.00 26.86 923 LYS A CA 1
ATOM 2583 C C . LYS A 1 342 ? 42.383 13.282 13.708 1.00 26.37 923 LYS A C 1
ATOM 2584 O O . LYS A 1 342 ? 43.508 13.169 14.191 1.00 25.55 923 LYS A O 1
ATOM 2590 N N . TRP A 1 343 ? 41.739 12.259 13.152 1.00 25.92 924 TRP A N 1
ATOM 2591 C CA . TRP A 1 343 ? 42.368 10.944 13.072 1.00 25.64 924 TRP A CA 1
ATOM 2592 C C . TRP A 1 343 ? 43.559 11.025 12.122 1.00 27.45 924 TRP A C 1
ATOM 2593 O O . TRP A 1 343 ? 44.605 10.423 12.367 1.00 27.96 924 TRP A O 1
ATOM 2604 N N . GLN A 1 344 ? 43.388 11.773 11.036 1.00 29.03 925 GLN A N 1
ATOM 2605 C CA . GLN A 1 344 ? 44.441 11.941 10.040 1.00 31.22 925 GLN A CA 1
ATOM 2606 C C . GLN A 1 344 ? 45.626 12.695 10.638 1.00 32.77 925 GLN A C 1
ATOM 2607 O O . GLN A 1 344 ? 46.780 12.426 10.303 1.00 32.75 925 GLN A O 1
ATOM 2613 N N . GLU A 1 345 ? 45.336 13.642 11.524 1.00 33.77 926 GLU A N 1
ATOM 2614 C CA . GLU A 1 345 ? 46.388 14.422 12.161 1.00 35.95 926 GLU A CA 1
ATOM 2615 C C . GLU A 1 345 ? 47.169 13.538 13.127 1.00 36.05 926 GLU A C 1
ATOM 2616 O O . GLU A 1 345 ? 48.379 13.700 13.292 1.00 35.99 926 GLU A O 1
ATOM 2622 N N . ILE A 1 346 ? 46.471 12.601 13.763 1.00 35.36 927 ILE A N 1
ATOM 2623 C CA . ILE A 1 346 ? 47.107 11.683 14.698 1.00 35.78 927 ILE A CA 1
ATOM 2624 C C . ILE A 1 346 ? 48.057 10.772 13.932 1.00 37.01 927 ILE A C 1
ATOM 2625 O O . ILE A 1 346 ? 49.101 10.370 14.449 1.00 36.71 927 ILE A O 1
ATOM 2630 N N . LEU A 1 347 ? 47.690 10.451 12.694 1.00 38.12 928 LEU A N 1
ATOM 2631 C CA . LEU A 1 347 ? 48.521 9.597 11.855 1.00 40.26 928 LEU A CA 1
ATOM 2632 C C . LEU A 1 347 ? 49.692 10.383 11.281 1.00 41.58 928 LEU A C 1
ATOM 2633 O O . LEU A 1 347 ? 50.838 9.940 11.356 1.00 42.45 928 LEU A O 1
ATOM 2638 N N . ASP A 1 348 ? 49.404 11.548 10.705 1.00 43.23 929 ASP A N 1
ATOM 2639 C CA . ASP A 1 348 ? 50.453 12.381 10.128 1.00 45.52 929 ASP A CA 1
ATOM 2640 C C . ASP A 1 348 ? 51.445 12.796 11.208 1.00 47.10 929 ASP A C 1
ATOM 2641 O O . ASP A 1 348 ? 52.611 13.073 10.922 1.00 47.21 929 ASP A O 1
ATOM 2646 N N . GLY A 1 349 ? 50.973 12.838 12.450 1.00 48.83 930 GLY A N 1
ATOM 2647 C CA . GLY A 1 349 ? 51.831 13.217 13.556 1.00 51.06 930 GLY A CA 1
ATOM 2648 C C . GLY A 1 349 ? 52.672 12.054 14.039 1.00 52.78 930 GLY A C 1
ATOM 2649 O O . GLY A 1 349 ? 53.673 12.245 14.731 1.00 53.59 930 GLY A O 1
ATOM 2650 N N . ARG A 1 350 ? 52.265 10.842 13.677 1.00 54.34 931 ARG A N 1
ATOM 2651 C CA . ARG A 1 350 ? 52.990 9.643 14.076 1.00 55.97 931 ARG A CA 1
ATOM 2652 C C . ARG A 1 350 ? 53.711 9.022 12.883 1.00 56.44 931 ARG A C 1
ATOM 2653 O O . ARG A 1 350 ? 54.956 8.944 12.927 1.00 56.83 931 ARG A O 1
ATOM 2661 N N . VAL B 1 16 ? 20.771 -20.395 33.086 1.00 43.16 597 VAL B N 1
ATOM 2662 C CA . VAL B 1 16 ? 20.380 -21.803 32.789 1.00 41.98 597 VAL B CA 1
ATOM 2663 C C . VAL B 1 16 ? 19.863 -22.506 34.040 1.00 41.39 597 VAL B C 1
ATOM 2664 O O . VAL B 1 16 ? 20.577 -22.623 35.036 1.00 41.40 597 VAL B O 1
ATOM 2668 N N . ILE B 1 17 ? 18.619 -22.972 33.981 1.00 40.02 598 ILE B N 1
ATOM 2669 C CA . ILE B 1 17 ? 18.008 -23.671 35.107 1.00 38.89 598 ILE B CA 1
ATOM 2670 C C . ILE B 1 17 ? 18.334 -25.160 35.022 1.00 37.10 598 ILE B C 1
ATOM 2671 O O . ILE B 1 17 ? 17.806 -25.879 34.174 1.00 37.36 598 ILE B O 1
ATOM 2676 N N . ALA B 1 18 ? 19.206 -25.616 35.914 1.00 35.26 599 ALA B N 1
ATOM 2677 C CA . ALA B 1 18 ? 19.628 -27.010 35.938 1.00 32.61 599 ALA B CA 1
ATOM 2678 C C . ALA B 1 18 ? 18.538 -27.973 36.393 1.00 30.75 599 ALA B C 1
ATOM 2679 O O . ALA B 1 18 ? 17.613 -27.597 37.116 1.00 30.01 599 ALA B O 1
ATOM 2681 N N . VAL B 1 19 ? 18.656 -29.220 35.949 1.00 28.20 600 VAL B N 1
ATOM 2682 C CA . VAL B 1 19 ? 17.720 -30.270 36.326 1.00 27.40 600 VAL B CA 1
ATOM 2683 C C . VAL B 1 19 ? 18.174 -30.753 37.702 1.00 27.28 600 VAL B C 1
ATOM 2684 O O . VAL B 1 19 ? 19.364 -30.964 37.924 1.00 28.02 600 VAL B O 1
ATOM 2688 N N . THR B 1 20 ? 17.232 -30.923 38.622 1.00 27.14 601 THR B N 1
ATOM 2689 C CA . THR B 1 20 ? 17.566 -31.352 39.978 1.00 27.24 601 THR B CA 1
ATOM 2690 C C . THR B 1 20 ? 17.618 -32.865 40.162 1.00 26.74 601 THR B C 1
ATOM 2691 O O . THR B 1 20 ? 17.022 -33.619 39.398 1.00 25.72 601 THR B O 1
ATOM 2695 N N . PRO B 1 21 ? 18.347 -33.330 41.191 1.00 26.80 602 PRO B N 1
ATOM 2696 C CA . PRO B 1 21 ? 18.454 -34.766 41.457 1.00 27.00 602 PRO B CA 1
ATOM 2697 C C . PRO B 1 21 ? 17.077 -35.368 41.725 1.00 26.44 602 PRO B C 1
ATOM 2698 O O . PRO B 1 21 ? 16.819 -36.522 41.388 1.00 26.44 602 PRO B O 1
ATOM 2702 N N . GLU B 1 22 ? 16.201 -34.578 42.341 1.00 28.81 603 GLU B N 1
ATOM 2703 C CA . GLU B 1 22 ? 14.849 -35.030 42.644 1.00 28.85 603 GLU B CA 1
ATOM 2704 C C . GLU B 1 22 ? 14.099 -35.327 41.353 1.00 27.59 603 GLU B C 1
ATOM 2705 O O . GLU B 1 22 ? 13.446 -36.360 41.226 1.00 27.30 603 GLU B O 1
ATOM 2711 N N . GLU B 1 23 ? 14.198 -34.410 40.397 1.00 28.03 604 GLU B N 1
ATOM 2712 C CA . GLU B 1 23 ? 13.531 -34.575 39.112 1.00 27.15 604 GLU B CA 1
ATOM 2713 C C . GLU B 1 23 ? 14.036 -35.824 38.393 1.00 25.55 604 GLU B C 1
ATOM 2714 O O . GLU B 1 23 ? 13.250 -36.575 37.815 1.00 25.13 604 GLU B O 1
ATOM 2720 N N . ARG B 1 24 ? 15.344 -36.058 38.432 1.00 24.27 605 ARG B N 1
ATOM 2721 C CA . ARG B 1 24 ? 15.886 -37.246 37.787 1.00 23.81 605 ARG B CA 1
ATOM 2722 C C . ARG B 1 24 ? 15.439 -38.496 38.543 1.00 24.78 605 ARG B C 1
ATOM 2723 O O . ARG B 1 24 ? 15.093 -39.510 37.942 1.00 23.88 605 ARG B O 1
ATOM 2731 N N . GLU B 1 25 ? 15.443 -38.411 39.871 1.00 26.78 606 GLU B N 1
ATOM 2732 C CA . GLU B 1 25 ? 15.044 -39.532 40.713 1.00 27.94 606 GLU B CA 1
ATOM 2733 C C . GLU B 1 25 ? 13.589 -39.937 40.503 1.00 27.47 606 GLU B C 1
ATOM 2734 O O . GLU B 1 25 ? 13.254 -41.121 40.557 1.00 27.12 606 GLU B O 1
ATOM 2740 N N . ALA B 1 26 ? 12.730 -38.953 40.259 1.00 26.05 607 ALA B N 1
ATOM 2741 C CA . ALA B 1 26 ? 11.310 -39.212 40.044 1.00 25.05 607 ALA B CA 1
ATOM 2742 C C . ALA B 1 26 ? 11.072 -40.066 38.802 1.00 25.42 607 ALA B C 1
ATOM 2743 O O . ALA B 1 26 ? 10.100 -40.817 38.729 1.00 26.42 607 ALA B O 1
ATOM 2745 N N . VAL B 1 27 ? 11.962 -39.949 37.822 1.00 24.98 608 VAL B N 1
ATOM 2746 C CA . VAL B 1 27 ? 11.838 -40.722 36.595 1.00 23.87 608 VAL B CA 1
ATOM 2747 C C . VAL B 1 27 ? 12.466 -42.102 36.766 1.00 24.93 608 VAL B C 1
ATOM 2748 O O . VAL B 1 27 ? 11.890 -43.114 36.367 1.00 25.84 608 VAL B O 1
ATOM 2752 N N . MET B 1 28 ? 13.649 -42.134 37.372 1.00 26.45 609 MET B N 1
ATOM 2753 C CA . MET B 1 28 ? 14.364 -43.384 37.583 1.00 28.54 609 MET B CA 1
ATOM 2754 C C . MET B 1 28 ? 13.642 -44.340 38.530 1.00 28.94 609 MET B C 1
ATOM 2755 O O . MET B 1 28 ? 13.818 -45.554 38.439 1.00 29.74 609 MET B O 1
ATOM 2760 N N . SER B 1 29 ? 12.832 -43.795 39.434 1.00 29.51 610 SER B N 1
ATOM 2761 C CA . SER B 1 29 ? 12.106 -44.627 40.389 1.00 29.89 610 SER B CA 1
ATOM 2762 C C . SER B 1 29 ? 10.882 -45.300 39.774 1.00 30.66 610 SER B C 1
ATOM 2763 O O . SER B 1 29 ? 10.318 -46.226 40.359 1.00 30.61 610 SER B O 1
ATOM 2766 N N . ILE B 1 30 ? 10.467 -44.838 38.598 1.00 30.91 611 ILE B N 1
ATOM 2767 C CA . ILE B 1 30 ? 9.309 -45.429 37.928 1.00 31.50 611 ILE B CA 1
ATOM 2768 C C . ILE B 1 30 ? 9.586 -46.900 37.625 1.00 32.72 611 ILE B C 1
ATOM 2769 O O . ILE B 1 30 ? 10.540 -47.228 36.919 1.00 32.56 611 ILE B O 1
ATOM 2774 N N . ASP B 1 31 ? 8.745 -47.780 38.161 1.00 33.90 612 ASP B N 1
ATOM 2775 C CA . ASP B 1 31 ? 8.900 -49.217 37.961 1.00 35.79 612 ASP B CA 1
ATOM 2776 C C . ASP B 1 31 ? 7.887 -49.743 36.948 1.00 35.43 612 ASP B C 1
ATOM 2777 O O . ASP B 1 31 ? 6.691 -49.810 37.236 1.00 35.60 612 ASP B O 1
ATOM 2782 N N . PHE B 1 32 ? 8.367 -50.118 35.766 1.00 34.93 613 PHE B N 1
ATOM 2783 C CA . PHE B 1 32 ? 7.487 -50.641 34.726 1.00 35.40 613 PHE B CA 1
ATOM 2784 C C . PHE B 1 32 ? 7.233 -52.132 34.910 1.00 37.23 613 PHE B C 1
ATOM 2785 O O . PHE B 1 32 ? 6.379 -52.712 34.240 1.00 36.99 613 PHE B O 1
ATOM 2793 N N . GLY B 1 33 ? 7.981 -52.740 35.826 1.00 39.39 614 GLY B N 1
ATOM 2794 C CA . GLY B 1 33 ? 7.825 -54.156 36.107 1.00 40.97 614 GLY B CA 1
ATOM 2795 C C . GLY B 1 33 ? 7.822 -55.051 34.884 1.00 41.78 614 GLY B C 1
ATOM 2796 O O . GLY B 1 33 ? 7.102 -56.048 34.844 1.00 43.14 614 GLY B O 1
ATOM 2797 N N . GLY B 1 34 ? 8.628 -54.699 33.887 1.00 42.61 615 GLY B N 1
ATOM 2798 C CA . GLY B 1 34 ? 8.702 -55.493 32.673 1.00 42.06 615 GLY B CA 1
ATOM 2799 C C . GLY B 1 34 ? 7.346 -55.857 32.097 1.00 42.03 615 GLY B C 1
ATOM 2800 O O . GLY B 1 34 ? 7.175 -56.940 31.535 1.00 42.42 615 GLY B O 1
ATOM 2801 N N . ALA B 1 35 ? 6.381 -54.954 32.234 1.00 40.55 616 ALA B N 1
ATOM 2802 C CA . ALA B 1 35 ? 5.035 -55.189 31.724 1.00 39.73 616 ALA B CA 1
ATOM 2803 C C . ALA B 1 35 ? 4.783 -54.410 30.437 1.00 38.78 616 ALA B C 1
ATOM 2804 O O . ALA B 1 35 ? 3.643 -54.295 29.984 1.00 39.41 616 ALA B O 1
ATOM 2806 N N . TYR B 1 36 ? 5.849 -53.875 29.851 1.00 36.90 617 TYR B N 1
ATOM 2807 C CA . TYR B 1 36 ? 5.733 -53.100 28.619 1.00 35.11 617 TYR B CA 1
ATOM 2808 C C . TYR B 1 36 ? 6.913 -53.332 27.683 1.00 33.59 617 TYR B C 1
ATOM 2809 O O . TYR B 1 36 ? 8.051 -53.477 28.131 1.00 34.51 617 TYR B O 1
ATOM 2818 N N . ASP B 1 37 ? 6.633 -53.368 26.384 1.00 31.59 618 ASP B N 1
ATOM 2819 C CA . ASP B 1 37 ? 7.676 -53.532 25.378 1.00 28.75 618 ASP B CA 1
ATOM 2820 C C . ASP B 1 37 ? 7.720 -52.225 24.594 1.00 27.45 618 ASP B C 1
ATOM 2821 O O . ASP B 1 37 ? 6.956 -52.024 23.651 1.00 26.23 618 ASP B O 1
ATOM 2826 N N . PHE B 1 38 ? 8.612 -51.333 25.006 1.00 25.15 619 PHE B N 1
ATOM 2827 C CA . PHE B 1 38 ? 8.748 -50.029 24.371 1.00 23.26 619 PHE B CA 1
ATOM 2828 C C . PHE B 1 38 ? 9.228 -50.085 22.925 1.00 23.76 619 PHE B C 1
ATOM 2829 O O . PHE B 1 38 ? 9.206 -49.070 22.231 1.00 21.87 619 PHE B O 1
ATOM 2837 N N . THR B 1 39 ? 9.662 -51.256 22.466 1.00 22.11 620 THR B N 1
ATOM 2838 C CA . THR B 1 39 ? 10.135 -51.381 21.086 1.00 23.46 620 THR B CA 1
ATOM 2839 C C . THR B 1 39 ? 9.042 -51.923 20.171 1.00 22.95 620 THR B C 1
ATOM 2840 O O . THR B 1 39 ? 9.240 -52.055 18.965 1.00 23.42 620 THR B O 1
ATOM 2844 N N . SER B 1 40 ? 7.885 -52.227 20.747 1.00 22.67 621 SER B N 1
ATOM 2845 C CA . SER B 1 40 ? 6.775 -52.789 19.986 1.00 22.32 621 SER B CA 1
ATOM 2846 C C . SER B 1 40 ? 5.772 -51.777 19.434 1.00 22.27 621 SER B C 1
ATOM 2847 O O . SER B 1 40 ? 5.419 -50.802 20.099 1.00 20.54 621 SER B O 1
ATOM 2850 N N . PRO B 1 41 ? 5.298 -52.002 18.198 1.00 23.05 622 PRO B N 1
ATOM 2851 C CA . PRO B 1 41 ? 4.324 -51.100 17.575 1.00 23.97 622 PRO B CA 1
ATOM 2852 C C . PRO B 1 41 ? 3.029 -51.115 18.385 1.00 24.68 622 PRO B C 1
ATOM 2853 O O . PRO B 1 41 ? 2.232 -50.181 18.324 1.00 25.03 622 PRO B O 1
ATOM 2857 N N . GLY B 1 42 ? 2.836 -52.192 19.144 1.00 25.34 623 GLY B N 1
ATOM 2858 C CA . GLY B 1 42 ? 1.641 -52.338 19.956 1.00 25.69 623 GLY B CA 1
ATOM 2859 C C . GLY B 1 42 ? 1.671 -51.602 21.282 1.00 24.74 623 GLY B C 1
ATOM 2860 O O . GLY B 1 42 ? 0.681 -51.610 22.015 1.00 25.91 623 GLY B O 1
ATOM 2861 N N . PHE B 1 43 ? 2.798 -50.974 21.603 1.00 23.95 624 PHE B N 1
ATOM 2862 C CA . PHE B 1 43 ? 2.916 -50.227 22.852 1.00 22.91 624 PHE B CA 1
ATOM 2863 C C . PHE B 1 43 ? 1.859 -49.124 22.897 1.00 23.24 624 PHE B C 1
ATOM 2864 O O . PHE B 1 43 ? 1.700 -48.367 21.937 1.00 24.49 624 PHE B O 1
ATOM 2872 N N . ASN B 1 44 ? 1.155 -49.033 24.022 1.00 21.88 625 ASN B N 1
ATOM 2873 C CA . ASN B 1 44 ? 0.094 -48.046 24.211 1.00 21.70 625 ASN B CA 1
ATOM 2874 C C . ASN B 1 44 ? 0.456 -47.017 25.282 1.00 21.50 625 ASN B C 1
ATOM 2875 O O . ASN B 1 44 ? 0.330 -47.284 26.481 1.00 20.77 625 ASN B O 1
ATOM 2880 N N . LEU B 1 45 ? 0.886 -45.832 24.855 1.00 19.95 626 LEU B N 1
ATOM 2881 C CA . LEU B 1 45 ? 1.265 -44.790 25.799 1.00 20.15 626 LEU B CA 1
ATOM 2882 C C . LEU B 1 45 ? 0.109 -44.338 26.689 1.00 19.53 626 LEU B C 1
ATOM 2883 O O . LEU B 1 45 ? 0.329 -43.879 27.809 1.00 20.14 626 LEU B O 1
ATOM 2888 N N . PHE B 1 46 ? -1.122 -44.455 26.200 1.00 19.73 627 PHE B N 1
ATOM 2889 C CA . PHE B 1 46 ? -2.262 -44.046 27.010 1.00 21.62 627 PHE B CA 1
ATOM 2890 C C . PHE B 1 46 ? -2.433 -44.969 28.207 1.00 22.80 627 PHE B C 1
ATOM 2891 O O . PHE B 1 46 ? -2.914 -44.546 29.257 1.00 24.41 627 PHE B O 1
ATOM 2899 N N . GLU B 1 47 ? -2.041 -46.229 28.041 1.00 24.65 628 GLU B N 1
ATOM 2900 C CA . GLU B 1 47 ? -2.153 -47.204 29.121 1.00 25.80 628 GLU B CA 1
ATOM 2901 C C . GLU B 1 47 ? -1.197 -46.805 30.238 1.00 25.74 628 GLU B C 1
ATOM 2902 O O . GLU B 1 47 ? -1.542 -46.870 31.418 1.00 25.73 628 GLU B O 1
ATOM 2908 N N . VAL B 1 48 ? 0.007 -46.388 29.855 1.00 23.72 629 VAL B N 1
ATOM 2909 C CA . VAL B 1 48 ? 1.014 -45.959 30.817 1.00 23.49 629 VAL B CA 1
ATOM 2910 C C . VAL B 1 48 ? 0.527 -44.715 31.552 1.00 24.68 629 VAL B C 1
ATOM 2911 O O . VAL B 1 48 ? 0.632 -44.625 32.773 1.00 26.39 629 VAL B O 1
ATOM 2915 N N . ARG B 1 49 ? -0.010 -43.758 30.801 1.00 23.77 630 ARG B N 1
ATOM 2916 C CA . ARG B 1 49 ? -0.504 -42.522 31.387 1.00 26.92 630 ARG B CA 1
ATOM 2917 C C . ARG B 1 49 ? -1.632 -42.766 32.381 1.00 28.64 630 ARG B C 1
ATOM 2918 O O . ARG B 1 49 ? -1.797 -42.011 33.332 1.00 30.20 630 ARG B O 1
ATOM 2926 N N . GLU B 1 50 ? -2.403 -43.826 32.169 1.00 30.61 631 GLU B N 1
ATOM 2927 C CA . GLU B 1 50 ? -3.518 -44.120 33.058 1.00 33.91 631 GLU B CA 1
ATOM 2928 C C . GLU B 1 50 ? -3.166 -44.992 34.261 1.00 33.97 631 GLU B C 1
ATOM 2929 O O . GLU B 1 50 ? -3.861 -44.957 35.278 1.00 36.33 631 GLU B O 1
ATOM 2935 N N . LYS B 1 51 ? -2.089 -45.763 34.159 1.00 33.90 632 LYS B N 1
ATOM 2936 C CA . LYS B 1 51 ? -1.698 -46.646 35.252 1.00 33.59 632 LYS B CA 1
ATOM 2937 C C . LYS B 1 51 ? -0.650 -46.094 36.215 1.00 32.72 632 LYS B C 1
ATOM 2938 O O . LYS B 1 51 ? -0.329 -46.741 37.213 1.00 34.40 632 LYS B O 1
ATOM 2944 N N . TYR B 1 52 ? -0.119 -44.909 35.928 1.00 30.66 633 TYR B N 1
ATOM 2945 C CA . TYR B 1 52 ? 0.883 -44.300 36.800 1.00 28.56 633 TYR B CA 1
ATOM 2946 C C . TYR B 1 52 ? 0.431 -42.950 37.347 1.00 28.27 633 TYR B C 1
ATOM 2947 O O . TYR B 1 52 ? -0.026 -42.087 36.599 1.00 28.79 633 TYR B O 1
ATOM 2956 N N . SER B 1 53 ? 0.565 -42.775 38.659 1.00 27.29 634 SER B N 1
ATOM 2957 C CA . SER B 1 53 ? 0.167 -41.536 39.323 1.00 27.33 634 SER B CA 1
ATOM 2958 C C . SER B 1 53 ? 0.962 -40.339 38.816 1.00 26.77 634 SER B C 1
ATOM 2959 O O . SER B 1 53 ? 0.502 -39.201 38.898 1.00 26.89 634 SER B O 1
ATOM 2962 N N . GLU B 1 54 ? 2.163 -40.603 38.308 1.00 26.25 635 GLU B N 1
ATOM 2963 C CA . GLU B 1 54 ? 3.028 -39.558 37.765 1.00 25.63 635 GLU B CA 1
ATOM 2964 C C . GLU B 1 54 ? 3.228 -39.859 36.283 1.00 24.39 635 GLU B C 1
ATOM 2965 O O . GLU B 1 54 ? 4.298 -40.303 35.873 1.00 24.88 635 GLU B O 1
ATOM 2971 N N . PRO B 1 55 ? 2.198 -39.614 35.459 1.00 23.26 636 PRO B N 1
ATOM 2972 C CA . PRO B 1 55 ? 2.291 -39.881 34.020 1.00 22.60 636 PRO B CA 1
ATOM 2973 C C . PRO B 1 55 ? 3.418 -39.173 33.267 1.00 21.53 636 PRO B C 1
ATOM 2974 O O . PRO B 1 55 ? 3.976 -39.746 32.329 1.00 20.16 636 PRO B O 1
ATOM 2978 N N . MET B 1 56 ? 3.748 -37.945 33.662 1.00 22.11 637 MET B N 1
ATOM 2979 C CA . MET B 1 56 ? 4.823 -37.202 33.001 1.00 23.15 637 MET B CA 1
ATOM 2980 C C . MET B 1 56 ? 6.180 -37.828 33.303 1.00 23.13 637 MET B C 1
ATOM 2981 O O . MET B 1 56 ? 7.068 -37.849 32.446 1.00 22.08 637 MET B O 1
ATOM 2986 N N . ASP B 1 57 ? 6.351 -38.324 34.526 1.00 22.12 638 ASP B N 1
ATOM 2987 C CA . ASP B 1 57 ? 7.603 -38.976 34.892 1.00 21.05 638 ASP B CA 1
ATOM 2988 C C . ASP B 1 57 ? 7.651 -40.330 34.196 1.00 20.15 638 ASP B C 1
ATOM 2989 O O . ASP B 1 57 ? 8.702 -40.764 33.728 1.00 20.44 638 ASP B O 1
ATOM 2994 N N . ALA B 1 58 ? 6.503 -40.998 34.127 1.00 19.50 639 ALA B N 1
ATOM 2995 C CA . ALA B 1 58 ? 6.429 -42.297 33.472 1.00 18.75 639 ALA B CA 1
ATOM 2996 C C . ALA B 1 58 ? 6.752 -42.138 31.987 1.00 19.32 639 ALA B C 1
ATOM 2997 O O . ALA B 1 58 ? 7.491 -42.942 31.416 1.00 18.50 639 ALA B O 1
ATOM 2999 N N . ALA B 1 59 ? 6.206 -41.093 31.367 1.00 18.91 640 ALA B N 1
ATOM 3000 C CA . ALA B 1 59 ? 6.455 -40.846 29.950 1.00 18.61 640 ALA B CA 1
ATOM 3001 C C . ALA B 1 59 ? 7.944 -40.617 29.710 1.00 18.44 640 ALA B C 1
ATOM 3002 O O . ALA B 1 59 ? 8.513 -41.144 28.752 1.00 17.99 640 ALA B O 1
ATOM 3004 N N . ALA B 1 60 ? 8.569 -39.825 30.574 1.00 17.76 641 ALA B N 1
ATOM 3005 C CA . ALA B 1 60 ? 9.997 -39.552 30.454 1.00 17.33 641 ALA B CA 1
ATOM 3006 C C . ALA B 1 60 ? 10.742 -40.874 30.611 1.00 19.06 641 ALA B C 1
ATOM 3007 O O . ALA B 1 60 ? 11.733 -41.132 29.926 1.00 19.20 641 ALA B O 1
ATOM 3009 N N . GLY B 1 61 ? 10.248 -41.715 31.516 1.00 18.27 642 GLY B N 1
ATOM 3010 C CA . GLY B 1 61 ? 10.868 -43.008 31.737 1.00 19.70 642 GLY B CA 1
ATOM 3011 C C . GLY B 1 61 ? 10.812 -43.904 30.513 1.00 19.52 642 GLY B C 1
ATOM 3012 O O . GLY B 1 61 ? 11.727 -44.693 30.268 1.00 20.93 642 GLY B O 1
ATOM 3013 N N . VAL B 1 62 ? 9.737 -43.791 29.739 1.00 18.66 643 VAL B N 1
ATOM 3014 C CA . VAL B 1 62 ? 9.587 -44.601 28.536 1.00 18.07 643 VAL B CA 1
ATOM 3015 C C . VAL B 1 62 ? 10.695 -44.282 27.536 1.00 18.06 643 VAL B C 1
ATOM 3016 O O . VAL B 1 62 ? 11.347 -45.183 27.010 1.00 18.72 643 VAL B O 1
ATOM 3020 N N . VAL B 1 63 ? 10.908 -42.997 27.276 1.00 18.67 644 VAL B N 1
ATOM 3021 C CA . VAL B 1 63 ? 11.939 -42.609 26.323 1.00 20.29 644 VAL B CA 1
ATOM 3022 C C . VAL B 1 63 ? 13.351 -42.808 26.868 1.00 18.95 644 VAL B C 1
ATOM 3023 O O . VAL B 1 63 ? 14.263 -43.130 26.108 1.00 20.42 644 VAL B O 1
ATOM 3027 N N . TYR B 1 64 ? 13.545 -42.625 28.172 1.00 19.33 645 TYR B N 1
ATOM 3028 C CA . TYR B 1 64 ? 14.873 -42.833 28.733 1.00 20.94 645 TYR B CA 1
ATOM 3029 C C . TYR B 1 64 ? 15.252 -44.300 28.583 1.00 20.60 645 TYR B C 1
ATOM 3030 O O . TYR B 1 64 ? 16.355 -44.629 28.143 1.00 20.61 645 TYR B O 1
ATOM 3039 N N . ASN B 1 65 ? 14.332 -45.182 28.958 1.00 20.50 646 ASN B N 1
ATOM 3040 C CA . ASN B 1 65 ? 14.573 -46.613 28.859 1.00 21.68 646 ASN B CA 1
ATOM 3041 C C . ASN B 1 65 ? 14.803 -47.029 27.410 1.00 21.26 646 ASN B C 1
ATOM 3042 O O . ASN B 1 65 ? 15.784 -47.698 27.093 1.00 21.43 646 ASN B O 1
ATOM 3047 N N . LEU B 1 66 ? 13.894 -46.625 26.527 1.00 20.56 647 LEU B N 1
ATOM 3048 C CA . LEU B 1 66 ? 14.000 -46.980 25.119 1.00 20.23 647 LEU B CA 1
ATOM 3049 C C . LEU B 1 66 ? 15.302 -46.504 24.480 1.00 19.23 647 LEU B C 1
ATOM 3050 O O . LEU B 1 66 ? 15.991 -47.275 23.811 1.00 18.65 647 LEU B O 1
ATOM 3055 N N . LEU B 1 67 ? 15.646 -45.238 24.686 1.00 19.42 648 LEU B N 1
ATOM 3056 C CA . LEU B 1 67 ? 16.862 -44.707 24.086 1.00 19.36 648 LEU B CA 1
ATOM 3057 C C . LEU B 1 67 ? 18.142 -45.264 24.703 1.00 19.52 648 LEU B C 1
ATOM 3058 O O . LEU B 1 67 ? 19.071 -45.633 23.983 1.00 19.16 648 LEU B O 1
ATOM 3063 N N . TRP B 1 68 ? 18.204 -45.345 26.027 1.00 19.56 649 TRP B N 1
ATOM 3064 C CA . TRP B 1 68 ? 19.420 -45.875 26.633 1.00 20.66 649 TRP B CA 1
ATOM 3065 C C . TRP B 1 68 ? 19.627 -47.341 26.264 1.00 21.18 649 TRP B C 1
ATOM 3066 O O . TRP B 1 68 ? 20.735 -47.748 25.912 1.00 21.77 649 TRP B O 1
ATOM 3077 N N . ASN B 1 69 ? 18.559 -48.129 26.333 1.00 22.38 650 ASN B N 1
ATOM 3078 C CA . ASN B 1 69 ? 18.641 -49.552 26.012 1.00 23.90 650 ASN B CA 1
ATOM 3079 C C . ASN B 1 69 ? 18.957 -49.851 24.546 1.00 24.09 650 ASN B C 1
ATOM 3080 O O . ASN B 1 69 ? 19.321 -50.975 24.206 1.00 24.86 650 ASN B O 1
ATOM 3085 N N . SER B 1 70 ? 18.820 -48.855 23.674 1.00 22.97 651 SER B N 1
ATOM 3086 C CA . SER B 1 70 ? 19.111 -49.053 22.256 1.00 21.76 651 SER B CA 1
ATOM 3087 C C . SER B 1 70 ? 20.615 -49.174 22.040 1.00 21.48 651 SER B C 1
ATOM 3088 O O . SER B 1 70 ? 21.071 -49.703 21.021 1.00 22.78 651 SER B O 1
ATOM 3091 N N . GLY B 1 71 ? 21.382 -48.669 23.000 1.00 21.76 652 GLY B N 1
ATOM 3092 C CA . GLY B 1 71 ? 22.828 -48.713 22.894 1.00 20.74 652 GLY B CA 1
ATOM 3093 C C . GLY B 1 71 ? 23.406 -47.537 22.127 1.00 21.06 652 GLY B C 1
ATOM 3094 O O . GLY B 1 71 ? 24.616 -47.315 22.144 1.00 20.86 652 GLY B O 1
ATOM 3095 N N . LEU B 1 72 ? 22.544 -46.768 21.465 1.00 19.79 653 LEU B N 1
ATOM 3096 C CA . LEU B 1 72 ? 23.000 -45.622 20.682 1.00 19.12 653 LEU B CA 1
ATOM 3097 C C . LEU B 1 72 ? 23.653 -44.513 21.507 1.00 18.83 653 LEU B C 1
ATOM 3098 O O . LEU B 1 72 ? 24.708 -44.002 21.135 1.00 18.04 653 LEU B O 1
ATOM 3103 N N . PRO B 1 73 ? 23.034 -44.112 22.629 1.00 18.11 654 PRO B N 1
ATOM 3104 C CA . PRO B 1 73 ? 23.663 -43.052 23.424 1.00 18.77 654 PRO B CA 1
ATOM 3105 C C . PRO B 1 73 ? 25.089 -43.437 23.831 1.00 19.68 654 PRO B C 1
ATOM 3106 O O . PRO B 1 73 ? 26.035 -42.677 23.626 1.00 18.29 654 PRO B O 1
ATOM 3110 N N . GLU B 1 74 ? 25.234 -44.629 24.396 1.00 19.88 655 GLU B N 1
ATOM 3111 C CA . GLU B 1 74 ? 26.539 -45.114 24.833 1.00 20.87 655 GLU B CA 1
ATOM 3112 C C . GLU B 1 74 ? 27.524 -45.152 23.663 1.00 20.81 655 GLU B C 1
ATOM 3113 O O . GLU B 1 74 ? 28.677 -44.733 23.792 1.00 21.18 655 GLU B O 1
ATOM 3119 N N . LYS B 1 75 ? 27.063 -45.653 22.521 1.00 20.50 656 LYS B N 1
ATOM 3120 C CA . LYS B 1 75 ? 27.907 -45.741 21.333 1.00 21.94 656 LYS B CA 1
ATOM 3121 C C . LYS B 1 75 ? 28.490 -44.388 20.931 1.00 22.02 656 LYS B C 1
ATOM 3122 O O . LYS B 1 75 ? 29.640 -44.302 20.492 1.00 20.79 656 LYS B O 1
ATOM 3128 N N . PHE B 1 76 ? 27.705 -43.328 21.088 1.00 19.66 657 PHE B N 1
ATOM 3129 C CA . PHE B 1 76 ? 28.166 -42.001 20.708 1.00 18.68 657 PHE B CA 1
ATOM 3130 C C . PHE B 1 76 ? 28.640 -41.111 21.846 1.00 18.20 657 PHE B C 1
ATOM 3131 O O . PHE B 1 76 ? 28.684 -39.889 21.717 1.00 18.54 657 PHE B O 1
ATOM 3139 N N . GLY B 1 77 ? 29.001 -41.733 22.962 1.00 19.25 658 GLY B N 1
ATOM 3140 C CA . GLY B 1 77 ? 29.522 -40.984 24.090 1.00 18.82 658 GLY B CA 1
ATOM 3141 C C . GLY B 1 77 ? 28.582 -40.140 24.921 1.00 18.90 658 GLY B C 1
ATOM 3142 O O . GLY B 1 77 ? 29.032 -39.251 25.644 1.00 19.89 658 GLY B O 1
ATOM 3143 N N . CYS B 1 78 ? 27.283 -40.394 24.825 1.00 17.68 659 CYS B N 1
ATOM 3144 C CA . CYS B 1 78 ? 26.328 -39.641 25.626 1.00 17.65 659 CYS B CA 1
ATOM 3145 C C . CYS B 1 78 ? 26.171 -40.354 26.967 1.00 17.35 659 CYS B C 1
ATOM 3146 O O . CYS B 1 78 ? 25.891 -41.553 27.009 1.00 20.24 659 CYS B O 1
ATOM 3149 N N . ARG B 1 79 ? 26.363 -39.618 28.056 1.00 17.13 660 ARG B N 1
ATOM 3150 C CA . ARG B 1 79 ? 26.233 -40.197 29.387 1.00 17.97 660 ARG B CA 1
ATOM 3151 C C . ARG B 1 79 ? 24.769 -40.392 29.756 1.00 19.54 660 ARG B C 1
ATOM 3152 O O . ARG B 1 79 ? 23.889 -39.691 29.253 1.00 17.77 660 ARG B O 1
ATOM 3160 N N . GLU B 1 80 ? 24.519 -41.349 30.642 1.00 19.88 661 GLU B N 1
ATOM 3161 C CA . GLU B 1 80 ? 23.167 -41.651 31.107 1.00 21.14 661 GLU B CA 1
ATOM 3162 C C . GLU B 1 80 ? 22.472 -40.414 31.657 1.00 19.40 661 GLU B C 1
ATOM 3163 O O . GLU B 1 80 ? 21.328 -40.118 31.303 1.00 18.35 661 GLU B O 1
ATOM 3169 N N . GLN B 1 81 ? 23.166 -39.699 32.535 1.00 19.45 662 GLN B N 1
ATOM 3170 C CA . GLN B 1 81 ? 22.608 -38.507 33.154 1.00 20.03 662 GLN B CA 1
ATOM 3171 C C . GLN B 1 81 ? 22.348 -37.410 32.134 1.00 18.64 662 GLN B C 1
ATOM 3172 O O . GLN B 1 81 ? 21.375 -36.674 32.251 1.00 17.95 662 GLN B O 1
ATOM 3178 N N . THR B 1 82 ? 23.218 -37.306 31.133 1.00 18.03 663 THR B N 1
ATOM 3179 C CA . THR B 1 82 ? 23.053 -36.290 30.098 1.00 17.85 663 THR B CA 1
ATOM 3180 C C . THR B 1 82 ? 21.775 -36.567 29.317 1.00 17.22 663 THR B C 1
ATOM 3181 O O . THR B 1 82 ? 20.993 -35.651 29.041 1.00 17.67 663 THR B O 1
ATOM 3185 N N . LEU B 1 83 ? 21.562 -37.832 28.969 1.00 16.41 664 LEU B N 1
ATOM 3186 C CA . LEU B 1 83 ? 20.363 -38.229 28.235 1.00 15.15 664 LEU B CA 1
ATOM 3187 C C . LEU B 1 83 ? 19.122 -37.887 29.056 1.00 16.22 664 LEU B C 1
ATOM 3188 O O . LEU B 1 83 ? 18.156 -37.330 28.531 1.00 16.11 664 LEU B O 1
ATOM 3193 N N . LEU B 1 84 ? 19.143 -38.221 30.344 1.00 17.33 665 LEU B N 1
ATOM 3194 C CA . LEU B 1 84 ? 17.998 -37.932 31.196 1.00 16.80 665 LEU B CA 1
ATOM 3195 C C . LEU B 1 84 ? 17.764 -36.430 31.344 1.00 18.27 665 LEU B C 1
ATOM 3196 O O . LEU B 1 84 ? 16.623 -35.974 31.292 1.00 17.43 665 LEU B O 1
ATOM 3201 N N . ASN B 1 85 ? 18.832 -35.655 31.520 1.00 17.72 666 ASN B N 1
ATOM 3202 C CA . ASN B 1 85 ? 18.676 -34.209 31.655 1.00 18.21 666 ASN B CA 1
ATOM 3203 C C . ASN B 1 85 ? 18.051 -33.652 30.379 1.00 17.69 666 ASN B C 1
ATOM 3204 O O . ASN B 1 85 ? 17.176 -32.788 30.431 1.00 18.24 666 ASN B O 1
ATOM 3209 N N . PHE B 1 86 ? 18.510 -34.153 29.235 1.00 17.23 667 PHE B N 1
ATOM 3210 C CA . PHE B 1 86 ? 17.983 -33.713 27.947 1.00 16.56 667 PHE B CA 1
ATOM 3211 C C . PHE B 1 86 ? 16.479 -33.982 27.865 1.00 16.99 667 PHE B C 1
ATOM 3212 O O . PHE B 1 86 ? 15.702 -33.106 27.483 1.00 16.17 667 PHE B O 1
ATOM 3220 N N . ILE B 1 87 ? 16.071 -35.192 28.242 1.00 15.01 668 ILE B N 1
ATOM 3221 C CA . ILE B 1 87 ? 14.663 -35.565 28.203 1.00 16.41 668 ILE B CA 1
ATOM 3222 C C . ILE B 1 87 ? 13.834 -34.645 29.093 1.00 16.93 668 ILE B C 1
ATOM 3223 O O . ILE B 1 87 ? 12.747 -34.215 28.707 1.00 18.09 668 ILE B O 1
ATOM 3228 N N . LEU B 1 88 ? 14.353 -34.330 30.276 1.00 16.88 669 LEU B N 1
ATOM 3229 C CA . LEU B 1 88 ? 13.638 -33.465 31.206 1.00 17.81 669 LEU B CA 1
ATOM 3230 C C . LEU B 1 88 ? 13.651 -31.997 30.779 1.00 17.58 669 LEU B C 1
ATOM 3231 O O . LEU B 1 88 ? 12.689 -31.269 31.032 1.00 18.18 669 LEU B O 1
ATOM 3236 N N . GLN B 1 89 ? 14.730 -31.555 30.136 1.00 18.14 670 GLN B N 1
ATOM 3237 C CA . GLN B 1 89 ? 14.795 -30.173 29.672 1.00 16.94 670 GLN B CA 1
ATOM 3238 C C . GLN B 1 89 ? 13.788 -30.003 28.540 1.00 18.01 670 GLN B C 1
ATOM 3239 O O . GLN B 1 89 ? 13.166 -28.949 28.407 1.00 18.91 670 GLN B O 1
ATOM 3245 N N . CYS B 1 90 ? 13.629 -31.045 27.727 1.00 16.82 671 CYS B N 1
ATOM 3246 C CA . CYS B 1 90 ? 12.652 -31.008 26.641 1.00 16.72 671 CYS B CA 1
ATOM 3247 C C . CYS B 1 90 ? 11.255 -30.952 27.259 1.00 17.24 671 CYS B C 1
ATOM 3248 O O . CYS B 1 90 ? 10.436 -30.101 26.900 1.00 16.99 671 CYS B O 1
ATOM 3251 N N . ARG B 1 91 ? 10.998 -31.855 28.204 1.00 17.40 672 ARG B N 1
ATOM 3252 C CA . ARG B 1 91 ? 9.699 -31.936 28.867 1.00 17.71 672 ARG B CA 1
ATOM 3253 C C . ARG B 1 91 ? 9.262 -30.599 29.453 1.00 19.36 672 ARG B C 1
ATOM 3254 O O . ARG B 1 91 ? 8.095 -30.222 29.350 1.00 18.55 672 ARG B O 1
ATOM 3262 N N . ARG B 1 92 ? 10.205 -29.887 30.062 1.00 20.31 673 ARG B N 1
ATOM 3263 C CA . ARG B 1 92 ? 9.927 -28.590 30.670 1.00 22.78 673 ARG B CA 1
ATOM 3264 C C . ARG B 1 92 ? 9.384 -27.587 29.668 1.00 22.90 673 ARG B C 1
ATOM 3265 O O . ARG B 1 92 ? 8.644 -26.673 30.034 1.00 22.41 673 ARG B O 1
ATOM 3273 N N . ARG B 1 93 ? 9.762 -27.756 28.404 1.00 21.33 674 ARG B N 1
ATOM 3274 C CA . ARG B 1 93 ? 9.348 -26.829 27.366 1.00 21.11 674 ARG B CA 1
ATOM 3275 C C . ARG B 1 93 ? 8.068 -27.184 26.615 1.00 20.49 674 ARG B C 1
ATOM 3276 O O . ARG B 1 93 ? 7.697 -26.498 25.665 1.00 21.36 674 ARG B O 1
ATOM 3284 N N . TYR B 1 94 ? 7.391 -28.249 27.035 1.00 18.54 675 TYR B N 1
ATOM 3285 C CA . TYR B 1 94 ? 6.121 -28.606 26.412 1.00 18.76 675 TYR B CA 1
ATOM 3286 C C . TYR B 1 94 ? 5.004 -28.084 27.306 1.00 20.60 675 TYR B C 1
ATOM 3287 O O . TYR B 1 94 ? 5.086 -28.170 28.532 1.00 22.17 675 TYR B O 1
ATOM 3296 N N . ARG B 1 95 ? 3.975 -27.521 26.683 1.00 21.29 676 ARG B N 1
ATOM 3297 C CA . ARG B 1 95 ? 2.855 -26.939 27.415 1.00 22.78 676 ARG B CA 1
ATOM 3298 C C . ARG B 1 95 ? 1.712 -27.907 27.679 1.00 22.51 676 ARG B C 1
ATOM 3299 O O . ARG B 1 95 ? 1.665 -29.006 27.127 1.00 21.88 676 ARG B O 1
ATOM 3307 N N . ARG B 1 96 ? 0.788 -27.480 28.532 1.00 23.63 677 ARG B N 1
ATOM 3308 C CA . ARG B 1 96 ? -0.368 -28.290 28.874 1.00 25.19 677 ARG B CA 1
ATOM 3309 C C . ARG B 1 96 ? -1.501 -28.101 27.872 1.00 25.35 677 ARG B C 1
ATOM 3310 O O . ARG B 1 96 ? -2.585 -27.642 28.230 1.00 29.02 677 ARG B O 1
ATOM 3318 N N . VAL B 1 97 ? -1.238 -28.439 26.614 1.00 21.74 678 VAL B N 1
ATOM 3319 C CA . VAL B 1 97 ? -2.249 -28.344 25.567 1.00 20.71 678 VAL B CA 1
ATOM 3320 C C . VAL B 1 97 ? -2.787 -29.758 25.352 1.00 19.21 678 VAL B C 1
ATOM 3321 O O . VAL B 1 97 ? -2.142 -30.734 25.742 1.00 19.69 678 VAL B O 1
ATOM 3325 N N . PRO B 1 98 ? -3.968 -29.894 24.727 1.00 17.65 679 PRO B N 1
ATOM 3326 C CA . PRO B 1 98 ? -4.578 -31.208 24.487 1.00 16.88 679 PRO B CA 1
ATOM 3327 C C . PRO B 1 98 ? -3.784 -32.236 23.696 1.00 16.94 679 PRO B C 1
ATOM 3328 O O . PRO B 1 98 ? -3.785 -33.421 24.038 1.00 18.11 679 PRO B O 1
ATOM 3332 N N . TYR B 1 99 ? -3.104 -31.786 22.648 1.00 16.98 680 TYR B N 1
ATOM 3333 C CA . TYR B 1 99 ? -2.366 -32.705 21.793 1.00 15.56 680 TYR B CA 1
ATOM 3334 C C . TYR B 1 99 ? -0.857 -32.496 21.689 1.00 15.99 680 TYR B C 1
ATOM 3335 O O . TYR B 1 99 ? -0.089 -33.440 21.870 1.00 15.31 680 TYR B O 1
ATOM 3344 N N . HIS B 1 100 ? -0.426 -31.277 21.380 1.00 15.55 681 HIS B N 1
ATOM 3345 C CA . HIS B 1 100 ? 1.004 -31.029 21.243 1.00 15.93 681 HIS B CA 1
ATOM 3346 C C . HIS B 1 100 ? 1.719 -30.838 22.566 1.00 16.72 681 HIS B C 1
ATOM 3347 O O . HIS B 1 100 ? 2.398 -29.833 22.786 1.00 18.03 681 HIS B O 1
ATOM 3354 N N . ASN B 1 101 ? 1.559 -31.828 23.438 1.00 16.85 682 ASN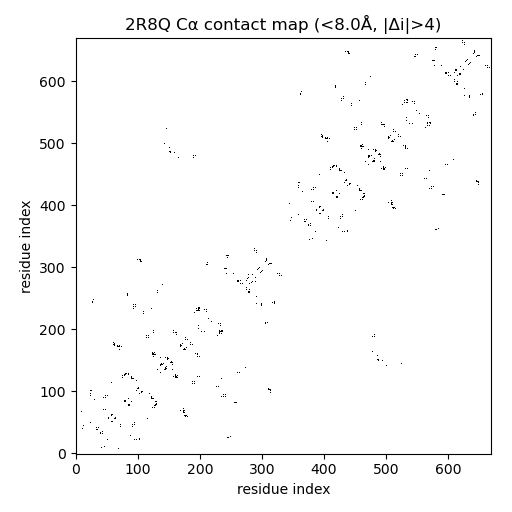 B N 1
ATOM 3355 C CA . ASN B 1 101 ? 2.189 -31.837 24.746 1.00 16.66 682 ASN B CA 1
ATOM 3356 C C . ASN B 1 101 ? 3.322 -32.861 24.722 1.00 17.21 682 ASN B C 1
ATOM 3357 O O . ASN B 1 101 ? 3.592 -33.475 23.688 1.00 16.61 682 ASN B O 1
ATOM 3362 N N . PHE B 1 102 ? 3.987 -33.041 25.857 1.00 16.48 683 PHE B N 1
ATOM 3363 C CA . PHE B 1 102 ? 5.098 -33.978 25.947 1.00 16.43 683 PHE B CA 1
ATOM 3364 C C . PHE B 1 102 ? 4.763 -35.386 25.453 1.00 16.12 683 PHE B C 1
ATOM 3365 O O . PHE B 1 102 ? 5.607 -36.058 24.865 1.00 15.16 683 PHE B O 1
ATOM 3373 N N . TYR B 1 103 ? 3.536 -35.837 25.684 1.00 16.70 684 TYR B N 1
ATOM 3374 C CA . TYR B 1 103 ? 3.157 -37.181 25.267 1.00 14.88 684 TYR B CA 1
ATOM 3375 C C . TYR B 1 103 ? 3.223 -37.386 23.758 1.00 15.15 684 TYR B C 1
ATOM 3376 O O . TYR B 1 103 ? 3.532 -38.482 23.293 1.00 15.71 684 TYR B O 1
ATOM 3385 N N . HIS B 1 104 ? 2.942 -36.337 22.990 1.00 15.44 685 HIS B N 1
ATOM 3386 C CA . HIS B 1 104 ? 3.004 -36.445 21.538 1.00 15.20 685 HIS B CA 1
ATOM 3387 C C . HIS B 1 104 ? 4.429 -36.726 21.062 1.00 13.66 685 HIS B C 1
ATOM 3388 O O . HIS B 1 104 ? 4.636 -37.573 20.193 1.00 13.78 685 HIS B O 1
ATOM 3395 N N . VAL B 1 105 ? 5.416 -36.033 21.625 1.00 14.64 686 VAL B N 1
ATOM 3396 C CA . VAL B 1 105 ? 6.788 -36.264 21.181 1.00 14.92 686 VAL B CA 1
ATOM 3397 C C . VAL B 1 105 ? 7.355 -37.577 21.709 1.00 14.82 686 VAL B C 1
ATOM 3398 O O . VAL B 1 105 ? 8.208 -38.183 21.070 1.00 16.16 686 VAL B O 1
ATOM 3402 N N . VAL B 1 106 ? 6.871 -38.024 22.864 1.00 14.52 687 VAL B N 1
ATOM 3403 C CA . VAL B 1 106 ? 7.309 -39.313 23.400 1.00 15.67 687 VAL B CA 1
ATOM 3404 C C . VAL B 1 106 ? 6.790 -40.364 22.419 1.00 15.02 687 VAL B C 1
ATOM 3405 O O . VAL B 1 106 ? 7.495 -41.309 22.053 1.00 16.14 687 VAL B O 1
ATOM 3409 N N . ASP B 1 107 ? 5.547 -40.180 21.981 1.00 14.70 688 ASP B N 1
ATOM 3410 C CA . ASP B 1 107 ? 4.924 -41.089 21.030 1.00 14.10 688 ASP B CA 1
ATOM 3411 C C . ASP B 1 107 ? 5.672 -41.108 19.698 1.00 14.35 688 ASP B C 1
ATOM 3412 O O . ASP B 1 107 ? 5.947 -42.176 19.151 1.00 15.06 688 ASP B O 1
ATOM 3417 N N . VAL B 1 108 ? 6.003 -39.933 19.171 1.00 14.03 689 VAL B N 1
ATOM 3418 C CA . VAL B 1 108 ? 6.729 -39.881 17.907 1.00 13.57 689 VAL B CA 1
ATOM 3419 C C . VAL B 1 108 ? 8.088 -40.567 18.052 1.00 13.89 689 VAL B C 1
ATOM 3420 O O . VAL B 1 108 ? 8.507 -41.310 17.166 1.00 14.35 689 VAL B O 1
ATOM 3424 N N . CYS B 1 109 ? 8.765 -40.338 19.174 1.00 14.46 690 CYS B N 1
ATOM 3425 C CA . CYS B 1 109 ? 10.062 -40.964 19.410 1.00 15.44 690 CYS B CA 1
ATOM 3426 C C . CYS B 1 109 ? 9.935 -42.488 19.421 1.00 15.31 690 CYS B C 1
ATOM 3427 O O . CYS B 1 109 ? 10.670 -43.187 18.723 1.00 14.82 690 CYS B O 1
ATOM 3430 N N . GLN B 1 110 ? 8.988 -42.999 20.205 1.00 14.84 691 GLN B N 1
ATOM 3431 C CA . GLN B 1 110 ? 8.780 -44.442 20.304 1.00 15.56 691 GLN B CA 1
ATOM 3432 C C . GLN B 1 110 ? 8.366 -45.017 18.957 1.00 15.67 691 GLN B C 1
ATOM 3433 O O . GLN B 1 110 ? 8.807 -46.096 18.565 1.00 15.66 691 GLN B O 1
ATOM 3439 N N . THR B 1 111 ? 7.522 -44.284 18.241 1.00 14.21 692 THR B N 1
ATOM 3440 C CA . THR B 1 111 ? 7.053 -44.744 16.947 1.00 15.08 692 THR B CA 1
ATOM 3441 C C . THR B 1 111 ? 8.205 -44.817 15.947 1.00 15.21 692 THR B C 1
ATOM 3442 O O . THR B 1 111 ? 8.301 -45.776 15.181 1.00 15.62 692 THR B O 1
ATOM 3446 N N . LEU B 1 112 ? 9.088 -43.819 15.962 1.00 16.06 693 LEU B N 1
ATOM 3447 C CA . LEU B 1 112 ? 10.218 -43.836 15.040 1.00 15.60 693 LEU B CA 1
ATOM 3448 C C . LEU B 1 112 ? 11.120 -45.023 15.336 1.00 15.68 693 LEU B C 1
ATOM 3449 O O . LEU B 1 112 ? 11.677 -45.623 14.419 1.00 16.91 693 LEU B O 1
ATOM 3454 N N . HIS B 1 113 ? 11.269 -45.365 16.612 1.00 16.56 694 HIS B N 1
ATOM 3455 C CA . HIS B 1 113 ? 12.094 -46.509 16.965 1.00 17.69 694 HIS B CA 1
ATOM 3456 C C . HIS B 1 113 ? 11.513 -47.753 16.295 1.00 17.09 694 HIS B C 1
ATOM 3457 O O . HIS B 1 113 ? 12.253 -48.562 15.739 1.00 17.35 694 HIS B O 1
ATOM 3464 N N . THR B 1 114 ? 10.189 -47.900 16.319 1.00 17.65 695 THR B N 1
ATOM 3465 C CA . THR B 1 114 ? 9.578 -49.072 15.691 1.00 18.19 695 THR B CA 1
ATOM 3466 C C . THR B 1 114 ? 9.777 -49.082 14.175 1.00 18.73 695 THR B C 1
ATOM 3467 O O . THR B 1 114 ? 9.896 -50.146 13.572 1.00 21.19 695 THR B O 1
ATOM 3471 N N . TYR B 1 115 ? 9.824 -47.907 13.552 1.00 17.86 696 TYR B N 1
ATOM 3472 C CA . TYR B 1 115 ? 10.029 -47.850 12.103 1.00 16.90 696 TYR B CA 1
ATOM 3473 C C . TYR B 1 115 ? 11.456 -48.245 11.751 1.00 17.64 696 TYR B C 1
ATOM 3474 O O . TYR B 1 115 ? 11.695 -48.975 10.787 1.00 17.98 696 TYR B O 1
ATOM 3483 N N . LEU B 1 116 ? 12.402 -47.761 12.544 1.00 18.08 697 LEU B N 1
ATOM 3484 C CA . LEU B 1 116 ? 13.808 -48.051 12.313 1.00 17.98 697 LEU B CA 1
ATOM 3485 C C . LEU B 1 116 ? 14.184 -49.501 12.550 1.00 19.57 697 LEU B C 1
ATOM 3486 O O . LEU B 1 116 ? 14.867 -50.111 11.733 1.00 18.97 697 LEU B O 1
ATOM 3491 N N . TYR B 1 117 ? 13.720 -50.059 13.659 1.00 20.25 698 TYR B N 1
ATOM 3492 C CA . TYR B 1 117 ? 14.105 -51.414 14.005 1.00 21.53 698 TYR B CA 1
ATOM 3493 C C . TYR B 1 117 ? 13.103 -52.528 13.738 1.00 23.06 698 TYR B C 1
ATOM 3494 O O . TYR B 1 117 ? 13.488 -53.600 13.272 1.00 27.34 698 TYR B O 1
ATOM 3503 N N . THR B 1 118 ? 11.829 -52.301 14.022 1.00 22.43 699 THR B N 1
ATOM 3504 C CA . THR B 1 118 ? 10.838 -53.325 13.727 1.00 22.75 699 THR B CA 1
ATOM 3505 C C . THR B 1 118 ? 10.511 -53.212 12.237 1.00 23.24 699 THR B C 1
ATOM 3506 O O . THR B 1 118 ? 10.304 -54.217 11.553 1.00 24.08 699 THR B O 1
ATOM 3510 N N . GLY B 1 119 ? 10.490 -51.974 11.744 1.00 21.97 700 GLY B N 1
ATOM 3511 C CA . GLY B 1 119 ? 10.183 -51.713 10.346 1.00 20.89 700 GLY B CA 1
ATOM 3512 C C . GLY B 1 119 ? 11.372 -51.783 9.401 1.00 22.23 700 GLY B C 1
ATOM 3513 O O . GLY B 1 119 ? 11.215 -51.626 8.190 1.00 23.13 700 GLY B O 1
ATOM 3514 N N . LYS B 1 120 ? 12.563 -51.991 9.957 1.00 22.45 701 LYS B N 1
ATOM 3515 C CA . LYS B 1 120 ? 13.789 -52.119 9.172 1.00 22.64 701 LYS B CA 1
ATOM 3516 C C . LYS B 1 120 ? 14.289 -50.868 8.452 1.00 21.14 701 LYS B C 1
ATOM 3517 O O . LYS B 1 120 ? 15.163 -50.963 7.593 1.00 20.34 701 LYS B O 1
ATOM 3523 N N . ALA B 1 121 ? 13.761 -49.697 8.794 1.00 19.44 702 ALA B N 1
ATOM 3524 C CA . ALA B 1 121 ? 14.212 -48.480 8.126 1.00 18.75 702 ALA B CA 1
ATOM 3525 C C . ALA B 1 121 ? 15.654 -48.127 8.494 1.00 19.22 702 ALA B C 1
ATOM 3526 O O . ALA B 1 121 ? 16.305 -47.355 7.790 1.00 17.96 702 ALA B O 1
ATOM 3528 N N . SER B 1 122 ? 16.158 -48.701 9.585 1.00 19.51 703 SER B N 1
ATOM 3529 C CA . SER B 1 122 ? 17.522 -48.425 10.018 1.00 19.38 703 SER B CA 1
ATOM 3530 C C . SER B 1 122 ? 18.533 -48.882 8.967 1.00 20.91 703 SER B C 1
ATOM 3531 O O . SER B 1 122 ? 19.665 -48.406 8.946 1.00 20.22 703 SER B O 1
ATOM 3534 N N . GLU B 1 123 ? 18.114 -49.800 8.101 1.00 21.84 704 GLU B N 1
ATOM 3535 C CA . GLU B 1 123 ? 18.981 -50.324 7.045 1.00 23.95 704 GLU B CA 1
ATOM 3536 C C . GLU B 1 123 ? 19.313 -49.279 5.987 1.00 23.14 704 GLU B C 1
ATOM 3537 O O . GLU B 1 123 ? 20.228 -49.463 5.182 1.00 23.04 704 GLU B O 1
ATOM 3543 N N . LEU B 1 124 ? 18.564 -48.182 5.989 1.00 21.15 705 LEU B N 1
ATOM 3544 C CA . LEU B 1 124 ? 18.761 -47.113 5.014 1.00 20.16 705 LEU B CA 1
ATOM 3545 C C . LEU B 1 124 ? 19.573 -45.950 5.575 1.00 19.86 705 LEU B C 1
ATOM 3546 O O . LEU B 1 124 ? 19.908 -45.011 4.846 1.00 18.94 705 LEU B O 1
ATOM 3551 N N . LEU B 1 125 ? 19.900 -46.018 6.861 1.00 20.00 706 LEU B N 1
ATOM 3552 C CA . LEU B 1 125 ? 20.627 -44.940 7.527 1.00 19.41 706 LEU B CA 1
ATOM 3553 C C . LEU B 1 125 ? 21.848 -45.420 8.299 1.00 18.80 706 LEU B C 1
ATOM 3554 O O . LEU B 1 125 ? 22.022 -46.619 8.525 1.00 21.71 706 LEU B O 1
ATOM 3559 N N . THR B 1 126 ? 22.688 -44.473 8.710 1.00 19.37 707 THR B N 1
ATOM 3560 C CA . THR B 1 126 ? 23.861 -44.804 9.512 1.00 18.86 707 THR B CA 1
ATOM 3561 C C . THR B 1 126 ? 23.371 -44.818 10.957 1.00 19.67 707 THR B C 1
ATOM 3562 O O . THR B 1 126 ? 22.293 -44.300 11.255 1.00 19.21 707 THR B O 1
ATOM 3566 N N . GLU B 1 127 ? 24.149 -45.405 11.857 1.00 19.16 708 GLU B N 1
ATOM 3567 C CA . GLU B 1 127 ? 23.742 -45.449 13.253 1.00 19.45 708 GLU B CA 1
ATOM 3568 C C . GLU B 1 127 ? 23.650 -44.040 13.835 1.00 18.76 708 GLU B C 1
ATOM 3569 O O . GLU B 1 127 ? 22.791 -43.768 14.667 1.00 18.07 708 GLU B O 1
ATOM 3575 N N . LEU B 1 128 ? 24.528 -43.144 13.391 1.00 17.48 709 LEU B N 1
ATOM 3576 C CA . LEU B 1 128 ? 24.507 -41.774 13.891 1.00 17.19 709 LEU B CA 1
ATOM 3577 C C . LEU B 1 128 ? 23.187 -41.122 13.494 1.00 16.39 709 LEU B C 1
ATOM 3578 O O . LEU B 1 128 ? 22.562 -40.422 14.290 1.00 15.39 709 LEU B O 1
ATOM 3583 N N . GLU B 1 129 ? 22.761 -41.362 12.259 1.00 16.85 710 GLU B N 1
ATOM 3584 C CA . GLU B 1 129 ? 21.513 -40.792 11.781 1.00 17.29 710 GLU B CA 1
ATOM 3585 C C . GLU B 1 129 ? 20.320 -41.352 12.551 1.00 17.48 710 GLU B C 1
ATOM 3586 O O . GLU B 1 129 ? 19.374 -40.619 12.837 1.00 16.65 710 GLU B O 1
ATOM 3592 N N . CYS B 1 130 ? 20.364 -42.637 12.901 1.00 17.26 711 CYS B N 1
ATOM 3593 C CA . CYS B 1 130 ? 19.271 -43.233 13.671 1.00 16.67 711 CYS B CA 1
ATOM 3594 C C . CYS B 1 130 ? 19.195 -42.546 15.034 1.00 15.84 711 CYS B C 1
ATOM 3595 O O . CYS B 1 130 ? 18.110 -42.203 15.512 1.00 15.90 711 CYS B O 1
ATOM 3598 N N . TYR B 1 131 ? 20.356 -42.340 15.653 1.00 15.48 712 TYR B N 1
ATOM 3599 C CA . TYR B 1 131 ? 20.434 -41.679 16.950 1.00 15.02 712 TYR B CA 1
ATOM 3600 C C . TYR B 1 131 ? 19.890 -40.253 16.853 1.00 16.03 712 TYR B C 1
ATOM 3601 O O . TYR B 1 131 ? 19.059 -39.838 17.663 1.00 15.55 712 TYR B O 1
ATOM 3610 N N . VAL B 1 132 ? 20.354 -39.504 15.857 1.00 16.43 713 VAL B N 1
ATOM 3611 C CA . VAL B 1 132 ? 19.900 -38.130 15.688 1.00 16.35 713 VAL B CA 1
ATOM 3612 C C . VAL B 1 132 ? 18.394 -38.065 15.429 1.00 15.89 713 VAL B C 1
ATOM 3613 O O . VAL B 1 132 ? 17.715 -37.183 15.946 1.00 16.32 713 VAL B O 1
ATOM 3617 N N . LEU B 1 133 ? 17.870 -39.007 14.652 1.00 16.59 714 LEU B N 1
ATOM 3618 C CA . LEU B 1 133 ? 16.440 -39.029 14.353 1.00 16.28 714 LEU B CA 1
ATOM 3619 C C . LEU B 1 133 ? 15.617 -39.231 15.628 1.00 16.51 714 LEU B C 1
ATOM 3620 O O . LEU B 1 133 ? 14.592 -38.580 15.822 1.00 16.31 714 LEU B O 1
ATOM 3625 N N . LEU B 1 134 ? 16.063 -40.132 16.501 1.00 16.16 715 LEU B N 1
ATOM 3626 C CA . LEU B 1 134 ? 15.338 -40.385 17.741 1.00 16.42 715 LEU B CA 1
ATOM 3627 C C . LEU B 1 134 ? 15.405 -39.181 18.677 1.00 16.32 715 LEU B C 1
ATOM 3628 O O . LEU B 1 134 ? 14.420 -38.841 19.331 1.00 17.29 715 LEU B O 1
ATOM 3633 N N . VAL B 1 135 ? 16.569 -38.536 18.743 1.00 15.83 716 VAL B N 1
ATOM 3634 C CA . VAL B 1 135 ? 16.749 -37.354 19.580 1.00 17.51 716 VAL B CA 1
ATOM 3635 C C . VAL B 1 135 ? 15.871 -36.220 19.046 1.00 16.06 716 VAL B C 1
ATOM 3636 O O . VAL B 1 135 ? 15.221 -35.493 19.807 1.00 16.44 716 VAL B O 1
ATOM 3640 N N . T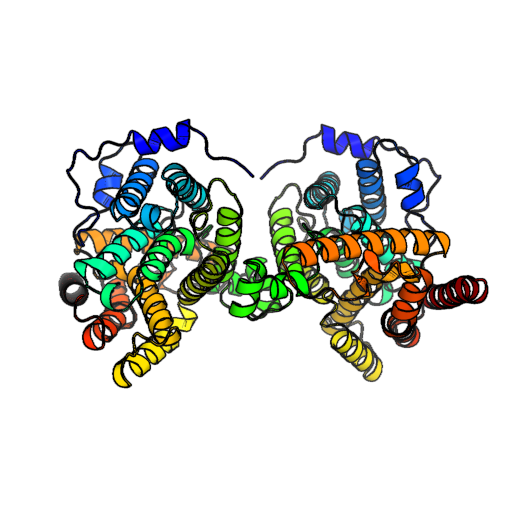HR B 1 136 ? 15.863 -36.073 17.726 1.00 15.22 717 THR B N 1
ATOM 3641 C CA . THR B 1 136 ? 15.082 -35.034 17.076 1.00 16.45 717 THR B CA 1
ATOM 3642 C C . THR B 1 136 ? 13.591 -35.166 17.374 1.00 16.68 717 THR B C 1
ATOM 3643 O O . THR B 1 136 ? 12.884 -34.168 17.480 1.00 15.57 717 THR B O 1
ATOM 3647 N N . ALA B 1 137 ? 13.106 -36.393 17.515 1.00 16.20 718 ALA B N 1
ATOM 3648 C CA . ALA B 1 137 ? 11.690 -36.585 17.800 1.00 15.43 718 ALA B CA 1
ATOM 3649 C C . ALA B 1 137 ? 11.285 -35.842 19.072 1.00 15.16 718 ALA B C 1
ATOM 3650 O O . ALA B 1 137 ? 10.199 -35.266 19.145 1.00 15.47 718 ALA B O 1
ATOM 3652 N N . LEU B 1 138 ? 12.167 -35.841 20.068 1.00 14.90 719 LEU B N 1
ATOM 3653 C CA . LEU B 1 138 ? 11.869 -35.191 21.341 1.00 14.52 719 LEU B CA 1
ATOM 3654 C C . LEU B 1 138 ? 11.865 -33.667 21.332 1.00 14.56 719 LEU B C 1
ATOM 3655 O O . LEU B 1 138 ? 11.272 -33.043 22.213 1.00 16.73 719 LEU B O 1
ATOM 3660 N N . VAL B 1 139 ? 12.520 -33.059 20.350 1.00 13.66 720 VAL B N 1
ATOM 3661 C CA . VAL B 1 139 ? 12.569 -31.600 20.278 1.00 14.91 720 VAL B CA 1
ATOM 3662 C C . VAL B 1 139 ? 11.716 -31.023 19.154 1.00 13.59 720 VAL B C 1
ATOM 3663 O O . VAL B 1 139 ? 11.573 -29.806 19.053 1.00 14.69 720 VAL B O 1
ATOM 3667 N N . HIS B 1 140 ? 11.128 -31.879 18.325 1.00 14.32 721 HIS B N 1
ATOM 3668 C CA . HIS B 1 140 ? 10.416 -31.372 17.156 1.00 13.44 721 HIS B CA 1
ATOM 3669 C C . HIS B 1 140 ? 9.195 -30.466 17.309 1.00 14.36 721 HIS B C 1
ATOM 3670 O O . HIS B 1 140 ? 8.793 -29.827 16.332 1.00 14.85 721 HIS B O 1
ATOM 3677 N N . ASP B 1 141 ? 8.614 -30.395 18.506 1.00 14.34 722 ASP B N 1
ATOM 3678 C CA . ASP B 1 141 ? 7.456 -29.531 18.749 1.00 14.53 722 ASP B CA 1
ATOM 3679 C C . ASP B 1 141 ? 7.615 -28.637 19.982 1.00 13.60 722 ASP B C 1
ATOM 3680 O O . ASP B 1 141 ? 6.622 -28.148 20.518 1.00 14.55 722 ASP B O 1
ATOM 3685 N N . LEU B 1 142 ? 8.852 -28.410 20.415 1.00 14.27 723 LEU B N 1
ATOM 3686 C CA . LEU B 1 142 ? 9.112 -27.597 21.604 1.00 15.27 723 LEU B CA 1
ATOM 3687 C C . LEU B 1 142 ? 8.348 -26.277 21.708 1.00 16.50 723 LEU B C 1
ATOM 3688 O O . LEU B 1 142 ? 8.347 -25.463 20.784 1.00 17.27 723 LEU B O 1
ATOM 3693 N N . ASP B 1 143 ? 7.716 -26.076 22.861 1.00 17.41 724 ASP B N 1
ATOM 3694 C CA . ASP B 1 143 ? 6.964 -24.861 23.164 1.00 18.92 724 ASP B CA 1
ATOM 3695 C C . ASP B 1 143 ? 5.752 -24.603 22.275 1.00 17.72 724 ASP B C 1
ATOM 3696 O O . ASP B 1 143 ? 5.346 -23.456 22.079 1.00 19.81 724 ASP B O 1
ATOM 3701 N N . HIS B 1 144 ? 5.175 -25.671 21.739 1.00 17.95 725 HIS B N 1
ATOM 3702 C CA . HIS B 1 144 ? 3.988 -25.548 20.906 1.00 16.63 725 HIS B CA 1
ATOM 3703 C C . HIS B 1 144 ? 2.901 -24.983 21.824 1.00 19.11 725 HIS B C 1
ATOM 3704 O O . HIS B 1 144 ? 2.758 -25.425 22.966 1.00 18.79 725 HIS B O 1
ATOM 3711 N N . MET B 1 145 ? 2.141 -24.009 21.332 1.00 19.71 726 MET B N 1
ATOM 3712 C CA . MET B 1 145 ? 1.092 -23.389 22.133 1.00 21.46 726 MET B CA 1
ATOM 3713 C C . MET B 1 145 ? -0.325 -23.856 21.804 1.00 21.42 726 MET B C 1
ATOM 3714 O O . MET B 1 145 ? -1.301 -23.248 22.248 1.00 22.61 726 MET B O 1
ATOM 3719 N N . GLY B 1 146 ? -0.449 -24.928 21.028 1.00 19.30 727 GLY B N 1
ATOM 3720 C CA . GLY B 1 146 ? -1.773 -25.427 20.702 1.00 20.18 727 GLY B CA 1
ATOM 3721 C C . GLY B 1 146 ? -2.458 -24.787 19.508 1.00 19.35 727 GLY B C 1
ATOM 3722 O O . GLY B 1 146 ? -3.647 -25.013 19.282 1.00 19.60 727 GLY B O 1
ATOM 3723 N N . VAL B 1 147 ? -1.724 -23.972 18.757 1.00 18.39 728 VAL B N 1
ATOM 3724 C CA . VAL B 1 147 ? -2.269 -23.339 17.559 1.00 19.56 728 VAL B CA 1
ATOM 3725 C C . VAL B 1 147 ? -1.278 -23.575 16.427 1.00 19.00 728 VAL B C 1
ATOM 3726 O O . VAL B 1 147 ? -0.071 -23.672 16.667 1.00 19.56 728 VAL B O 1
ATOM 3730 N N . ASN B 1 148 ? -1.778 -23.689 15.200 1.00 17.86 729 ASN B N 1
ATOM 3731 C CA . ASN B 1 148 ? -0.904 -23.938 14.059 1.00 17.86 729 ASN B CA 1
ATOM 3732 C C . ASN B 1 148 ? -0.281 -22.679 13.469 1.00 17.76 729 ASN B C 1
ATOM 3733 O O . ASN B 1 148 ? -0.549 -21.567 13.928 1.00 17.14 729 ASN B O 1
ATOM 3738 N N . ASN B 1 149 ? 0.560 -22.861 12.454 1.00 16.61 730 ASN B N 1
ATOM 3739 C CA . ASN B 1 149 ? 1.229 -21.733 11.815 1.00 16.51 730 ASN B CA 1
ATOM 3740 C C . ASN B 1 149 ? 0.246 -20.713 11.263 1.00 18.34 730 ASN B C 1
ATOM 3741 O O . ASN B 1 149 ? 0.481 -19.508 11.356 1.00 18.30 730 ASN B O 1
ATOM 3746 N N . SER B 1 150 ? -0.855 -21.198 10.697 1.00 17.10 731 SER B N 1
ATOM 3747 C CA . SER B 1 150 ? -1.869 -20.320 10.125 1.00 19.37 731 SER B CA 1
ATOM 3748 C C . SER B 1 150 ? -2.398 -19.330 11.155 1.00 19.29 731 SER B C 1
ATOM 3749 O O . SER B 1 150 ? -2.603 -18.154 10.847 1.00 20.23 731 SER B O 1
ATOM 3752 N N . PHE B 1 151 ? -2.617 -19.802 12.378 1.00 18.11 732 PHE B N 1
ATOM 3753 C CA . PHE B 1 151 ? -3.124 -18.932 13.435 1.00 17.46 732 PHE B CA 1
ATOM 3754 C C . PHE B 1 151 ? -2.225 -17.713 13.640 1.00 17.88 732 PHE B C 1
ATOM 3755 O O . PHE B 1 151 ? -2.714 -16.591 13.763 1.00 18.20 732 PHE B O 1
ATOM 3763 N N . TYR B 1 152 ? -0.913 -17.932 13.676 1.00 18.98 733 TYR B N 1
ATOM 3764 C CA . TYR B 1 152 ? 0.023 -16.832 13.875 1.00 19.22 733 TYR B CA 1
ATOM 3765 C C . TYR B 1 152 ? -0.052 -15.782 12.773 1.00 21.41 733 TYR B C 1
ATOM 3766 O O . TYR B 1 152 ? 0.057 -14.585 13.039 1.00 22.08 733 TYR B O 1
ATOM 3775 N N . LEU B 1 153 ? -0.248 -16.228 11.538 1.00 22.03 734 LEU B N 1
ATOM 3776 C CA . LEU B 1 153 ? -0.325 -15.304 10.413 1.00 24.59 734 LEU B CA 1
ATOM 3777 C C . LEU B 1 153 ? -1.669 -14.571 10.347 1.00 25.29 734 LEU B C 1
ATOM 3778 O O . LEU B 1 153 ? -1.714 -13.359 10.129 1.00 25.80 734 LEU B O 1
ATOM 3783 N N . LYS B 1 154 ? -2.758 -15.303 10.547 1.00 23.37 735 LYS B N 1
ATOM 3784 C CA . LYS B 1 154 ? -4.100 -14.719 10.498 1.00 23.66 735 LYS B CA 1
ATOM 3785 C C . LYS B 1 154 ? -4.386 -13.695 11.595 1.00 24.68 735 LYS B C 1
ATOM 3786 O O . LYS B 1 154 ? -5.144 -12.747 11.383 1.00 25.21 735 LYS B O 1
ATOM 3792 N N . THR B 1 155 ? -3.783 -13.888 12.762 1.00 22.82 736 THR B N 1
ATOM 3793 C CA . THR B 1 155 ? -4.015 -13.006 13.901 1.00 23.63 736 THR B CA 1
ATOM 3794 C C . THR B 1 155 ? -2.975 -11.906 14.091 1.00 24.73 736 THR B C 1
ATOM 3795 O O . THR B 1 155 ? -3.034 -11.162 15.071 1.00 25.29 736 THR B O 1
ATOM 3799 N N . ASP B 1 156 ? -2.030 -11.802 13.165 1.00 26.43 737 ASP B N 1
ATOM 3800 C CA . ASP B 1 156 ? -0.985 -10.789 13.266 1.00 28.18 737 ASP B CA 1
ATOM 3801 C C . ASP B 1 156 ? -0.240 -10.898 14.592 1.00 27.32 737 ASP B C 1
ATOM 3802 O O . ASP B 1 156 ? 0.092 -9.889 15.217 1.00 26.92 737 ASP B O 1
ATOM 3807 N N . SER B 1 157 ? 0.008 -12.128 15.028 1.00 24.80 738 SER B N 1
ATOM 3808 C CA . SER B 1 157 ? 0.735 -12.360 16.270 1.00 24.52 738 SER B CA 1
ATOM 3809 C C . SER B 1 157 ? 2.192 -11.954 16.041 1.00 23.06 738 SER B C 1
ATOM 3810 O O . SER B 1 157 ? 2.694 -12.020 14.921 1.00 23.32 738 SER B O 1
ATOM 3813 N N . PRO B 1 158 ? 2.890 -11.523 17.101 1.00 21.86 739 PRO B N 1
ATOM 3814 C CA . PRO B 1 158 ? 4.292 -11.115 16.962 1.00 21.21 739 PRO B CA 1
ATOM 3815 C C . PRO B 1 158 ? 5.170 -12.153 16.257 1.00 21.29 739 PRO B C 1
ATOM 3816 O O . PRO B 1 158 ? 5.970 -11.815 15.388 1.00 19.32 739 PRO B O 1
ATOM 3820 N N . LEU B 1 159 ? 5.018 -13.418 16.631 1.00 21.88 740 LEU B N 1
ATOM 3821 C CA . LEU B 1 159 ? 5.808 -14.478 16.016 1.00 21.99 740 LEU B CA 1
ATOM 3822 C C . LEU B 1 159 ? 5.485 -14.611 14.527 1.00 20.83 740 LEU B C 1
ATOM 3823 O O . LEU B 1 159 ? 6.359 -14.927 13.718 1.00 20.02 740 LEU B O 1
ATOM 3828 N N . GLY B 1 160 ? 4.225 -14.380 14.172 1.00 19.28 741 GLY B N 1
ATOM 3829 C CA . GLY B 1 160 ? 3.824 -14.462 12.778 1.00 19.16 741 GLY B CA 1
ATOM 3830 C C . GLY B 1 160 ? 4.427 -13.304 12.005 1.00 20.03 741 GLY B C 1
ATOM 3831 O O . GLY B 1 160 ? 4.910 -13.472 10.890 1.00 19.82 741 GLY B O 1
ATOM 3832 N N . ILE B 1 161 ? 4.406 -12.123 12.614 1.00 19.76 742 ILE B N 1
ATOM 3833 C CA . ILE B 1 161 ? 4.964 -10.933 11.986 1.00 20.84 742 ILE B CA 1
ATOM 3834 C C . ILE B 1 161 ? 6.463 -11.111 11.752 1.00 20.46 742 ILE B C 1
ATOM 3835 O O . ILE B 1 161 ? 6.977 -10.769 10.689 1.00 21.16 742 ILE B O 1
ATOM 3840 N N . LEU B 1 162 ? 7.164 -11.661 12.738 1.00 20.25 743 LEU B N 1
ATOM 3841 C CA . LEU B 1 162 ? 8.600 -11.881 12.604 1.00 19.70 743 LEU B CA 1
ATOM 3842 C C . LEU B 1 162 ? 8.902 -12.884 11.496 1.00 21.24 743 LEU B C 1
ATOM 3843 O O . LEU B 1 162 ? 9.833 -12.694 10.716 1.00 20.93 743 LEU B O 1
ATOM 3848 N N . SER B 1 163 ? 8.112 -13.952 11.427 1.00 23.11 744 SER B N 1
ATOM 3849 C CA . SER B 1 163 ? 8.313 -14.974 10.406 1.00 25.28 744 SER B CA 1
ATOM 3850 C C . SER B 1 163 ? 8.149 -14.385 9.013 1.00 25.72 744 SER B C 1
ATOM 3851 O O . SER B 1 163 ? 8.946 -14.657 8.114 1.00 28.56 744 SER B O 1
ATOM 3854 N N . SER B 1 164 ? 7.113 -13.573 8.841 1.00 25.32 745 SER B N 1
ATOM 3855 C CA . SER B 1 164 ? 6.841 -12.935 7.560 1.00 27.23 745 SER B CA 1
ATOM 3856 C C . SER B 1 164 ? 7.978 -11.994 7.162 1.00 26.86 745 SER B C 1
ATOM 3857 O O . SER B 1 164 ? 8.464 -12.032 6.029 1.00 27.36 745 SER B O 1
ATOM 3860 N N . ALA B 1 165 ? 8.405 -11.159 8.103 1.00 25.37 746 ALA B N 1
ATOM 3861 C CA . ALA B 1 165 ? 9.474 -10.198 7.846 1.00 25.30 746 ALA B CA 1
ATOM 3862 C C . ALA B 1 165 ? 10.822 -10.863 7.593 1.00 25.53 746 ALA B C 1
ATOM 3863 O O . ALA B 1 165 ? 11.631 -10.361 6.808 1.00 25.39 746 ALA B O 1
ATOM 3865 N N . SER B 1 166 ? 11.067 -11.990 8.255 1.00 26.50 747 SER B N 1
ATOM 3866 C CA . SER B 1 166 ? 12.332 -12.700 8.091 1.00 28.75 747 SER B CA 1
ATOM 3867 C C . SER B 1 166 ? 12.330 -13.556 6.830 1.00 29.04 747 SER B C 1
ATOM 3868 O O . SER B 1 166 ? 13.386 -13.981 6.362 1.00 30.55 747 SER B O 1
ATOM 3871 N N . GLY B 1 167 ? 11.142 -13.812 6.291 1.00 29.73 748 GLY B N 1
ATOM 3872 C CA . GLY B 1 167 ? 11.034 -14.602 5.077 1.00 30.57 748 GLY B CA 1
ATOM 3873 C C . GLY B 1 167 ? 10.918 -16.106 5.247 1.00 32.16 748 GLY B C 1
ATOM 3874 O O . GLY B 1 167 ? 11.345 -16.861 4.372 1.00 33.07 748 GLY B O 1
ATOM 3875 N N . ASN B 1 168 ? 10.345 -16.553 6.359 1.00 32.45 749 ASN B N 1
ATOM 3876 C CA . ASN B 1 168 ? 10.180 -17.984 6.594 1.00 33.65 749 ASN B CA 1
ATOM 3877 C C . ASN B 1 168 ? 8.761 -18.274 7.070 1.00 32.72 749 ASN B C 1
ATOM 3878 O O . ASN B 1 168 ? 8.342 -17.790 8.121 1.00 33.82 749 ASN B O 1
ATOM 3883 N N . ASN B 1 169 ? 8.028 -19.069 6.298 1.00 30.53 750 ASN B N 1
ATOM 3884 C CA . ASN B 1 169 ? 6.651 -19.408 6.637 1.00 31.01 750 ASN B CA 1
ATOM 3885 C C . ASN B 1 169 ? 6.513 -20.514 7.678 1.00 27.81 750 ASN B C 1
ATOM 3886 O O . ASN B 1 169 ? 5.420 -20.743 8.198 1.00 27.99 750 ASN B O 1
ATOM 3891 N N . SER B 1 170 ? 7.610 -21.201 7.981 1.00 24.72 751 SER B N 1
ATOM 3892 C CA . SER B 1 170 ? 7.571 -22.275 8.973 1.00 21.48 751 SER B CA 1
ATOM 3893 C C . SER B 1 170 ? 7.692 -21.653 10.358 1.00 19.95 751 SER B C 1
ATOM 3894 O O . SER B 1 170 ? 8.675 -21.872 11.072 1.00 18.70 751 SER B O 1
ATOM 3897 N N . VAL B 1 171 ? 6.673 -20.885 10.728 1.00 19.01 752 VAL B N 1
ATOM 3898 C CA . VAL B 1 171 ? 6.634 -20.175 12.001 1.00 17.57 752 VAL B CA 1
ATOM 3899 C C . VAL B 1 171 ? 7.078 -20.996 13.204 1.00 17.71 752 VAL B C 1
ATOM 3900 O O . VAL B 1 171 ? 8.076 -20.679 13.851 1.00 19.55 752 VAL B O 1
ATOM 3904 N N . LEU B 1 172 ? 6.334 -22.053 13.503 1.00 16.17 753 LEU B N 1
ATOM 3905 C CA . LEU B 1 172 ? 6.646 -22.897 14.647 1.00 16.87 753 LEU B CA 1
ATOM 3906 C C . LEU B 1 172 ? 7.904 -23.736 14.520 1.00 15.81 753 LEU B C 1
ATOM 3907 O O . LEU B 1 172 ? 8.676 -23.844 15.471 1.00 16.39 753 LEU B O 1
ATOM 3912 N N . GLU B 1 173 ? 8.120 -24.323 13.349 1.00 15.39 754 GLU B N 1
ATOM 3913 C CA . GLU B 1 173 ? 9.277 -25.190 13.161 1.00 14.60 754 GLU B CA 1
ATOM 3914 C C . GLU B 1 173 ? 10.626 -24.514 13.387 1.00 15.70 754 GLU B C 1
ATOM 3915 O O . GLU B 1 173 ? 11.535 -25.121 13.955 1.00 14.91 754 GLU B O 1
ATOM 3921 N N . VAL B 1 174 ? 10.778 -23.268 12.949 1.00 16.00 755 VAL B N 1
ATOM 3922 C CA . VAL B 1 174 ? 12.044 -22.577 13.180 1.00 16.41 755 VAL B CA 1
ATOM 3923 C C . VAL B 1 174 ? 12.170 -22.316 14.682 1.00 16.96 755 VAL B C 1
ATOM 3924 O O . VAL B 1 174 ? 13.264 -22.378 15.240 1.00 17.77 755 VAL B O 1
ATOM 3928 N N . HIS B 1 175 ? 11.041 -22.029 15.327 1.00 16.90 756 HIS B N 1
ATOM 3929 C CA . HIS B 1 175 ? 11.009 -21.785 16.769 1.00 18.92 756 HIS B CA 1
ATOM 3930 C C . HIS B 1 175 ? 11.446 -23.052 17.509 1.00 18.17 756 HIS B C 1
ATOM 3931 O O . HIS B 1 175 ? 12.242 -22.990 18.450 1.00 18.22 756 HIS B O 1
ATOM 3938 N N . HIS B 1 176 ? 10.931 -24.203 17.082 1.00 16.32 757 HIS B N 1
ATOM 3939 C CA . HIS B 1 176 ? 11.296 -25.472 17.710 1.00 15.56 757 HIS B CA 1
ATOM 3940 C C . HIS B 1 176 ? 12.802 -25.705 17.607 1.00 17.11 757 HIS B C 1
ATOM 3941 O O . HIS B 1 176 ? 13.435 -26.175 18.559 1.00 17.46 757 HIS B O 1
ATOM 3948 N N . CYS B 1 177 ? 13.372 -25.384 16.447 1.00 16.20 758 CYS B N 1
ATOM 3949 C CA . CYS B 1 177 ? 14.805 -25.555 16.230 1.00 16.85 758 CYS B CA 1
ATOM 3950 C C . CYS B 1 177 ? 15.608 -24.654 17.161 1.00 17.16 758 CYS B C 1
ATOM 3951 O O . CYS B 1 177 ? 16.601 -25.080 17.746 1.00 16.91 758 CYS B O 1
ATOM 3954 N N . SER B 1 178 ? 15.175 -23.405 17.291 1.00 17.71 759 SER B N 1
ATOM 3955 C CA . SER B 1 178 ? 15.866 -22.452 18.149 1.00 18.17 759 SER B CA 1
ATOM 3956 C C . SER B 1 178 ? 15.926 -22.936 19.594 1.00 18.63 759 SER B C 1
ATOM 3957 O O . SER B 1 178 ? 16.957 -22.802 20.257 1.00 18.85 759 SER B O 1
ATOM 3960 N N . LEU B 1 179 ? 14.824 -23.492 20.083 1.00 18.85 760 LEU B N 1
ATOM 3961 C CA . LEU B 1 179 ? 14.785 -23.988 21.453 1.00 19.21 760 LEU B CA 1
ATOM 3962 C C . LEU B 1 179 ? 15.595 -25.269 21.593 1.00 18.22 760 LEU B C 1
ATOM 3963 O O . LEU B 1 179 ? 16.170 -25.531 22.649 1.00 18.51 760 LEU B O 1
ATOM 3968 N N . ALA B 1 180 ? 15.646 -26.066 20.529 1.00 17.13 761 ALA B N 1
ATOM 3969 C CA . ALA B 1 180 ? 16.425 -27.301 20.550 1.00 17.66 761 ALA B CA 1
ATOM 3970 C C . ALA B 1 180 ? 17.891 -26.922 20.740 1.00 17.55 761 ALA B C 1
ATOM 3971 O O . ALA B 1 180 ? 18.614 -27.538 21.524 1.00 17.08 761 ALA B O 1
ATOM 3973 N N . ILE B 1 181 ? 18.320 -25.899 20.008 1.00 17.53 762 ILE B N 1
ATOM 3974 C CA . ILE B 1 181 ? 19.692 -25.415 20.088 1.00 18.34 762 ILE B CA 1
ATOM 3975 C C . ILE B 1 181 ? 19.986 -24.890 21.489 1.00 19.94 762 ILE B C 1
ATOM 3976 O O . ILE B 1 181 ? 21.071 -25.109 22.025 1.00 18.65 762 ILE B O 1
ATOM 3981 N N . GLU B 1 182 ? 19.010 -24.210 22.081 1.00 21.52 763 GLU B N 1
ATOM 3982 C CA . GLU B 1 182 ? 19.164 -23.654 23.422 1.00 22.01 763 GLU B CA 1
ATOM 3983 C C . GLU B 1 182 ? 19.386 -24.760 24.452 1.00 20.38 763 GLU B C 1
ATOM 3984 O O . GLU B 1 182 ? 20.276 -24.668 25.302 1.00 19.72 763 GLU B O 1
ATOM 3990 N N . ILE B 1 183 ? 18.568 -25.803 24.375 1.00 20.39 764 ILE B N 1
ATOM 3991 C CA . ILE B 1 183 ? 18.668 -26.931 25.294 1.00 18.95 764 ILE B CA 1
ATOM 3992 C C . ILE B 1 183 ? 20.021 -27.632 25.175 1.00 19.18 764 ILE B C 1
ATOM 3993 O O . ILE B 1 183 ? 20.684 -27.902 26.181 1.00 17.61 764 ILE B O 1
ATOM 3998 N N . LEU B 1 184 ? 20.430 -27.916 23.943 1.00 17.48 765 LEU B N 1
ATOM 3999 C CA . LEU B 1 184 ? 21.690 -28.604 23.694 1.00 18.71 765 LEU B CA 1
ATOM 4000 C C . LEU B 1 184 ? 22.931 -27.760 23.985 1.00 17.67 765 LEU B C 1
ATOM 4001 O O . LEU B 1 184 ? 24.030 -28.295 24.070 1.00 19.49 765 LEU B O 1
ATOM 4006 N N . SER B 1 185 ? 22.761 -26.450 24.140 1.00 18.17 766 SER B N 1
ATOM 4007 C CA . SER B 1 185 ? 23.901 -25.579 24.427 1.00 19.37 766 SER B CA 1
ATOM 4008 C C . SER B 1 185 ? 24.352 -25.768 25.873 1.00 19.79 766 SER B C 1
ATOM 4009 O O . SER B 1 185 ? 25.443 -25.344 26.258 1.00 22.45 766 SER B O 1
ATOM 4012 N N . ASP B 1 186 ? 23.495 -26.403 26.666 1.00 20.71 767 ASP B N 1
ATOM 4013 C CA . ASP B 1 186 ? 23.773 -26.690 28.071 1.00 21.70 767 ASP B CA 1
ATOM 4014 C C . ASP B 1 186 ? 24.607 -27.969 28.116 1.00 20.65 767 ASP B C 1
ATOM 4015 O O . ASP B 1 186 ? 24.143 -29.030 27.709 1.00 20.62 767 ASP B O 1
ATOM 4020 N N . PRO B 1 187 ? 25.852 -27.888 28.613 1.00 19.89 768 PRO B N 1
ATOM 4021 C CA . PRO B 1 187 ? 26.705 -29.080 28.680 1.00 20.02 768 PRO B CA 1
ATOM 4022 C C . PRO B 1 187 ? 26.067 -30.256 29.417 1.00 18.26 768 PRO B C 1
ATOM 4023 O O . PRO B 1 187 ? 26.300 -31.414 29.074 1.00 18.96 768 PRO B O 1
ATOM 4027 N N . ALA B 1 188 ? 25.258 -29.948 30.426 1.00 18.67 769 ALA B N 1
ATOM 4028 C CA . ALA B 1 188 ? 24.598 -30.973 31.227 1.00 19.26 769 ALA B CA 1
ATOM 4029 C C . ALA B 1 188 ? 23.530 -31.753 30.470 1.00 19.02 769 ALA B C 1
ATOM 4030 O O . ALA B 1 188 ? 23.135 -32.841 30.892 1.00 20.25 769 ALA B O 1
ATOM 4032 N N . ALA B 1 189 ? 23.065 -31.202 29.353 1.00 18.01 770 ALA B N 1
ATOM 4033 C CA . ALA B 1 189 ? 22.028 -31.855 28.559 1.00 18.34 770 ALA B CA 1
ATOM 4034 C C . ALA B 1 189 ? 22.425 -32.031 27.100 1.00 19.10 770 ALA B C 1
ATOM 4035 O O . ALA B 1 189 ? 21.573 -32.293 26.250 1.00 18.93 770 ALA B O 1
ATOM 4037 N N . ASP B 1 190 ? 23.711 -31.890 26.806 1.00 17.15 771 ASP B N 1
ATOM 4038 C CA . ASP B 1 190 ? 24.187 -32.022 25.433 1.00 18.04 771 ASP B CA 1
ATOM 4039 C C . ASP B 1 190 ? 24.370 -33.478 25.017 1.00 15.91 771 ASP B C 1
ATOM 4040 O O . ASP B 1 190 ? 25.432 -34.063 25.230 1.00 17.30 771 ASP B O 1
ATOM 4045 N N . VAL B 1 191 ? 23.338 -34.061 24.410 1.00 16.40 772 VAL B N 1
ATOM 4046 C CA . VAL B 1 191 ? 23.411 -35.454 23.986 1.00 15.90 772 VAL B CA 1
ATOM 4047 C C . VAL B 1 191 ? 24.361 -35.702 22.811 1.00 16.69 772 VAL B C 1
ATOM 4048 O O . VAL B 1 191 ? 24.529 -36.838 22.373 1.00 16.95 772 VAL B O 1
ATOM 4052 N N . PHE B 1 192 ? 24.983 -34.637 22.310 1.00 17.09 773 PHE B N 1
ATOM 4053 C CA . PHE B 1 192 ? 25.961 -34.753 21.225 1.00 17.32 773 PHE B CA 1
ATOM 4054 C C . PHE B 1 192 ? 27.343 -34.547 21.849 1.00 18.14 773 PHE B C 1
ATOM 4055 O O . PHE B 1 192 ? 28.332 -34.357 21.139 1.00 18.99 773 PHE B O 1
ATOM 4063 N N . GLU B 1 193 ? 27.402 -34.595 23.177 1.00 18.25 774 GLU B N 1
ATOM 4064 C CA . GLU B 1 193 ? 28.646 -34.364 23.913 1.00 18.50 774 GLU B CA 1
ATOM 4065 C C . GLU B 1 193 ? 29.804 -35.305 23.594 1.00 18.80 774 GLU B C 1
ATOM 4066 O O . GLU B 1 193 ? 30.967 -34.965 23.831 1.00 19.72 774 GLU B O 1
ATOM 4072 N N . GLY B 1 194 ? 29.501 -36.481 23.061 1.00 18.59 775 GLY B N 1
ATOM 4073 C CA . GLY B 1 194 ? 30.555 -37.431 22.754 1.00 19.04 775 GLY B CA 1
ATOM 4074 C C . GLY B 1 194 ? 30.957 -37.478 21.293 1.00 20.01 775 GLY B C 1
ATOM 4075 O O . GLY B 1 194 ? 31.783 -38.300 20.899 1.00 21.88 775 GLY B O 1
ATOM 4076 N N . LEU B 1 195 ? 30.380 -36.596 20.485 1.00 20.90 776 LEU B N 1
ATOM 4077 C CA . LEU B 1 195 ? 30.682 -36.564 19.059 1.00 20.99 776 LEU B CA 1
ATOM 4078 C C . LEU B 1 195 ? 31.851 -35.656 18.702 1.00 21.07 776 LEU B C 1
ATOM 4079 O O . LEU B 1 195 ? 32.130 -34.676 19.395 1.00 22.18 776 LEU B O 1
ATOM 4084 N N . SER B 1 196 ? 32.532 -35.988 17.608 1.00 23.09 777 SER B N 1
ATOM 4085 C CA . SER B 1 196 ? 33.646 -35.180 17.129 1.00 23.75 777 SER B CA 1
ATOM 4086 C C . SER B 1 196 ? 33.040 -33.865 16.650 1.00 23.89 777 SER B C 1
ATOM 4087 O O . SER B 1 196 ? 31.832 -33.782 16.433 1.00 22.78 777 SER B O 1
ATOM 4090 N N . GLY B 1 197 ? 33.865 -32.839 16.480 1.00 24.82 778 GLY B N 1
ATOM 4091 C CA . GLY B 1 197 ? 33.341 -31.566 16.020 1.00 24.30 778 GLY B CA 1
ATOM 4092 C C . GLY B 1 197 ? 32.637 -31.706 14.682 1.00 25.07 778 GLY B C 1
ATOM 4093 O O . GLY B 1 197 ? 31.608 -31.072 14.437 1.00 23.75 778 GLY B O 1
ATOM 4094 N N . GLN B 1 198 ? 33.194 -32.548 13.818 1.00 24.02 779 GLN B N 1
ATOM 4095 C CA . GLN B 1 198 ? 32.632 -32.778 12.495 1.00 25.08 779 GLN B CA 1
ATOM 4096 C C . GLN B 1 198 ? 31.260 -33.431 12.608 1.00 23.03 779 GLN B C 1
ATOM 4097 O O . GLN B 1 198 ? 30.310 -33.026 11.927 1.00 21.58 779 GLN B O 1
ATOM 4103 N N . ASP B 1 199 ? 31.154 -34.438 13.471 1.00 22.03 780 ASP B N 1
ATOM 4104 C CA . ASP B 1 199 ? 29.883 -35.129 13.657 1.00 21.54 780 ASP B CA 1
ATOM 4105 C C . ASP B 1 199 ? 28.847 -34.257 14.353 1.00 20.07 780 ASP B C 1
ATOM 4106 O O . ASP B 1 199 ? 27.645 -34.426 14.135 1.00 18.03 780 ASP B O 1
ATOM 4111 N N . VAL B 1 200 ? 29.300 -33.327 15.189 1.00 20.48 781 VAL B N 1
ATOM 4112 C CA . VAL B 1 200 ? 28.372 -32.435 15.876 1.00 19.76 781 VAL B CA 1
ATOM 4113 C C . VAL B 1 200 ? 27.699 -31.519 14.851 1.00 19.74 781 VAL B C 1
ATOM 4114 O O . VAL B 1 200 ? 26.479 -31.351 14.861 1.00 18.73 781 VAL B O 1
ATOM 4118 N N . ALA B 1 201 ? 28.492 -30.934 13.958 1.00 18.83 782 ALA B N 1
ATOM 4119 C CA . ALA B 1 201 ? 27.937 -30.056 12.934 1.00 18.63 782 ALA B CA 1
ATOM 4120 C C . ALA B 1 201 ? 26.978 -30.850 12.046 1.00 18.64 782 ALA B C 1
ATOM 4121 O O . ALA B 1 201 ? 25.900 -30.367 11.691 1.00 19.11 782 ALA B O 1
ATOM 4123 N N . TYR B 1 202 ? 27.374 -32.071 11.694 1.00 16.99 783 T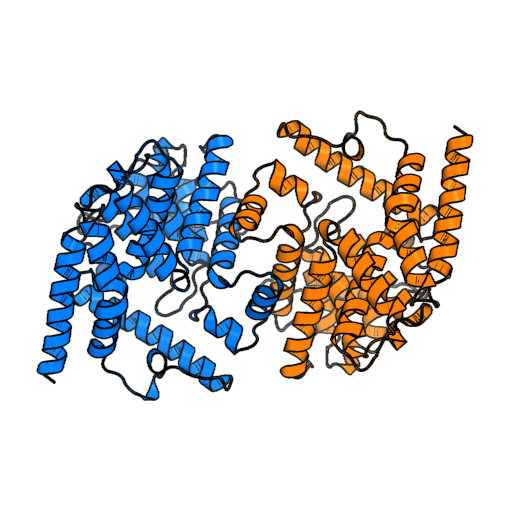YR B N 1
ATOM 4124 C CA . TYR B 1 202 ? 26.552 -32.936 10.851 1.00 17.70 783 TYR B CA 1
ATOM 4125 C C . TYR B 1 202 ? 25.229 -33.261 11.548 1.00 16.39 783 TYR B C 1
ATOM 4126 O O . TYR B 1 202 ? 24.160 -33.226 10.934 1.00 16.77 783 TYR B O 1
ATOM 4135 N N . ALA B 1 203 ? 25.313 -33.579 12.834 1.00 17.36 784 ALA B N 1
ATOM 4136 C CA . ALA B 1 203 ? 24.135 -33.924 13.619 1.00 16.32 784 ALA B CA 1
ATOM 4137 C C . ALA B 1 203 ? 23.154 -32.764 13.716 1.00 16.82 784 ALA B C 1
ATOM 4138 O O . ALA B 1 203 ? 21.944 -32.955 13.581 1.00 16.24 784 ALA B O 1
ATOM 4140 N N . TYR B 1 204 ? 23.668 -31.559 13.949 1.00 16.68 785 TYR B N 1
ATOM 4141 C CA . TYR B 1 204 ? 22.798 -30.395 14.050 1.00 16.95 785 TYR B CA 1
ATOM 4142 C C . TYR B 1 204 ? 22.049 -30.141 12.749 1.00 15.93 785 TYR B C 1
ATOM 4143 O O . TYR B 1 204 ? 20.851 -29.849 12.765 1.00 15.35 785 TYR B O 1
ATOM 4152 N N . ARG B 1 205 ? 22.739 -30.251 11.618 1.00 16.49 786 ARG B N 1
ATOM 4153 C CA . ARG B 1 205 ? 22.070 -30.012 10.346 1.00 16.49 786 ARG B CA 1
ATOM 4154 C C . ARG B 1 205 ? 20.990 -31.059 10.096 1.00 16.02 786 ARG B C 1
ATOM 4155 O O . ARG B 1 205 ? 19.920 -30.739 9.583 1.00 15.98 786 ARG B O 1
ATOM 4163 N N . ALA B 1 206 ? 21.257 -32.308 10.463 1.00 14.88 787 ALA B N 1
ATOM 4164 C CA . ALA B 1 206 ? 20.266 -33.360 10.267 1.00 15.51 787 ALA B CA 1
ATOM 4165 C C . ALA B 1 206 ? 19.054 -33.110 11.168 1.00 13.62 787 ALA B C 1
ATOM 4166 O O . ALA B 1 206 ? 17.909 -33.251 10.731 1.00 14.48 787 ALA B O 1
ATOM 4168 N N . LEU B 1 207 ? 19.306 -32.739 12.421 1.00 14.92 788 LEU B N 1
ATOM 4169 C CA . LEU B 1 207 ? 18.226 -32.461 13.363 1.00 13.27 788 LEU B CA 1
ATOM 4170 C C . LEU B 1 207 ? 17.356 -31.322 12.837 1.00 14.35 788 LEU B C 1
ATOM 4171 O O . LEU B 1 207 ? 16.131 -31.429 12.778 1.00 16.21 788 LEU B O 1
ATOM 4176 N N . ILE B 1 208 ? 18.004 -30.232 12.443 1.00 13.90 789 ILE B N 1
ATOM 4177 C CA . ILE B 1 208 ? 17.294 -29.075 11.923 1.00 15.23 789 ILE B CA 1
ATOM 4178 C C . ILE B 1 208 ? 16.520 -29.418 10.648 1.00 15.09 789 ILE B C 1
ATOM 4179 O O . ILE B 1 208 ? 15.357 -29.035 10.510 1.00 15.84 789 ILE B O 1
ATOM 4184 N N . ASP B 1 209 ? 17.149 -30.146 9.727 1.00 14.83 790 ASP B N 1
ATOM 4185 C CA . ASP B 1 209 ? 16.468 -30.523 8.487 1.00 15.15 790 ASP B CA 1
ATOM 4186 C C . ASP B 1 209 ? 15.193 -31.292 8.803 1.00 15.56 790 ASP B C 1
ATOM 4187 O O . ASP B 1 209 ? 14.144 -31.063 8.194 1.00 15.98 790 ASP B O 1
ATOM 4192 N N . CYS B 1 210 ? 15.289 -32.213 9.756 1.00 15.81 791 CYS B N 1
ATOM 4193 C CA . CYS B 1 210 ? 14.143 -33.029 10.129 1.00 15.78 791 CYS B CA 1
ATOM 4194 C C . CYS B 1 210 ? 13.014 -32.235 10.780 1.00 14.97 791 CYS B C 1
ATOM 4195 O O . CYS B 1 210 ? 11.842 -32.449 10.459 1.00 15.09 791 CYS B O 1
ATOM 4198 N N . VAL B 1 211 ? 13.350 -31.316 11.680 1.00 14.36 792 VAL B N 1
ATOM 4199 C CA . VAL B 1 211 ? 12.314 -30.510 12.319 1.00 13.83 792 VAL B CA 1
ATOM 4200 C C . VAL B 1 211 ? 11.636 -29.627 11.269 1.00 13.49 792 VAL B C 1
ATOM 4201 O O . VAL B 1 211 ? 10.408 -29.537 11.219 1.00 14.64 792 VAL B O 1
ATOM 4205 N N . LEU B 1 212 ? 12.429 -28.979 10.420 1.00 13.76 793 LEU B N 1
ATOM 4206 C CA . LEU B 1 212 ? 11.839 -28.119 9.397 1.00 13.38 793 LEU B CA 1
ATOM 4207 C C . LEU B 1 212 ? 10.939 -28.897 8.443 1.00 14.45 793 LEU B C 1
ATOM 4208 O O . LEU B 1 212 ? 9.976 -28.348 7.917 1.00 16.15 793 LEU B O 1
ATOM 4213 N N . ALA B 1 213 ? 11.251 -30.173 8.232 1.00 13.01 794 ALA B N 1
ATOM 4214 C CA . ALA B 1 213 ? 10.464 -31.014 7.335 1.00 14.81 794 ALA B CA 1
ATOM 4215 C C . ALA B 1 213 ? 9.073 -31.352 7.872 1.00 15.36 794 ALA B C 1
ATOM 4216 O O . ALA B 1 213 ? 8.218 -31.827 7.120 1.00 15.48 794 ALA B O 1
ATOM 4218 N N . THR B 1 214 ? 8.838 -31.112 9.159 1.00 14.49 795 THR B N 1
ATOM 4219 C CA . THR B 1 214 ? 7.535 -31.423 9.743 1.00 14.87 795 THR B CA 1
ATOM 4220 C C . THR B 1 214 ? 6.462 -30.367 9.470 1.00 15.71 795 THR B C 1
ATOM 4221 O O . THR B 1 214 ? 5.301 -30.555 9.832 1.00 17.58 795 THR B O 1
ATOM 4225 N N . ASP B 1 215 ? 6.849 -29.267 8.827 1.00 16.01 796 ASP B N 1
ATOM 4226 C CA . ASP B 1 215 ? 5.901 -28.205 8.474 1.00 16.96 796 ASP B CA 1
ATOM 4227 C C . ASP B 1 215 ? 4.964 -28.795 7.417 1.00 16.86 796 ASP B C 1
ATOM 4228 O O . ASP B 1 215 ? 5.387 -29.070 6.294 1.00 17.36 796 ASP B O 1
ATOM 4233 N N . MET B 1 216 ? 3.698 -28.998 7.772 1.00 17.19 797 MET B N 1
ATOM 4234 C CA . MET B 1 216 ? 2.752 -29.597 6.833 1.00 17.59 797 MET B CA 1
ATOM 4235 C C . MET B 1 216 ? 2.490 -28.807 5.557 1.00 19.91 797 MET B C 1
ATOM 4236 O O . MET B 1 216 ? 1.886 -29.326 4.618 1.00 19.93 797 MET B O 1
ATOM 4241 N N . ALA B 1 217 ? 2.943 -27.559 5.508 1.00 19.99 798 ALA B N 1
ATOM 4242 C CA . ALA B 1 217 ? 2.749 -26.754 4.307 1.00 19.75 798 ALA B CA 1
ATOM 4243 C C . ALA B 1 217 ? 3.659 -27.291 3.205 1.00 20.59 798 ALA B C 1
ATOM 4244 O O . ALA B 1 217 ? 3.448 -27.022 2.022 1.00 22.79 798 ALA B O 1
ATOM 4246 N N . LYS B 1 218 ? 4.667 -28.063 3.604 1.00 18.89 799 LYS B N 1
ATOM 4247 C CA . LYS B 1 218 ? 5.620 -28.641 2.661 1.00 19.13 799 LYS B CA 1
ATOM 4248 C C . LYS B 1 218 ? 5.281 -30.097 2.354 1.00 17.28 799 LYS B C 1
ATOM 4249 O O . LYS B 1 218 ? 6.026 -30.769 1.642 1.00 17.82 799 LYS B O 1
ATOM 4255 N N . HIS B 1 219 ? 4.161 -30.583 2.878 1.00 17.07 800 HIS B N 1
ATOM 4256 C CA . HIS B 1 219 ? 3.790 -31.983 2.685 1.00 16.53 800 HIS B CA 1
ATOM 4257 C C . HIS B 1 219 ? 3.755 -32.489 1.244 1.00 16.60 800 HIS B C 1
ATOM 4258 O O . HIS B 1 219 ? 4.411 -33.477 0.918 1.00 16.89 800 HIS B O 1
ATOM 4265 N N . ALA B 1 220 ? 2.978 -31.836 0.386 1.00 17.50 801 ALA B N 1
ATOM 4266 C CA . ALA B 1 220 ? 2.879 -32.269 -1.005 1.00 17.98 801 ALA B CA 1
ATOM 4267 C C . ALA B 1 220 ? 4.246 -32.378 -1.665 1.00 18.46 801 ALA B C 1
ATOM 4268 O O . ALA B 1 220 ? 4.545 -33.367 -2.338 1.00 18.82 801 ALA B O 1
ATOM 4270 N N . ASP B 1 221 ? 5.076 -31.360 -1.467 1.00 19.80 802 ASP B N 1
ATOM 4271 C CA . ASP B 1 221 ? 6.414 -31.339 -2.045 1.00 20.46 802 ASP B CA 1
ATOM 4272 C C . ASP B 1 221 ? 7.293 -32.434 -1.441 1.00 20.32 802 ASP B C 1
ATOM 4273 O O . ASP B 1 221 ? 8.063 -33.087 -2.147 1.00 19.40 802 ASP B O 1
ATOM 4278 N N . ALA B 1 222 ? 7.166 -32.639 -0.134 1.00 18.16 803 ALA B N 1
ATOM 4279 C CA . ALA B 1 222 ? 7.945 -33.660 0.563 1.00 18.79 803 ALA B CA 1
ATOM 4280 C C . ALA B 1 222 ? 7.615 -35.048 0.028 1.00 17.56 803 ALA B C 1
ATOM 4281 O O . ALA B 1 222 ? 8.506 -35.870 -0.188 1.00 17.70 803 ALA B O 1
ATOM 4283 N N . LEU B 1 223 ? 6.328 -35.312 -0.173 1.00 17.84 804 LEU B N 1
ATOM 4284 C CA . LEU B 1 223 ? 5.898 -36.602 -0.692 1.00 18.03 804 LEU B CA 1
ATOM 4285 C C . LEU B 1 223 ? 6.402 -36.759 -2.123 1.00 19.36 804 LEU B C 1
ATOM 4286 O O . LEU B 1 223 ? 6.874 -37.827 -2.511 1.00 19.71 804 LEU B O 1
ATOM 4291 N N . SER B 1 224 ? 6.304 -35.686 -2.903 1.00 19.93 805 SER B N 1
ATOM 4292 C CA . SER B 1 224 ? 6.757 -35.709 -4.293 1.00 21.88 805 SER B CA 1
ATOM 4293 C C . SER B 1 224 ? 8.243 -36.045 -4.393 1.00 21.49 805 SER B C 1
ATOM 4294 O O . SER B 1 224 ? 8.649 -36.876 -5.211 1.00 21.59 805 SER B O 1
ATOM 4297 N N . ARG B 1 225 ? 9.052 -35.396 -3.562 1.00 20.65 806 ARG B N 1
ATOM 4298 C CA . ARG B 1 225 ? 10.492 -35.627 -3.568 1.00 21.00 806 ARG B CA 1
ATOM 4299 C C . ARG B 1 225 ? 10.824 -37.055 -3.150 1.00 20.32 806 ARG B C 1
ATOM 4300 O O . ARG B 1 225 ? 11.724 -37.683 -3.712 1.00 18.61 806 ARG B O 1
ATOM 4308 N N . PHE B 1 226 ? 10.101 -37.568 -2.161 1.00 19.84 807 PHE B N 1
ATOM 4309 C CA . PHE B 1 226 ? 10.329 -38.930 -1.706 1.00 20.51 807 PHE B CA 1
ATOM 4310 C C . PHE B 1 226 ? 10.058 -39.898 -2.850 1.00 20.90 807 PHE B C 1
ATOM 4311 O O . PHE B 1 226 ? 10.853 -40.793 -3.125 1.00 21.91 807 PHE B O 1
ATOM 4319 N N . THR B 1 227 ? 8.915 -39.718 -3.504 1.00 21.78 808 THR B N 1
ATOM 4320 C CA . THR B 1 227 ? 8.531 -40.584 -4.606 1.00 23.11 808 THR B CA 1
ATOM 4321 C C . THR B 1 227 ? 9.581 -40.586 -5.712 1.00 23.26 808 THR B C 1
ATOM 4322 O O . THR B 1 227 ? 9.917 -41.641 -6.256 1.00 24.16 808 THR B O 1
ATOM 4326 N N . GLU B 1 228 ? 10.107 -39.410 -6.034 1.00 23.88 809 GLU B N 1
ATOM 4327 C CA . GLU B 1 228 ? 11.118 -39.294 -7.080 1.00 25.06 809 GLU B CA 1
ATOM 4328 C C . GLU B 1 228 ? 12.389 -40.041 -6.676 1.00 25.27 809 GLU B C 1
ATOM 4329 O O . GLU B 1 228 ? 13.027 -40.699 -7.501 1.00 24.49 809 GLU B O 1
ATOM 4335 N N . LEU B 1 229 ? 12.759 -39.940 -5.403 1.00 23.88 810 LEU B N 1
ATOM 4336 C CA . LEU B 1 229 ? 13.947 -40.627 -4.907 1.00 24.30 810 LEU B CA 1
ATOM 4337 C C . LEU B 1 229 ? 13.766 -42.136 -5.020 1.00 24.29 810 LEU B C 1
ATOM 4338 O O . LEU B 1 229 ? 14.644 -42.848 -5.512 1.00 23.98 810 LEU B O 1
ATOM 4343 N N . ALA B 1 230 ? 12.615 -42.618 -4.564 1.00 24.51 811 ALA B N 1
ATOM 4344 C CA . ALA B 1 230 ? 12.311 -44.041 -4.595 1.00 25.33 811 ALA B CA 1
ATOM 4345 C C . ALA B 1 230 ? 12.309 -44.617 -6.010 1.00 25.43 811 ALA B C 1
ATOM 4346 O O . ALA B 1 230 ? 12.884 -45.679 -6.251 1.00 25.58 811 ALA B O 1
ATOM 4348 N N . THR B 1 231 ? 11.670 -43.913 -6.940 1.00 25.64 812 THR B N 1
ATOM 4349 C CA . THR B 1 231 ? 11.584 -44.374 -8.323 1.00 27.66 812 THR B CA 1
ATOM 4350 C C . THR B 1 231 ? 12.904 -44.269 -9.080 1.00 28.32 812 THR B C 1
ATOM 4351 O O . THR B 1 231 ? 13.157 -45.045 -10.003 1.00 28.43 812 THR B O 1
ATOM 4355 N N . SER B 1 232 ? 13.744 -43.315 -8.692 1.00 27.49 813 SER B N 1
ATOM 4356 C CA . SER B 1 232 ? 15.035 -43.133 -9.351 1.00 27.24 813 SER B CA 1
ATOM 4357 C C . SER B 1 232 ? 16.083 -44.111 -8.832 1.00 26.84 813 SER B C 1
ATOM 4358 O O . SER B 1 232 ? 17.055 -44.417 -9.523 1.00 27.49 813 SER B O 1
ATOM 4361 N N . GLY B 1 233 ? 15.887 -44.595 -7.610 1.00 25.48 814 GLY B N 1
ATOM 4362 C CA . GLY B 1 233 ? 16.828 -45.537 -7.036 1.00 24.26 814 GLY B CA 1
ATOM 4363 C C . GLY B 1 233 ? 17.601 -44.978 -5.860 1.00 23.44 814 GLY B C 1
ATOM 4364 O O . GLY B 1 233 ? 18.478 -44.131 -6.019 1.00 23.60 814 GLY B O 1
ATOM 4365 N N . PHE B 1 234 ? 17.266 -45.461 -4.670 1.00 23.23 815 PHE B N 1
ATOM 4366 C CA . PHE B 1 234 ? 17.920 -45.030 -3.445 1.00 23.27 815 PHE B CA 1
ATOM 4367 C C . PHE B 1 234 ? 19.380 -45.481 -3.426 1.00 24.47 815 PHE B C 1
ATOM 4368 O O . PHE B 1 234 ? 19.674 -46.657 -3.641 1.00 24.94 815 PHE B O 1
ATOM 4376 N N . GLU B 1 235 ? 20.287 -44.537 -3.180 1.00 24.02 816 GLU B N 1
ATOM 4377 C CA . GLU B 1 235 ? 21.721 -44.819 -3.102 1.00 25.40 816 GLU B CA 1
ATOM 4378 C C . GLU B 1 235 ? 22.132 -44.514 -1.664 1.00 24.91 816 GLU B C 1
ATOM 4379 O O . GLU B 1 235 ? 22.211 -43.348 -1.277 1.00 24.23 816 GLU B O 1
ATOM 4385 N N . LYS B 1 236 ? 22.396 -45.552 -0.877 1.00 25.21 817 LYS B N 1
ATOM 4386 C CA . LYS B 1 236 ? 22.758 -45.360 0.525 1.00 26.09 817 LYS B CA 1
ATOM 4387 C C . LYS B 1 236 ? 24.029 -44.553 0.766 1.00 25.82 817 LYS B C 1
ATOM 4388 O O . LYS B 1 236 ? 24.197 -43.970 1.834 1.00 24.71 817 LYS B O 1
ATOM 4394 N N . ASP B 1 237 ? 24.926 -44.512 -0.215 1.00 25.52 818 ASP B N 1
ATOM 4395 C CA . ASP B 1 237 ? 26.161 -43.753 -0.055 1.00 26.68 818 ASP B CA 1
ATOM 4396 C C . ASP B 1 237 ? 25.939 -42.252 -0.229 1.00 25.60 818 ASP B C 1
ATOM 4397 O O . ASP B 1 237 ? 26.824 -41.447 0.062 1.00 27.03 818 ASP B O 1
ATOM 4402 N N . ASN B 1 238 ? 24.751 -41.881 -0.693 1.00 23.39 819 ASN B N 1
ATOM 4403 C CA . ASN B 1 238 ? 24.415 -40.478 -0.918 1.00 22.43 819 ASN B CA 1
ATOM 4404 C C . ASN B 1 238 ? 23.789 -39.863 0.340 1.00 21.71 819 ASN B C 1
ATOM 4405 O O . ASN B 1 238 ? 22.681 -40.232 0.728 1.00 20.40 819 ASN B O 1
ATOM 4410 N N . ASP B 1 239 ? 24.499 -38.928 0.967 1.00 20.48 820 ASP B N 1
ATOM 4411 C CA . ASP B 1 239 ? 24.011 -38.285 2.190 1.00 20.52 820 ASP B CA 1
ATOM 4412 C C . ASP B 1 239 ? 22.657 -37.602 2.008 1.00 20.42 820 ASP B C 1
ATOM 4413 O O . ASP B 1 239 ? 21.839 -37.577 2.931 1.00 20.17 820 ASP B O 1
ATOM 4418 N N . THR B 1 240 ? 22.424 -37.036 0.828 1.00 19.50 821 THR B N 1
ATOM 4419 C CA . THR B 1 240 ? 21.160 -36.362 0.557 1.00 19.96 821 THR B CA 1
ATOM 4420 C C . THR B 1 240 ? 20.011 -37.361 0.477 1.00 19.31 821 THR B C 1
ATOM 4421 O O . THR B 1 240 ? 18.905 -37.074 0.935 1.00 18.74 821 THR B O 1
ATOM 4425 N N . HIS B 1 241 ? 20.268 -38.529 -0.106 1.00 18.46 822 HIS B N 1
ATOM 4426 C CA . HIS B 1 241 ? 19.237 -39.557 -0.192 1.00 16.81 822 HIS B CA 1
ATOM 4427 C C . HIS B 1 241 ? 18.855 -39.986 1.221 1.00 17.97 822 HIS B C 1
ATOM 4428 O O . HIS B 1 241 ? 17.677 -40.107 1.551 1.00 16.66 822 HIS B O 1
ATOM 4435 N N . ARG B 1 242 ? 19.860 -40.212 2.061 1.00 17.18 823 ARG B N 1
ATOM 4436 C CA . ARG B 1 242 ? 19.589 -40.632 3.427 1.00 15.52 823 ARG B CA 1
ATOM 4437 C C . ARG B 1 242 ? 18.887 -39.529 4.214 1.00 16.09 823 ARG B C 1
ATOM 4438 O O . ARG B 1 242 ? 18.070 -39.816 5.088 1.00 15.75 823 ARG B O 1
ATOM 4446 N N . ARG B 1 243 ? 19.196 -38.272 3.903 1.00 15.31 824 ARG B N 1
ATOM 4447 C CA . ARG B 1 243 ? 18.565 -37.155 4.604 1.00 15.72 824 ARG B CA 1
ATOM 4448 C C . ARG B 1 243 ? 17.075 -37.116 4.281 1.00 16.39 824 ARG B C 1
ATOM 4449 O O . ARG B 1 243 ? 16.247 -36.856 5.157 1.00 15.59 824 ARG B O 1
ATOM 4457 N N . LEU B 1 244 ? 16.735 -37.380 3.022 1.00 16.14 825 LEU B N 1
ATOM 4458 C CA . LEU B 1 244 ? 15.339 -37.380 2.609 1.00 14.88 825 LEU B CA 1
ATOM 4459 C C . LEU B 1 244 ? 14.619 -38.525 3.315 1.00 14.95 825 LEU B C 1
ATOM 4460 O O . LEU B 1 244 ? 13.452 -38.402 3.682 1.00 15.07 825 LEU B O 1
ATOM 4465 N N . VAL B 1 245 ? 15.318 -39.639 3.505 1.00 16.18 826 VAL B N 1
ATOM 4466 C CA . VAL B 1 245 ? 14.735 -40.776 4.202 1.00 15.10 826 VAL B CA 1
ATOM 4467 C C . VAL B 1 245 ? 14.433 -40.366 5.644 1.00 15.55 826 VAL B C 1
ATOM 4468 O O . VAL B 1 245 ? 13.360 -40.672 6.166 1.00 15.71 826 VAL B O 1
ATOM 4472 N N . MET B 1 246 ? 15.378 -39.673 6.281 1.00 14.73 827 MET B N 1
ATOM 4473 C CA . MET B 1 246 ? 15.195 -39.212 7.656 1.00 14.74 827 MET B CA 1
ATOM 4474 C C . MET B 1 246 ? 13.993 -38.283 7.761 1.00 13.64 827 MET B C 1
ATOM 4475 O O . MET B 1 246 ? 13.165 -38.426 8.663 1.00 14.28 827 MET B O 1
ATOM 4480 N N . GLU B 1 247 ? 13.902 -37.324 6.843 1.00 14.02 828 GLU B N 1
ATOM 4481 C CA . GLU B 1 247 ? 12.795 -36.370 6.849 1.00 14.16 828 GLU B CA 1
ATOM 4482 C C . GLU B 1 247 ? 11.456 -37.065 6.626 1.00 14.26 828 GLU B C 1
ATOM 4483 O O . GLU B 1 247 ? 10.443 -36.700 7.229 1.00 14.81 828 GLU B O 1
ATOM 4489 N N . THR B 1 248 ? 11.449 -38.066 5.753 1.00 14.08 829 THR B N 1
ATOM 4490 C CA . THR B 1 248 ? 10.228 -38.800 5.459 1.00 13.80 829 THR B CA 1
ATOM 4491 C C . THR B 1 248 ? 9.797 -39.623 6.672 1.00 14.63 829 THR B C 1
ATOM 4492 O O . THR B 1 248 ? 8.605 -39.732 6.962 1.00 14.61 829 THR B O 1
ATOM 4496 N N . LEU B 1 249 ? 10.768 -40.183 7.387 1.00 14.03 830 LEU B N 1
ATOM 4497 C CA . LEU B 1 249 ? 10.461 -40.973 8.573 1.00 13.71 830 LEU B CA 1
ATOM 4498 C C . LEU B 1 249 ? 9.858 -40.120 9.682 1.00 14.21 830 LEU B C 1
ATOM 4499 O O . LEU B 1 249 ? 8.853 -40.515 10.282 1.00 14.27 830 LEU B O 1
ATOM 4504 N N . ILE B 1 250 ? 10.447 -38.958 9.968 1.00 13.60 831 ILE B N 1
ATOM 4505 C CA . ILE B 1 250 ? 9.876 -38.130 11.022 1.00 13.96 831 ILE B CA 1
ATOM 4506 C C . ILE B 1 250 ? 8.492 -37.638 10.599 1.00 13.38 831 ILE B C 1
ATOM 4507 O O . ILE B 1 250 ? 7.591 -37.520 11.430 1.00 14.23 831 ILE B O 1
ATOM 4512 N N . LYS B 1 251 ? 8.300 -37.377 9.308 1.00 12.77 832 LYS B N 1
ATOM 4513 C CA . LYS B 1 251 ? 6.982 -36.953 8.846 1.00 13.32 832 LYS B CA 1
ATOM 4514 C C . LYS B 1 251 ? 5.972 -38.071 9.087 1.00 14.03 832 LYS B C 1
ATOM 4515 O O . LYS B 1 251 ? 4.841 -37.819 9.501 1.00 14.49 832 LYS B O 1
ATOM 4521 N N . ALA B 1 252 ? 6.385 -39.308 8.814 1.00 13.27 833 ALA B N 1
ATOM 4522 C CA . ALA B 1 252 ? 5.517 -40.463 9.013 1.00 13.51 833 ALA B CA 1
ATOM 4523 C C . ALA B 1 252 ? 5.137 -40.590 10.486 1.00 14.60 833 ALA B C 1
ATOM 4524 O O . ALA B 1 252 ? 3.969 -40.788 10.818 1.00 15.37 833 ALA B O 1
ATOM 4526 N N . GLY B 1 253 ? 6.122 -40.481 11.371 1.00 14.58 834 GLY B N 1
ATOM 4527 C CA . GLY B 1 253 ? 5.826 -40.587 12.791 1.00 14.17 834 GLY B CA 1
ATOM 4528 C C . GLY B 1 253 ? 4.873 -39.492 13.235 1.00 15.51 834 GLY B C 1
ATOM 4529 O O . GLY B 1 253 ? 3.984 -39.709 14.061 1.00 14.75 834 GLY B O 1
ATOM 4530 N N . ASP B 1 254 ? 5.045 -38.309 12.659 1.00 14.35 835 ASP B N 1
ATOM 4531 C CA . ASP B 1 254 ? 4.216 -37.160 13.000 1.00 16.44 835 ASP B CA 1
ATOM 4532 C C . ASP B 1 254 ? 2.744 -37.338 12.621 1.00 17.84 835 ASP B C 1
ATOM 4533 O O . ASP B 1 254 ? 1.867 -36.741 13.250 1.00 21.63 835 ASP B O 1
ATOM 4538 N N . VAL B 1 255 ? 2.461 -38.152 11.606 1.00 16.24 836 VAL B N 1
ATOM 4539 C CA . VAL B 1 255 ? 1.072 -38.387 11.203 1.00 17.35 836 VAL B CA 1
ATOM 4540 C C . VAL B 1 255 ? 0.683 -39.856 11.375 1.00 16.54 836 VAL B C 1
ATOM 4541 O O . VAL B 1 255 ? -0.238 -40.345 10.726 1.00 17.79 836 VAL B O 1
ATOM 4545 N N . SER B 1 256 ? 1.368 -40.539 12.287 1.00 16.61 837 SER B N 1
ATOM 4546 C CA . SER B 1 256 ? 1.139 -41.963 12.535 1.00 16.04 837 SER B CA 1
ATOM 4547 C C . SER B 1 256 ? -0.060 -42.320 13.412 1.00 16.90 837 SER B C 1
ATOM 4548 O O . SER B 1 256 ? -0.380 -43.499 13.560 1.00 17.23 837 SER B O 1
ATOM 4551 N N . ASN B 1 257 ? -0.718 -41.328 14.000 1.00 15.74 838 ASN B N 1
ATOM 4552 C CA . ASN B 1 257 ? -1.858 -41.615 14.876 1.00 15.86 838 ASN B CA 1
ATOM 4553 C C . ASN B 1 257 ? -2.910 -42.542 14.262 1.00 17.11 838 ASN B C 1
ATOM 4554 O O . ASN B 1 257 ? -3.446 -43.417 14.944 1.00 16.72 838 ASN B O 1
ATOM 4559 N N . VAL B 1 258 ? -3.210 -42.352 12.980 1.00 17.22 839 VAL B N 1
ATOM 4560 C CA . VAL B 1 258 ? -4.229 -43.163 12.314 1.00 16.60 839 VAL B CA 1
ATOM 4561 C C . VAL B 1 258 ? -3.785 -44.576 11.953 1.00 17.62 839 VAL B C 1
ATOM 4562 O O . VAL B 1 258 ? -4.593 -45.381 11.486 1.00 20.41 839 VAL B O 1
ATOM 4566 N N . THR B 1 259 ? -2.511 -44.880 12.176 1.00 16.91 840 THR B N 1
ATOM 4567 C CA . THR B 1 259 ? -1.978 -46.204 11.869 1.00 18.20 840 THR B CA 1
ATOM 4568 C C . THR B 1 259 ? -1.843 -47.068 13.120 1.00 18.41 840 THR B C 1
ATOM 4569 O O . THR B 1 259 ? -1.348 -48.194 13.050 1.00 20.27 840 THR B O 1
ATOM 4573 N N . LYS B 1 260 ? -2.272 -46.545 14.266 1.00 17.73 841 LYS B N 1
ATOM 4574 C CA . LYS B 1 260 ? -2.185 -47.292 15.521 1.00 17.69 841 LYS B CA 1
ATOM 4575 C C . LYS B 1 260 ? -3.471 -48.072 15.759 1.00 17.79 841 LYS B C 1
ATOM 4576 O O . LYS B 1 260 ? -4.479 -47.814 15.109 1.00 18.10 841 LYS B O 1
ATOM 4582 N N . PRO B 1 261 ? -3.447 -49.056 16.680 1.00 18.50 842 PRO B N 1
ATOM 4583 C CA . PRO B 1 261 ? -4.651 -49.843 16.965 1.00 17.81 842 PRO B CA 1
ATOM 4584 C C . PRO B 1 261 ? -5.842 -48.901 17.131 1.00 18.08 842 PRO B C 1
ATOM 4585 O O . PRO B 1 261 ? -5.731 -47.868 17.794 1.00 17.95 842 PRO B O 1
ATOM 4589 N N . PHE B 1 262 ? -6.975 -49.268 16.540 1.00 18.62 843 PHE B N 1
ATOM 4590 C CA . PHE B 1 262 ? -8.162 -48.419 16.565 1.00 19.44 843 PHE B CA 1
ATOM 4591 C C . PHE B 1 262 ? -8.436 -47.607 17.828 1.00 20.10 843 PHE B C 1
ATOM 4592 O O . PHE B 1 262 ? -8.539 -46.383 17.764 1.00 19.21 843 PHE B O 1
ATOM 4600 N N . GLU B 1 263 ? -8.567 -48.279 18.968 1.00 19.64 844 GLU B N 1
ATOM 4601 C CA . GLU B 1 263 ? -8.858 -47.592 20.223 1.00 20.76 844 GLU B CA 1
ATOM 4602 C C . GLU B 1 263 ? -7.808 -46.543 20.583 1.00 18.20 844 GLU B C 1
ATOM 4603 O O . GLU B 1 263 ? -8.132 -45.494 21.138 1.00 18.16 844 GLU B O 1
ATOM 4609 N N . THR B 1 264 ? -6.550 -46.833 20.272 1.00 17.94 845 THR B N 1
ATOM 4610 C CA . THR B 1 264 ? -5.463 -45.903 20.548 1.00 17.09 845 THR B CA 1
ATOM 4611 C C . THR B 1 264 ? -5.557 -44.731 19.574 1.00 16.48 845 THR B C 1
ATOM 4612 O O . THR B 1 264 ? -5.385 -43.571 19.952 1.00 15.90 845 THR B O 1
ATOM 4616 N N . SER B 1 265 ? -5.833 -45.049 18.315 1.00 16.97 846 SER B N 1
ATOM 4617 C CA . SER B 1 265 ? -5.971 -44.031 17.284 1.00 16.35 846 SER B CA 1
ATOM 4618 C C . SER B 1 265 ? -7.096 -43.067 17.656 1.00 17.17 846 SER B C 1
ATOM 4619 O O . SER B 1 265 ? -6.971 -41.852 17.475 1.00 17.54 846 SER B O 1
ATOM 4622 N N . ARG B 1 266 ? -8.193 -43.605 18.183 1.00 16.66 847 ARG B N 1
ATOM 4623 C CA . ARG B 1 266 ? -9.317 -42.760 18.571 1.00 16.27 847 ARG B CA 1
ATOM 4624 C C . ARG B 1 266 ? -8.933 -41.825 19.714 1.00 16.31 847 ARG B C 1
ATOM 4625 O O . ARG B 1 266 ? -9.324 -40.657 19.725 1.00 16.09 847 ARG B O 1
ATOM 4633 N N . MET B 1 267 ? -8.155 -42.318 20.674 1.00 15.96 848 MET B N 1
ATOM 4634 C CA . MET B 1 267 ? -7.759 -41.464 21.785 1.00 15.19 848 MET B CA 1
ATOM 4635 C C . MET B 1 267 ? -6.926 -40.291 21.282 1.00 15.56 848 MET B C 1
ATOM 4636 O O . MET B 1 267 ? -7.089 -39.168 21.747 1.00 16.40 848 MET B O 1
ATOM 4641 N N . TRP B 1 268 ? -6.051 -40.546 20.315 1.00 15.03 849 TRP B N 1
ATOM 4642 C CA . TRP B 1 268 ? -5.246 -39.468 19.756 1.00 14.57 849 TRP B CA 1
ATOM 4643 C C . TRP B 1 268 ? -6.164 -38.477 19.047 1.00 14.64 849 TRP B C 1
ATOM 4644 O O . TRP B 1 268 ? -5.991 -37.262 19.173 1.00 15.17 849 TRP B O 1
ATOM 4655 N N . ALA B 1 269 ? -7.140 -39.002 18.309 1.00 15.80 850 ALA B N 1
ATOM 4656 C CA . ALA B 1 269 ? -8.078 -38.165 17.559 1.00 15.70 850 ALA B CA 1
ATOM 4657 C C . ALA B 1 269 ? -8.883 -37.235 18.458 1.00 16.54 850 ALA B C 1
ATOM 4658 O O . ALA B 1 269 ? -9.129 -36.088 18.098 1.00 17.33 850 ALA B O 1
ATOM 4660 N N . MET B 1 270 ? -9.301 -37.729 19.621 1.00 16.27 851 MET B N 1
ATOM 4661 C CA . MET B 1 270 ? -10.066 -36.898 20.543 1.00 17.95 851 MET B CA 1
ATOM 4662 C C . MET B 1 270 ? -9.189 -35.768 21.069 1.00 17.50 851 MET B C 1
ATOM 4663 O O . MET B 1 270 ? -9.669 -34.658 21.308 1.00 18.40 851 MET B O 1
ATOM 4668 N N . ALA B 1 271 ? -7.901 -36.051 21.243 1.00 16.17 852 ALA B N 1
ATOM 4669 C CA . ALA B 1 271 ? -6.961 -35.049 21.729 1.00 15.54 852 ALA B CA 1
ATOM 4670 C C . ALA B 1 271 ? -6.745 -33.978 20.664 1.00 16.26 852 ALA B C 1
ATOM 4671 O O . ALA B 1 271 ? -6.733 -32.789 20.968 1.00 16.47 852 ALA B O 1
ATOM 4673 N N . VAL B 1 272 ? -6.562 -34.408 19.418 1.00 15.07 853 VAL B N 1
ATOM 4674 C CA . VAL B 1 272 ? -6.367 -33.473 18.311 1.00 15.41 853 VAL B CA 1
ATOM 4675 C C . VAL B 1 272 ? -7.598 -32.587 18.174 1.00 17.21 853 VAL B C 1
ATOM 4676 O O . VAL B 1 272 ? -7.491 -31.374 18.009 1.00 17.53 853 VAL B O 1
ATOM 4680 N N . THR B 1 273 ? -8.770 -33.207 18.245 1.00 17.93 854 THR B N 1
ATOM 4681 C CA . THR B 1 273 ? -10.026 -32.480 18.118 1.00 19.77 854 THR B CA 1
ATOM 4682 C C . THR B 1 273 ? -10.164 -31.376 19.154 1.00 20.39 854 THR B C 1
ATOM 4683 O O . THR B 1 273 ? -10.497 -30.240 18.818 1.00 21.24 854 THR B O 1
ATOM 4687 N N . GLU B 1 274 ? -9.909 -31.704 20.414 1.00 20.41 855 GLU B N 1
ATOM 4688 C CA . GLU B 1 274 ? -10.034 -30.702 21.460 1.00 22.33 855 GLU B CA 1
ATOM 4689 C C . GLU B 1 274 ? -9.049 -29.563 21.246 1.00 20.23 855 GLU B C 1
ATOM 4690 O O . GLU B 1 274 ? -9.387 -28.399 21.457 1.00 20.66 855 GLU B O 1
ATOM 4696 N N . GLU B 1 275 ? -7.834 -29.884 20.810 1.00 19.19 856 GLU B N 1
ATOM 4697 C CA . GLU B 1 275 ? -6.856 -28.829 20.587 1.00 18.03 856 GLU B CA 1
ATOM 4698 C C . GLU B 1 275 ? -7.325 -27.905 19.467 1.00 17.74 856 GLU B C 1
ATOM 4699 O O . GLU B 1 275 ? -7.266 -26.680 19.595 1.00 17.71 856 GLU B O 1
ATOM 4705 N N . PHE B 1 276 ? -7.796 -28.489 18.369 1.00 18.12 857 PHE B N 1
ATOM 4706 C CA . PHE B 1 276 ? -8.288 -27.693 17.251 1.00 17.74 857 PHE B CA 1
ATOM 4707 C C . PHE B 1 276 ? -9.440 -26.793 17.687 1.00 18.73 857 PHE B C 1
ATOM 4708 O O . PHE B 1 276 ? -9.484 -25.618 17.330 1.00 19.46 857 PHE B O 1
ATOM 4716 N N . TYR B 1 277 ? -10.374 -27.348 18.454 1.00 19.11 858 TYR B N 1
ATOM 4717 C CA . TYR B 1 277 ? -11.517 -26.569 18.922 1.00 19.75 858 TYR B CA 1
ATOM 4718 C C . TYR B 1 277 ? -11.085 -25.373 19.760 1.00 20.57 858 TYR B C 1
ATOM 4719 O O . TYR B 1 277 ? -11.681 -24.297 19.669 1.00 22.58 858 TYR B O 1
ATOM 4728 N N . ARG B 1 278 ? -10.050 -25.551 20.577 1.00 20.10 859 ARG B N 1
ATOM 4729 C CA . ARG B 1 278 ? -9.569 -24.452 21.401 1.00 21.42 859 ARG B CA 1
ATOM 4730 C C . ARG B 1 278 ? -8.961 -23.357 20.532 1.00 21.61 859 ARG B C 1
ATOM 4731 O O . ARG B 1 278 ? -9.076 -22.174 20.849 1.00 21.86 859 ARG B O 1
ATOM 4739 N N . GLN B 1 279 ? -8.314 -23.740 19.434 1.00 20.38 860 GLN B N 1
ATOM 4740 C CA . GLN B 1 279 ? -7.753 -22.738 18.536 1.00 19.48 860 GLN B CA 1
ATOM 4741 C C . GLN B 1 279 ? -8.922 -21.966 17.937 1.00 20.69 860 GLN B C 1
ATOM 4742 O O . GLN B 1 279 ? -8.889 -20.741 17.846 1.00 22.03 860 GLN B O 1
ATOM 4748 N N . GLY B 1 280 ? -9.952 -22.700 17.526 1.00 19.65 861 GLY B N 1
ATOM 4749 C CA . GLY B 1 280 ? -11.125 -22.072 16.947 1.00 21.10 861 GLY B CA 1
ATOM 4750 C C . GLY B 1 280 ? -11.757 -21.091 17.916 1.00 22.98 861 GLY B C 1
ATOM 4751 O O . GLY B 1 280 ? -12.208 -20.019 17.511 1.00 23.29 861 GLY B O 1
ATOM 4752 N N . ASP B 1 281 ? -11.791 -21.450 19.196 1.00 24.15 862 ASP B N 1
ATOM 4753 C CA . ASP B 1 281 ? -12.376 -20.570 20.202 1.00 25.95 862 ASP B CA 1
ATOM 4754 C C . ASP B 1 281 ? -11.616 -19.250 20.248 1.00 27.48 862 ASP B C 1
ATOM 4755 O O . ASP B 1 281 ? -12.214 -18.182 20.401 1.00 28.75 862 ASP B O 1
ATOM 4760 N N . MET B 1 282 ? -10.296 -19.327 20.117 1.00 27.08 863 MET B N 1
ATOM 4761 C CA . MET B 1 282 ? -9.459 -18.134 20.138 1.00 28.70 863 MET B CA 1
ATOM 4762 C C . MET B 1 282 ? -9.647 -17.318 18.863 1.00 29.09 863 MET B C 1
ATOM 4763 O O . MET B 1 282 ? -9.685 -16.087 18.903 1.00 28.82 863 MET B O 1
ATOM 4768 N N . GLU B 1 283 ? -9.771 -18.007 17.733 1.00 28.31 864 GLU B N 1
ATOM 4769 C CA . GLU B 1 283 ? -9.958 -17.333 16.454 1.00 28.33 864 GLU B CA 1
ATOM 4770 C C . GLU B 1 283 ? -11.277 -16.567 16.417 1.00 30.42 864 GLU B C 1
ATOM 4771 O O . GLU B 1 283 ? -11.348 -15.473 15.855 1.00 30.74 864 GLU B O 1
ATOM 4777 N N . LYS B 1 284 ? -12.318 -17.141 17.016 1.00 30.72 865 LYS B N 1
ATOM 4778 C CA . LYS B 1 284 ? -13.623 -16.483 17.058 1.00 33.06 865 LYS B CA 1
ATOM 4779 C C . LYS B 1 284 ? -13.498 -15.179 17.836 1.00 34.94 865 LYS B C 1
ATOM 4780 O O . LYS B 1 284 ? -14.091 -14.163 17.472 1.00 35.80 865 LYS B O 1
ATOM 4786 N N . GLU B 1 285 ? -12.718 -15.222 18.910 1.00 36.42 866 GLU B N 1
ATOM 4787 C CA . GLU B 1 285 ? -12.500 -14.059 19.760 1.00 38.17 866 GLU B CA 1
ATOM 4788 C C . GLU B 1 285 ? -11.736 -12.956 19.034 1.00 38.58 866 GLU B C 1
ATOM 4789 O O . GLU B 1 285 ? -12.012 -11.770 19.226 1.00 37.96 866 GLU B O 1
ATOM 4795 N N . LYS B 1 286 ? -10.780 -13.349 18.199 1.00 37.51 867 LYS B N 1
ATOM 4796 C CA . LYS B 1 286 ? -9.972 -12.388 17.457 1.00 37.22 867 LYS B CA 1
ATOM 4797 C C . LYS B 1 286 ? -10.615 -11.959 16.143 1.00 36.54 867 LYS B C 1
ATOM 4798 O O . LYS B 1 286 ? -10.062 -11.141 15.407 1.00 36.62 867 LYS B O 1
ATOM 4804 N N . GLY B 1 287 ? -11.785 -12.517 15.853 1.00 35.21 868 GLY B N 1
ATOM 4805 C CA . GLY B 1 287 ? -12.496 -12.163 14.639 1.00 33.86 868 GLY B CA 1
ATOM 4806 C C . GLY B 1 287 ? -11.851 -12.568 13.328 1.00 33.56 868 GLY B C 1
ATOM 4807 O O . GLY B 1 287 ? -11.962 -11.848 12.335 1.00 34.31 868 GLY B O 1
ATOM 4808 N N . VAL B 1 288 ? -11.178 -13.714 13.311 1.00 31.18 869 VAL B N 1
ATOM 4809 C CA . VAL B 1 288 ? -10.539 -14.189 12.089 1.00 31.13 869 VAL B CA 1
ATOM 4810 C C . VAL B 1 288 ? -11.277 -15.418 11.575 1.00 31.23 869 VAL B C 1
ATOM 4811 O O . VAL B 1 288 ? -12.116 -15.985 12.279 1.00 30.83 869 VAL B O 1
ATOM 4815 N N . GLU B 1 289 ? -10.965 -15.826 10.349 1.00 32.38 870 GLU B N 1
ATOM 4816 C CA . GLU B 1 289 ? -11.613 -16.985 9.750 1.00 34.65 870 GLU B CA 1
ATOM 4817 C C . GLU B 1 289 ? -11.384 -18.239 10.579 1.00 33.58 870 GLU B C 1
ATOM 4818 O O . GLU B 1 289 ? -10.286 -18.475 11.0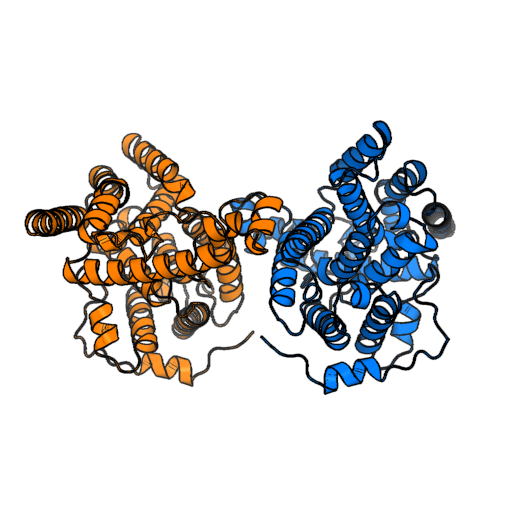84 1.00 32.75 870 GLU B O 1
ATOM 4824 N N . VAL B 1 290 ? -12.435 -19.040 10.716 1.00 32.85 871 VAL B N 1
ATOM 4825 C CA . VAL B 1 290 ? -12.364 -20.278 11.477 1.00 31.79 871 VAL B CA 1
ATOM 4826 C C . VAL B 1 290 ? -12.806 -21.437 10.596 1.00 31.25 871 VAL B C 1
ATOM 4827 O O . VAL B 1 290 ? -13.978 -21.530 10.227 1.00 30.65 871 VAL B O 1
ATOM 4831 N N . LEU B 1 291 ? -11.870 -22.315 10.246 1.00 30.32 872 LEU B N 1
ATOM 4832 C CA . LEU B 1 291 ? -12.205 -23.466 9.418 1.00 30.15 872 LEU B CA 1
ATOM 4833 C C . LEU B 1 291 ? -13.176 -24.339 10.201 1.00 28.31 872 LEU B C 1
ATOM 4834 O O . LEU B 1 291 ? -13.060 -24.469 11.421 1.00 26.00 872 LEU B O 1
ATOM 4839 N N . PRO B 1 292 ? -14.149 -24.949 9.507 1.00 27.60 873 PRO B N 1
ATOM 4840 C CA . PRO B 1 292 ? -15.150 -25.810 10.143 1.00 26.83 873 PRO B CA 1
ATOM 4841 C C . PRO B 1 292 ? -14.585 -26.839 11.121 1.00 26.55 873 PRO B C 1
ATOM 4842 O O . PRO B 1 292 ? -15.145 -27.056 12.194 1.00 26.12 873 PRO B O 1
ATOM 4846 N N . MET B 1 293 ? -13.471 -27.465 10.758 1.00 26.99 874 MET B N 1
ATOM 4847 C CA . MET B 1 293 ? -12.871 -28.472 11.624 1.00 27.22 874 MET B CA 1
ATOM 4848 C C . MET B 1 293 ? -12.375 -27.908 12.957 1.00 26.18 874 MET B C 1
ATOM 4849 O O . MET B 1 293 ? -12.137 -28.662 13.901 1.00 26.56 874 MET B O 1
ATOM 4854 N N . PHE B 1 294 ? -12.226 -26.587 13.040 1.00 24.18 875 PHE B N 1
ATOM 4855 C CA . PHE B 1 294 ? -11.776 -25.953 14.277 1.00 22.79 875 PHE B CA 1
ATOM 4856 C C . PHE B 1 294 ? -12.951 -25.337 15.033 1.00 21.55 875 PHE B C 1
ATOM 4857 O O . PHE B 1 294 ? -12.777 -24.803 16.127 1.00 21.35 875 PHE B O 1
ATOM 4865 N N . ASP B 1 295 ? -14.141 -25.420 14.443 1.00 22.21 876 ASP B N 1
ATOM 4866 C CA . ASP B 1 295 ? -15.341 -24.846 15.047 1.00 22.29 876 ASP B CA 1
ATOM 4867 C C . ASP B 1 295 ? -16.170 -25.854 15.835 1.00 22.66 876 ASP B C 1
ATOM 4868 O O . ASP B 1 295 ? -16.823 -26.728 15.266 1.00 22.90 876 ASP B O 1
ATOM 4873 N N . ARG B 1 296 ? -16.145 -25.697 17.151 1.00 24.27 877 ARG B N 1
ATOM 4874 C CA . ARG B 1 296 ? -16.865 -26.558 18.078 1.00 27.63 877 ARG B CA 1
ATOM 4875 C C . ARG B 1 296 ? -18.379 -26.521 17.837 1.00 28.22 877 ARG B C 1
ATOM 4876 O O . ARG B 1 296 ? -19.095 -27.471 18.165 1.00 27.97 877 ARG B O 1
ATOM 4884 N N . SER B 1 297 ? -18.856 -25.429 17.247 1.00 28.10 878 SER B N 1
ATOM 4885 C CA . SER B 1 297 ? -20.286 -25.247 16.991 1.00 29.43 878 SER B CA 1
ATOM 4886 C C . SER B 1 297 ? -20.839 -25.921 15.738 1.00 30.37 878 SER B C 1
ATOM 4887 O O . SER B 1 297 ? -22.054 -25.958 15.536 1.00 30.06 878 SER B O 1
ATOM 4890 N N . LYS B 1 298 ? -19.965 -26.448 14.889 1.00 31.92 879 LYS B N 1
ATOM 4891 C CA . LYS B 1 298 ? -20.426 -27.094 13.669 1.00 34.77 879 LYS B CA 1
ATOM 4892 C C . LYS B 1 298 ? -20.468 -28.612 13.794 1.00 37.67 879 LYS B C 1
ATOM 4893 O O . LYS B 1 298 ? -20.459 -29.331 12.794 1.00 39.55 879 LYS B O 1
ATOM 4899 N N . ASN B 1 299 ? -20.533 -29.075 15.041 1.00 39.75 880 ASN B N 1
ATOM 4900 C CA . ASN B 1 299 ? -20.594 -30.494 15.385 1.00 41.61 880 ASN B CA 1
ATOM 4901 C C . ASN B 1 299 ? -20.088 -31.444 14.308 1.00 41.13 880 ASN B C 1
ATOM 4902 O O . ASN B 1 299 ? -20.858 -32.206 13.719 1.00 41.57 880 ASN B O 1
ATOM 4907 N N . ASN B 1 300 ? -18.785 -31.396 14.062 1.00 39.53 881 ASN B N 1
ATOM 4908 C CA . ASN B 1 300 ? -18.161 -32.255 13.067 1.00 38.26 881 ASN B CA 1
ATOM 4909 C C . ASN B 1 300 ? -18.220 -33.700 13.544 1.00 36.83 881 ASN B C 1
ATOM 4910 O O . ASN B 1 300 ? -18.142 -33.972 14.742 1.00 36.41 881 ASN B O 1
ATOM 4915 N N . GLU B 1 301 ? -18.361 -34.625 12.603 1.00 33.81 882 GLU B N 1
ATOM 4916 C CA . GLU B 1 301 ? -18.423 -36.036 12.947 1.00 32.10 882 GLU B CA 1
ATOM 4917 C C . GLU B 1 301 ? -17.002 -36.592 12.988 1.00 28.68 882 GLU B C 1
ATOM 4918 O O . GLU B 1 301 ? -16.240 -36.448 12.029 1.00 26.34 882 GLU B O 1
ATOM 4924 N N . LEU B 1 302 ? -16.648 -37.204 14.113 1.00 24.92 883 LEU B N 1
ATOM 4925 C CA . LEU B 1 302 ? -15.321 -37.778 14.298 1.00 23.04 883 LEU B CA 1
ATOM 4926 C C . LEU B 1 302 ? -14.959 -38.758 13.189 1.00 22.62 883 LEU B C 1
ATOM 4927 O O . LEU B 1 302 ? -13.880 -38.673 12.600 1.00 23.24 883 LEU B O 1
ATOM 4932 N N . ALA B 1 303 ? -15.863 -39.690 12.909 1.00 20.98 884 ALA B N 1
ATOM 4933 C CA . ALA B 1 303 ? -15.628 -40.697 11.881 1.00 20.26 884 ALA B CA 1
ATOM 4934 C C . ALA B 1 303 ? -15.326 -40.104 10.511 1.00 19.94 884 ALA B C 1
ATOM 4935 O O . ALA B 1 303 ? -14.397 -40.546 9.831 1.00 18.63 884 ALA B O 1
ATOM 4937 N N . ARG B 1 304 ? -16.109 -39.111 10.097 1.00 20.35 885 ARG B N 1
ATOM 4938 C CA . ARG B 1 304 ? -15.897 -38.500 8.791 1.00 20.24 885 ARG B CA 1
ATOM 4939 C C . ARG B 1 304 ? -14.564 -37.761 8.749 1.00 19.74 885 ARG B C 1
ATOM 4940 O O . ARG B 1 304 ? -13.880 -37.756 7.725 1.00 19.64 885 ARG B O 1
ATOM 4948 N N . GLY B 1 305 ? -14.200 -37.141 9.867 1.00 18.89 886 GLY B N 1
ATOM 4949 C CA . GLY B 1 305 ? -12.944 -36.416 9.933 1.00 19.14 886 GLY B CA 1
ATOM 4950 C C . GLY B 1 305 ? -11.745 -37.344 9.854 1.00 17.44 886 GLY B C 1
ATOM 4951 O O . GLY B 1 305 ? -10.746 -37.028 9.202 1.00 16.37 886 GLY B O 1
ATOM 4952 N N . GLN B 1 306 ? -11.835 -38.493 10.519 1.00 17.20 887 GLN B N 1
ATOM 4953 C CA . GLN B 1 306 ? -10.739 -39.453 10.502 1.00 17.13 887 GLN B CA 1
ATOM 4954 C C . GLN B 1 306 ? -10.605 -40.088 9.126 1.00 16.88 887 GLN B C 1
ATOM 4955 O O . GLN B 1 306 ? -9.494 -40.288 8.638 1.00 17.15 887 GLN B O 1
ATOM 4961 N N . ILE B 1 307 ? -11.732 -40.398 8.490 1.00 16.87 888 ILE B N 1
ATOM 4962 C CA . ILE B 1 307 ? -11.688 -40.977 7.154 1.00 17.30 888 ILE B CA 1
ATOM 4963 C C . ILE B 1 307 ? -11.048 -39.958 6.217 1.00 17.10 888 ILE B C 1
ATOM 4964 O O . ILE B 1 307 ? -10.268 -40.311 5.331 1.00 17.04 888 ILE B O 1
ATOM 4969 N N . GLY B 1 308 ? -11.369 -38.687 6.427 1.00 15.72 889 GLY B N 1
ATOM 4970 C CA . GLY B 1 308 ? -10.796 -37.645 5.599 1.00 16.43 889 GLY B CA 1
ATOM 4971 C C . GLY B 1 308 ? -9.288 -37.533 5.763 1.00 16.66 889 GLY B C 1
ATOM 4972 O O . GLY B 1 308 ? -8.560 -37.457 4.775 1.00 16.48 889 GLY B O 1
ATOM 4973 N N . PHE B 1 309 ? -8.801 -37.522 7.001 1.00 15.33 890 PHE B N 1
ATOM 4974 C CA . PHE B 1 309 ? -7.361 -37.409 7.217 1.00 15.17 890 PHE B CA 1
ATOM 4975 C C . PHE B 1 309 ? -6.641 -38.625 6.635 1.00 14.44 890 PHE B C 1
ATOM 4976 O O . PHE B 1 309 ? -5.544 -38.511 6.084 1.00 16.18 890 PHE B O 1
ATOM 4984 N N . ILE B 1 310 ? -7.270 -39.789 6.752 1.00 14.96 891 ILE B N 1
ATOM 4985 C CA . ILE B 1 310 ? -6.701 -41.021 6.215 1.00 14.59 891 ILE B CA 1
ATOM 4986 C C . ILE B 1 310 ? -6.623 -40.961 4.687 1.00 16.02 891 ILE B C 1
ATOM 4987 O O . ILE B 1 310 ? -5.557 -41.162 4.101 1.00 16.63 891 ILE B O 1
ATOM 4992 N N . ASP B 1 311 ? -7.751 -40.669 4.048 1.00 15.83 892 ASP B N 1
ATOM 4993 C CA . ASP B 1 311 ? -7.818 -40.599 2.589 1.00 15.73 892 ASP B CA 1
ATOM 4994 C C . ASP B 1 311 ? -6.970 -39.503 1.961 1.00 16.32 892 ASP B C 1
ATOM 4995 O O . ASP B 1 311 ? -6.248 -39.739 0.987 1.00 17.54 892 ASP B O 1
ATOM 5000 N N . PHE B 1 312 ? -7.061 -38.304 2.522 1.00 15.45 893 PHE B N 1
ATOM 5001 C CA . PHE B 1 312 ? -6.373 -37.144 1.972 1.00 15.82 893 PHE B CA 1
ATOM 5002 C C . PHE B 1 312 ? -4.927 -36.938 2.376 1.00 15.06 893 PHE B C 1
ATOM 5003 O O . PHE B 1 312 ? -4.148 -36.358 1.619 1.00 16.85 893 PHE B O 1
ATOM 5011 N N . VAL B 1 313 ? -4.554 -37.409 3.557 1.00 15.27 894 VAL B N 1
ATOM 5012 C CA . VAL B 1 313 ? -3.200 -37.167 4.021 1.00 14.97 894 VAL B CA 1
ATOM 5013 C C . VAL B 1 313 ? -2.402 -38.360 4.534 1.00 15.26 894 VAL B C 1
ATOM 5014 O O . VAL B 1 313 ? -1.525 -38.869 3.839 1.00 16.05 894 VAL B O 1
ATOM 5018 N N . ALA B 1 314 ? -2.714 -38.805 5.748 1.00 15.75 895 ALA B N 1
ATOM 5019 C CA . ALA B 1 314 ? -1.969 -39.884 6.392 1.00 16.79 895 ALA B CA 1
ATOM 5020 C C . ALA B 1 314 ? -2.010 -41.268 5.750 1.00 18.87 895 ALA B C 1
ATOM 5021 O O . ALA B 1 314 ? -0.969 -41.922 5.624 1.00 18.87 895 ALA B O 1
ATOM 5023 N N . GLY B 1 315 ? -3.197 -41.728 5.368 1.00 19.06 896 GLY B N 1
ATOM 5024 C CA . GLY B 1 315 ? -3.302 -43.037 4.745 1.00 18.66 896 GLY B CA 1
ATOM 5025 C C . GLY B 1 315 ? -2.549 -43.052 3.428 1.00 18.58 896 GLY B C 1
ATOM 5026 O O . GLY B 1 315 ? -1.786 -43.976 3.135 1.00 20.14 896 GLY B O 1
ATOM 5027 N N . LYS B 1 316 ? -2.766 -42.012 2.632 1.00 16.98 897 LYS B N 1
ATOM 5028 C CA . LYS B 1 316 ? -2.099 -41.874 1.346 1.00 17.60 897 LYS B CA 1
ATOM 5029 C C . LYS B 1 316 ? -0.578 -41.833 1.526 1.00 17.84 897 LYS B C 1
ATOM 5030 O O . LYS B 1 316 ? 0.161 -42.465 0.770 1.00 17.94 897 LYS B O 1
ATOM 5036 N N . PHE B 1 317 ? -0.115 -41.088 2.526 1.00 15.52 898 PHE B N 1
ATOM 5037 C CA . PHE B 1 317 ? 1.320 -40.965 2.782 1.00 16.16 898 PHE B CA 1
ATOM 5038 C C . PHE B 1 317 ? 1.953 -42.317 3.108 1.00 16.64 898 PHE B C 1
ATOM 5039 O O . PHE B 1 317 ? 2.981 -42.682 2.534 1.00 16.53 898 PHE B O 1
ATOM 5047 N N . PHE B 1 318 ? 1.344 -43.064 4.025 1.00 16.50 899 PHE B N 1
ATOM 5048 C CA . PHE B 1 318 ? 1.893 -44.362 4.384 1.00 15.95 899 PHE B CA 1
ATOM 5049 C C . PHE B 1 318 ? 1.841 -45.362 3.241 1.00 15.93 899 PHE B C 1
ATOM 5050 O O . PHE B 1 318 ? 2.794 -46.112 3.027 1.00 17.51 899 PHE B O 1
ATOM 5058 N N . ARG B 1 319 ? 0.741 -45.383 2.498 1.00 17.06 900 ARG B N 1
ATOM 5059 C CA . ARG B 1 319 ? 0.645 -46.324 1.391 1.00 18.01 900 ARG B CA 1
ATOM 5060 C C . ARG B 1 319 ? 1.748 -46.025 0.381 1.00 19.12 900 ARG B C 1
ATOM 5061 O O . ARG B 1 319 ? 2.394 -46.938 -0.133 1.00 19.14 900 ARG B O 1
ATOM 5069 N N . ASP B 1 320 ? 1.990 -44.745 0.126 1.00 18.67 901 ASP B N 1
ATOM 5070 C CA . ASP B 1 320 ? 3.028 -44.350 -0.818 1.00 19.55 901 ASP B CA 1
ATOM 5071 C C . ASP B 1 320 ? 4.449 -44.669 -0.350 1.00 18.83 901 ASP B C 1
ATOM 5072 O O . ASP B 1 320 ? 5.230 -45.259 -1.099 1.00 20.43 901 ASP B O 1
ATOM 5077 N N . ILE B 1 321 ? 4.799 -44.295 0.879 1.00 16.91 902 ILE B N 1
ATOM 5078 C CA . ILE B 1 321 ? 6.159 -44.557 1.344 1.00 17.20 902 ILE B CA 1
ATOM 5079 C C . ILE B 1 321 ? 6.456 -46.028 1.609 1.00 18.70 902 ILE B C 1
ATOM 5080 O O . ILE B 1 321 ? 7.573 -46.492 1.371 1.00 19.10 902 ILE B O 1
ATOM 5085 N N . VAL B 1 322 ? 5.470 -46.769 2.098 1.00 18.98 903 VAL B N 1
ATOM 5086 C CA . VAL B 1 322 ? 5.693 -48.184 2.360 1.00 20.42 903 VAL B CA 1
ATOM 5087 C C . VAL B 1 322 ? 5.783 -48.955 1.046 1.00 21.29 903 VAL B C 1
ATOM 5088 O O . VAL B 1 322 ? 6.633 -49.830 0.887 1.00 22.86 903 VAL B O 1
ATOM 5092 N N . GLY B 1 323 ? 4.910 -48.619 0.104 1.00 21.90 904 GLY B N 1
ATOM 5093 C CA . GLY B 1 323 ? 4.907 -49.308 -1.173 1.00 23.78 904 GLY B CA 1
ATOM 5094 C C . GLY B 1 323 ? 6.093 -49.011 -2.068 1.00 25.20 904 GLY B C 1
ATOM 5095 O O . GLY B 1 323 ? 6.435 -49.818 -2.936 1.00 26.97 904 GLY B O 1
ATOM 5096 N N . ASN B 1 324 ? 6.739 -47.868 -1.863 1.00 23.96 905 ASN B N 1
ATOM 5097 C CA . ASN B 1 324 ? 7.867 -47.506 -2.709 1.00 25.09 905 ASN B CA 1
ATOM 5098 C C . ASN B 1 324 ? 9.262 -47.639 -2.103 1.00 24.58 905 ASN B C 1
ATOM 5099 O O . ASN B 1 324 ? 10.251 -47.594 -2.837 1.00 25.69 905 ASN B O 1
ATOM 5104 N N . LEU B 1 325 ? 9.362 -47.802 -0.785 1.00 21.91 906 LEU B N 1
ATOM 5105 C CA . LEU B 1 325 ? 10.684 -47.936 -0.170 1.00 21.76 906 LEU B CA 1
ATOM 5106 C C . LEU B 1 325 ? 10.699 -48.598 1.205 1.00 21.13 906 LEU B C 1
ATOM 5107 O O . LEU B 1 325 ? 11.495 -49.507 1.445 1.00 22.81 906 LEU B O 1
ATOM 5112 N N . PHE B 1 326 ? 9.836 -48.144 2.112 1.00 19.61 907 PHE B N 1
ATOM 5113 C CA . PHE B 1 326 ? 9.784 -48.709 3.461 1.00 20.89 907 PHE B CA 1
ATOM 5114 C C . PHE B 1 326 ? 8.907 -49.959 3.515 1.00 20.86 907 PHE B C 1
ATOM 5115 O O . PHE B 1 326 ? 7.921 -50.010 4.250 1.00 20.48 907 PHE B O 1
ATOM 5123 N N . HIS B 1 327 ? 9.284 -50.978 2.751 1.00 22.20 908 HIS B N 1
ATOM 5124 C CA . HIS B 1 327 ? 8.510 -52.212 2.687 1.00 23.77 908 HIS B CA 1
ATOM 5125 C C . HIS B 1 327 ? 8.301 -52.924 4.027 1.00 22.40 908 HIS B C 1
ATOM 5126 O O . HIS B 1 327 ? 7.304 -53.630 4.208 1.00 23.36 908 HIS B O 1
ATOM 5133 N N . GLY B 1 328 ? 9.227 -52.731 4.963 1.00 21.04 909 GLY B N 1
ATOM 5134 C CA . GLY B 1 328 ? 9.126 -53.377 6.262 1.00 21.00 909 GLY B CA 1
ATOM 5135 C C . GLY B 1 328 ? 8.070 -52.801 7.187 1.00 20.26 909 GLY B C 1
ATOM 5136 O O . GLY B 1 328 ? 7.818 -53.343 8.266 1.00 21.38 909 GLY B O 1
ATOM 5137 N N . MET B 1 329 ? 7.452 -51.701 6.769 1.00 19.30 910 MET B N 1
ATOM 5138 C CA . MET B 1 329 ? 6.422 -51.045 7.572 1.00 18.69 910 MET B CA 1
ATOM 5139 C C . MET B 1 329 ? 5.010 -51.356 7.083 1.00 19.46 910 MET B C 1
ATOM 5140 O O . MET B 1 329 ? 4.091 -50.556 7.254 1.00 18.42 910 MET B O 1
ATOM 5145 N N . GLN B 1 330 ? 4.832 -52.532 6.493 1.00 20.03 911 GLN B N 1
ATOM 5146 C CA . GLN B 1 330 ? 3.529 -52.931 5.970 1.00 19.39 911 GLN B CA 1
ATOM 5147 C C . GLN B 1 330 ? 2.409 -52.876 7.006 1.00 18.79 911 GLN B C 1
ATOM 5148 O O . GLN B 1 330 ? 1.272 -52.544 6.671 1.00 19.69 911 GLN B O 1
ATOM 5154 N N . TRP B 1 331 ? 2.729 -53.186 8.259 1.00 20.37 912 TRP B N 1
ATOM 5155 C CA . TRP B 1 331 ? 1.721 -53.193 9.314 1.00 19.37 912 TRP B CA 1
ATOM 5156 C C . TRP B 1 331 ? 1.035 -51.838 9.470 1.00 18.80 912 TRP B C 1
ATOM 5157 O O . TRP B 1 331 ? -0.126 -51.773 9.872 1.00 19.33 912 TRP B O 1
ATOM 5168 N N . CYS B 1 332 ? 1.750 -50.763 9.147 1.00 19.09 913 CYS B N 1
ATOM 5169 C CA . CYS B 1 332 ? 1.183 -49.418 9.256 1.00 18.27 913 CYS B CA 1
ATOM 5170 C C . CYS B 1 332 ? 0.039 -49.276 8.263 1.00 19.09 913 CYS B C 1
ATOM 5171 O O . CYS B 1 332 ? -1.016 -48.717 8.579 1.00 18.94 913 CYS B O 1
ATOM 5174 N N . VAL B 1 333 ? 0.261 -49.777 7.054 1.00 17.08 914 VAL B N 1
ATOM 5175 C CA . VAL B 1 333 ? -0.743 -49.723 6.003 1.00 18.43 914 VAL B CA 1
ATOM 5176 C C . VAL B 1 333 ? -1.917 -50.646 6.325 1.00 18.09 914 VAL B C 1
ATOM 5177 O O . VAL B 1 333 ? -3.074 -50.266 6.162 1.00 18.63 914 VAL B O 1
ATOM 5181 N N . ASP B 1 334 ? -1.628 -51.856 6.793 1.00 19.29 915 ASP B N 1
ATOM 5182 C CA . ASP B 1 334 ? -2.706 -52.781 7.122 1.00 19.40 915 ASP B CA 1
ATOM 5183 C C . ASP B 1 334 ? -3.610 -52.202 8.209 1.00 18.99 915 ASP B C 1
ATOM 5184 O O . ASP B 1 334 ? -4.834 -52.333 8.147 1.00 20.21 915 ASP B O 1
ATOM 5189 N N . THR B 1 335 ? -3.009 -51.538 9.192 1.00 18.55 916 THR B N 1
ATOM 5190 C CA . THR B 1 335 ? -3.781 -50.972 10.287 1.00 18.37 916 THR B CA 1
ATOM 5191 C C . THR B 1 335 ? -4.568 -49.723 9.905 1.00 18.91 916 THR B C 1
ATOM 5192 O O . THR B 1 335 ? -5.703 -49.550 10.348 1.00 18.72 916 THR B O 1
ATOM 5196 N N . VAL B 1 336 ? -3.983 -48.845 9.095 1.00 18.89 917 VAL B N 1
ATOM 5197 C CA . VAL B 1 336 ? -4.719 -47.647 8.708 1.00 18.00 917 VAL B CA 1
ATOM 5198 C C . VAL B 1 336 ? -5.900 -48.060 7.827 1.00 19.41 917 VAL B C 1
ATOM 5199 O O . VAL B 1 336 ? -6.969 -47.453 7.884 1.00 17.88 917 VAL B O 1
ATOM 5203 N N . ASN B 1 337 ? -5.716 -49.105 7.024 1.00 18.57 918 ASN B N 1
ATOM 5204 C CA . ASN B 1 337 ? -6.800 -49.588 6.171 1.00 19.86 918 ASN B CA 1
ATOM 5205 C C . ASN B 1 337 ? -7.900 -50.181 7.040 1.00 20.45 918 ASN B C 1
ATOM 5206 O O . ASN B 1 337 ? -9.088 -49.990 6.767 1.00 20.43 918 ASN B O 1
ATOM 5211 N N . SER B 1 338 ? -7.498 -50.909 8.079 1.00 19.95 919 SER B N 1
ATOM 5212 C CA . SER B 1 338 ? -8.448 -51.524 8.998 1.00 21.25 919 SER B CA 1
ATOM 5213 C C . SER B 1 338 ? -9.202 -50.440 9.758 1.00 20.98 919 SER B C 1
ATOM 5214 O O . SER B 1 338 ? -10.415 -50.531 9.951 1.00 20.85 919 SER B O 1
ATOM 5217 N N . ASN B 1 339 ? -8.481 -49.408 10.188 1.00 18.68 920 ASN B N 1
ATOM 5218 C CA . ASN B 1 339 ? -9.121 -48.317 10.910 1.00 17.70 920 ASN B CA 1
ATOM 5219 C C . ASN B 1 339 ? -10.111 -47.578 10.022 1.00 18.62 920 ASN B C 1
ATOM 5220 O O . ASN B 1 339 ? -11.186 -47.193 10.479 1.00 18.88 920 ASN B O 1
ATOM 5225 N N . ARG B 1 340 ? -9.757 -47.373 8.755 1.00 18.36 921 ARG B N 1
ATOM 5226 C CA . ARG B 1 340 ? -10.664 -46.676 7.853 1.00 18.00 921 ARG B CA 1
ATOM 5227 C C . ARG B 1 340 ? -11.967 -47.453 7.728 1.00 19.53 921 ARG B C 1
ATOM 5228 O O . ARG B 1 340 ? -13.046 -46.864 7.703 1.00 19.75 921 ARG B O 1
ATOM 5236 N N . ALA B 1 341 ? -11.858 -48.776 7.648 1.00 20.39 922 ALA B N 1
ATOM 5237 C CA . ALA B 1 341 ? -13.034 -49.630 7.519 1.00 21.14 922 ALA B CA 1
ATOM 5238 C C . ALA B 1 341 ? -13.904 -49.536 8.763 1.00 21.72 922 ALA B C 1
ATOM 5239 O O . ALA B 1 341 ? -15.133 -49.559 8.672 1.00 23.33 922 ALA B O 1
ATOM 5241 N N . LYS B 1 342 ? -13.270 -49.431 9.926 1.00 20.64 923 LYS B N 1
ATOM 5242 C CA . LYS B 1 342 ? -14.015 -49.322 11.173 1.00 22.54 923 LYS B CA 1
ATOM 5243 C C . LYS B 1 342 ? -14.746 -47.983 11.238 1.00 22.62 923 LYS B C 1
ATOM 5244 O O . LYS B 1 342 ? -15.904 -47.925 11.644 1.00 23.17 923 LYS B O 1
ATOM 5250 N N . TRP B 1 343 ? -14.078 -46.906 10.834 1.00 21.05 924 TRP B N 1
ATOM 5251 C CA . TRP B 1 343 ? -14.718 -45.593 10.840 1.00 21.26 924 TRP B CA 1
ATOM 5252 C C . TRP B 1 343 ? -15.876 -45.587 9.849 1.00 23.02 924 TRP B C 1
ATOM 5253 O O . TRP B 1 343 ? -16.924 -44.998 10.109 1.00 23.05 924 TRP B O 1
ATOM 5264 N N . GLN B 1 344 ? -15.676 -46.235 8.705 1.00 23.64 925 GLN B N 1
ATOM 5265 C CA . GLN B 1 344 ? -16.710 -46.298 7.678 1.00 25.75 925 GLN B CA 1
ATOM 5266 C C . GLN B 1 344 ? -17.919 -47.031 8.240 1.00 27.36 925 GLN B C 1
ATOM 5267 O O . GLN B 1 344 ? -19.064 -46.634 8.013 1.00 27.18 925 GLN B O 1
ATOM 5273 N N . GLU B 1 345 ? -17.652 -48.105 8.976 1.00 29.24 926 GLU B N 1
ATOM 5274 C CA . GLU B 1 345 ? -18.705 -48.908 9.584 1.00 32.92 926 GLU B CA 1
ATOM 5275 C C . GLU B 1 345 ? -19.503 -48.059 10.568 1.00 33.19 926 GLU B C 1
ATOM 5276 O O . GLU B 1 345 ? -20.718 -48.211 10.691 1.00 34.31 926 GLU B O 1
ATOM 5282 N N . ILE B 1 346 ? -18.811 -47.164 11.267 1.00 34.00 927 ILE B N 1
ATOM 5283 C CA . ILE B 1 346 ? -19.460 -46.286 12.231 1.00 34.98 927 ILE B CA 1
ATOM 5284 C C . ILE B 1 346 ? -20.378 -45.303 11.512 1.00 37.20 927 ILE B C 1
ATOM 5285 O O . ILE B 1 346 ? -21.472 -45.002 11.990 1.00 36.90 927 ILE B O 1
ATOM 5290 N N . LEU B 1 347 ? -19.931 -44.806 10.361 1.00 39.12 928 LEU B N 1
ATOM 5291 C CA . LEU B 1 347 ? -20.729 -43.864 9.584 1.00 42.70 928 LEU B CA 1
ATOM 5292 C C . LEU B 1 347 ? -22.004 -44.524 9.078 1.00 44.90 928 LEU B C 1
ATOM 5293 O O . LEU B 1 347 ? -23.090 -43.950 9.170 1.00 45.92 928 LEU B O 1
ATOM 5298 N N . ASP B 1 348 ? -21.867 -45.732 8.543 1.00 47.12 929 ASP B N 1
ATOM 5299 C CA . ASP B 1 348 ? -23.009 -46.466 8.015 1.00 49.90 929 ASP B CA 1
ATOM 5300 C C . ASP B 1 348 ? -23.948 -46.919 9.129 1.00 51.83 929 ASP B C 1
ATOM 5301 O O . ASP B 1 348 ? -25.069 -47.354 8.866 1.00 52.59 929 ASP B O 1
ATOM 5306 N N . GLY B 1 349 ? -23.486 -46.813 10.370 1.00 53.98 930 GLY B N 1
ATOM 5307 C CA . GLY B 1 349 ? -24.302 -47.223 11.499 1.00 56.53 930 GLY B CA 1
ATOM 5308 C C . GLY B 1 349 ? -25.084 -46.087 12.131 1.00 58.61 930 GLY B C 1
ATOM 5309 O O . GLY B 1 349 ? -26.089 -46.317 12.805 1.00 58.90 930 GLY B O 1
ATOM 5310 N N . ARG B 1 350 ? -24.624 -44.858 11.917 1.00 60.16 931 ARG B N 1
ATOM 5311 C CA . ARG B 1 350 ? -25.292 -43.688 12.475 1.00 61.89 931 ARG B CA 1
ATOM 5312 C C . ARG B 1 350 ? -26.255 -43.073 11.465 1.00 62.36 931 ARG B C 1
ATOM 5313 O O . ARG B 1 350 ? -27.461 -42.991 11.779 1.00 62.88 931 ARG B O 1
#

B-factor: mean 23.5, std 8.17, range [12.08, 66.54]

Radius of gyration: 28.12 Å; Cα contacts (8 Å, |Δi|>4): 929; chains: 2; bounding box: 78×74×54 Å